Protein 5LDV (pdb70)

B-factor: mean 42.28, std 11.96, range [23.92, 109.25]

Structure (mmCIF, N/CA/C/O backbone):
data_5LDV
#
_entry.id   5LDV
#
_cell.length_a   90.630
_cell.length_b   90.630
_cell.length_c   104.400
_cell.angle_alpha   90.00
_cell.angle_beta   90.00
_cell.angle_gamma   120.00
#
_symmetry.space_group_name_H-M   'P 63'
#
loop_
_entity.id
_entity.type
_entity.pdbx_description
1 polymer 'MOMP porin'
2 non-polymer 'CALCIUM ION'
3 non-polymer 'PENTAETHYLENE GLYCOL'
4 non-polymer N-OCTANE
5 water water
#
loop_
_atom_site.group_PDB
_atom_site.id
_atom_site.type_symbol
_atom_site.label_atom_id
_atom_site.label_alt_id
_atom_site.label_comp_id
_atom_site.label_asym_id
_atom_site.label_entity_id
_atom_site.label_seq_id
_atom_site.pdbx_PDB_ins_code
_atom_site.Cartn_x
_atom_site.Cartn_y
_atom_site.Cartn_z
_atom_site.occupancy
_atom_site.B_iso_or_equiv
_atom_site.auth_seq_id
_atom_site.auth_comp_id
_atom_site.auth_asym_id
_atom_site.auth_atom_id
_atom_site.pdbx_PDB_model_num
ATOM 1 N N . GLY A 1 1 ? -18.920 44.031 15.607 1.00 64.48 1 GLY A N 1
ATOM 2 C CA . GLY A 1 1 ? -18.310 43.151 16.639 1.00 63.87 1 GLY A CA 1
ATOM 3 C C . GLY A 1 1 ? -17.754 43.973 17.782 1.00 63.60 1 GLY A C 1
ATOM 4 O O . GLY A 1 1 ? -17.565 45.192 17.648 1.00 63.41 1 GLY A O 1
ATOM 5 N N . ALA A 1 2 ? -17.495 43.316 18.913 1.00 61.45 2 ALA A N 1
ATOM 6 C CA . ALA A 1 2 ? -16.920 44.003 20.071 1.00 58.94 2 ALA A CA 1
ATOM 7 C C . ALA A 1 2 ? -15.468 44.427 19.789 1.00 53.28 2 ALA A C 1
ATOM 8 O O . ALA A 1 2 ? -14.775 43.851 18.938 1.00 50.64 2 ALA A O 1
ATOM 10 N N . MET A 1 3 ? -15.047 45.468 20.495 1.00 49.62 3 MET A N 1
ATOM 11 C CA A MET A 1 3 ? -13.719 46.035 20.322 0.50 47.55 3 MET A CA 1
ATOM 12 C CA B MET A 1 3 ? -13.736 46.070 20.316 0.50 46.39 3 MET A CA 1
ATOM 13 C C . MET A 1 3 ? -13.162 46.346 21.700 1.00 46.53 3 MET A C 1
ATOM 14 O O . MET A 1 3 ? -13.853 46.892 22.547 1.00 49.66 3 MET A O 1
ATOM 23 N N . GLY A 1 4 ? -11.918 45.956 21.933 1.00 42.08 4 GLY A N 1
ATOM 24 C CA . GLY A 1 4 ? -11.284 46.177 23.221 1.00 39.20 4 GLY A CA 1
ATOM 25 C C . GLY A 1 4 ? -10.347 47.371 23.105 1.00 36.48 4 GLY A C 1
ATOM 26 O O . GLY A 1 4 ? -9.974 47.771 22.001 1.00 33.59 4 GLY A O 1
ATOM 27 N N . PRO A 1 5 ? -9.944 47.923 24.246 1.00 36.64 5 PRO A N 1
ATOM 28 C CA . PRO A 1 5 ? -9.069 49.080 24.257 1.00 35.67 5 PRO A CA 1
ATOM 29 C C . PRO A 1 5 ? -7.742 48.805 23.590 1.00 35.12 5 PRO A C 1
ATOM 30 O O . PRO A 1 5 ? -7.137 47.734 23.770 1.00 32.96 5 PRO A O 1
ATOM 34 N N . LEU A 1 6 ? -7.309 49.782 22.794 1.00 35.15 6 LEU A N 1
ATOM 35 C CA . LEU A 1 6 ? -6.041 49.728 22.150 1.00 36.25 6 LEU A CA 1
ATOM 36 C C . LEU A 1 6 ? -4.946 49.553 23.181 1.00 37.47 6 LEU A C 1
ATOM 37 O O . LEU A 1 6 ? -3.961 48.854 22.921 1.00 35.34 6 LEU A O 1
ATOM 42 N N . GLU A 1 7 ? -5.113 50.201 24.330 1.00 39.65 7 GLU A N 1
ATOM 43 C CA . GLU A 1 7 ? -4.119 50.121 25.386 1.00 44.63 7 GLU A CA 1
ATOM 44 C C . GLU A 1 7 ? -3.924 48.692 25.908 1.00 44.22 7 GLU A C 1
ATOM 45 O O . GLU A 1 7 ? -2.840 48.354 26.351 1.00 44.81 7 GLU A O 1
ATOM 51 N N . GLU A 1 8 ? -4.964 47.870 25.854 1.00 43.63 8 GLU A N 1
ATOM 52 C CA . GLU A 1 8 ? -4.856 46.460 26.243 1.00 44.92 8 GLU A CA 1
ATOM 53 C C . GLU A 1 8 ? -4.206 45.661 25.148 1.00 41.89 8 GLU A C 1
ATOM 54 O O . GLU A 1 8 ? -3.372 44.795 25.399 1.00 41.33 8 GLU A O 1
ATOM 60 N N . ALA A 1 9 ? -4.606 45.956 23.924 1.00 40.14 9 ALA A N 1
ATOM 61 C CA . ALA A 1 9 ? -4.167 45.210 22.780 1.00 38.21 9 ALA A CA 1
ATOM 62 C C . ALA A 1 9 ? -2.636 45.296 22.560 1.00 38.62 9 ALA A C 1
ATOM 63 O O . ALA A 1 9 ? -1.985 44.303 22.177 1.00 37.34 9 ALA A O 1
ATOM 65 N N . ILE A 1 10 ? -2.063 46.474 22.804 1.00 38.81 10 ILE A N 1
ATOM 66 C CA . ILE A 1 10 ? -0.621 46.685 22.585 1.00 37.96 10 ILE A CA 1
ATOM 67 C C . ILE A 1 10 ? 0.262 45.931 23.578 1.00 40.66 10 ILE A C 1
ATOM 68 O O . ILE A 1 10 ? 1.444 45.726 23.306 1.00 36.99 10 ILE A O 1
ATOM 73 N N . LYS A 1 11 ? -0.306 45.527 24.725 1.00 42.88 11 LYS A N 1
ATOM 74 C CA . LYS A 1 11 ? 0.465 44.793 25.738 1.00 46.07 11 LYS A CA 1
ATOM 75 C C . LYS A 1 11 ? 0.957 43.472 25.195 1.00 45.73 11 LYS A C 1
ATOM 76 O O . LYS A 1 11 ? 1.914 42.901 25.688 1.00 46.27 11 LYS A O 1
ATOM 82 N N . ASP A 1 12 ? 0.269 42.973 24.193 1.00 44.38 12 ASP A N 1
ATOM 83 C CA . ASP A 1 12 ? 0.649 41.731 23.584 1.00 48.28 12 ASP A CA 1
ATOM 84 C C . ASP A 1 12 ? 1.809 41.842 22.540 1.00 42.74 12 ASP A C 1
ATOM 85 O O . ASP A 1 12 ? 2.203 40.839 21.947 1.00 39.11 12 ASP A O 1
ATOM 90 N N . VAL A 1 13 ? 2.354 43.039 22.333 1.00 39.13 13 VAL A N 1
ATOM 91 C CA . VAL A 1 13 ? 3.081 43.330 21.087 1.00 39.17 13 VAL A CA 1
ATOM 92 C C . VAL A 1 13 ? 4.475 43.883 21.345 1.00 37.90 13 VAL A C 1
ATOM 93 O O . VAL A 1 13 ? 4.638 44.806 22.127 1.00 38.38 13 VAL A O 1
ATOM 97 N N . ASP A 1 14 ? 5.469 43.312 20.672 1.00 38.05 14 ASP A N 1
ATOM 98 C CA . ASP A 1 14 ? 6.838 43.824 20.696 1.00 37.54 14 ASP A CA 1
ATOM 99 C C . ASP A 1 14 ? 7.151 44.506 19.376 1.00 34.37 14 ASP A C 1
ATOM 100 O O . ASP A 1 14 ? 6.587 44.161 18.331 1.00 34.16 14 ASP A O 1
ATOM 105 N N . VAL A 1 15 ? 8.093 45.436 19.427 1.00 31.68 15 VAL A N 1
ATOM 106 C CA . VAL A 1 15 ? 8.360 46.284 18.301 1.00 31.12 15 VAL A CA 1
ATOM 107 C C . VAL A 1 15 ? 9.858 46.515 18.172 1.00 30.59 15 VAL A C 1
ATOM 108 O O . VAL A 1 15 ? 10.581 46.469 19.137 1.00 29.12 15 VAL A O 1
ATOM 112 N N . SER A 1 16 ? 10.311 46.697 16.947 1.00 28.71 16 SER A N 1
ATOM 113 C CA . SER A 1 16 ? 11.657 47.100 16.700 1.00 30.87 16 SER A CA 1
ATOM 114 C C . SER A 1 16 ? 11.631 47.779 15.336 1.00 31.62 16 SER A C 1
ATOM 115 O O . SER A 1 16 ? 10.593 47.768 14.651 1.00 31.15 16 SER A O 1
ATOM 118 N N . GLY A 1 17 ? 12.762 48.337 14.928 1.00 30.59 17 GLY A N 1
ATOM 119 C CA . GLY A 1 17 ? 12.828 48.974 13.629 1.00 30.19 17 GLY A CA 1
ATOM 120 C C . GLY A 1 17 ? 14.100 49.754 13.354 1.00 30.70 17 GLY A C 1
ATOM 121 O O . GLY A 1 17 ? 15.014 49.822 14.189 1.00 29.25 17 GLY A O 1
ATOM 122 N N . VAL A 1 18 ? 14.120 50.357 12.165 1.00 31.41 18 VAL A N 1
ATOM 123 C CA . VAL A 1 18 ? 15.247 51.109 11.666 1.00 32.62 18 VAL A CA 1
ATOM 124 C C . VAL A 1 18 ? 14.768 52.345 10.903 1.00 32.60 18 VAL A C 1
ATOM 125 O O . VAL A 1 18 ? 13.747 52.314 10.198 1.00 31.63 18 VAL A O 1
ATOM 129 N N . LEU A 1 19 ? 15.486 53.445 11.094 1.00 31.68 19 LEU A N 1
ATOM 130 C CA A LEU A 1 19 ? 15.306 54.658 10.291 0.50 31.57 19 LEU A CA 1
ATOM 131 C CA B LEU A 1 19 ? 15.301 54.633 10.278 0.50 31.47 19 LEU A CA 1
ATOM 132 C C . LEU A 1 19 ? 16.664 55.052 9.758 1.00 31.05 19 LEU A C 1
ATOM 133 O O . LEU A 1 19 ? 17.561 55.326 10.545 1.00 30.26 19 LEU A O 1
ATOM 142 N N . ARG A 1 20 ? 16.797 55.101 8.427 1.00 29.23 20 ARG A N 1
ATOM 143 C CA . ARG A 1 20 ? 18.070 55.372 7.777 1.00 30.14 20 ARG A CA 1
ATOM 144 C C . ARG A 1 20 ? 17.942 56.461 6.733 1.00 31.81 20 ARG A C 1
ATOM 145 O O . ARG A 1 20 ? 17.105 56.358 5.836 1.00 31.49 20 ARG A O 1
ATOM 153 N N . TYR A 1 21 ? 18.778 57.483 6.864 1.00 31.96 21 TYR A N 1
ATOM 154 C CA . TYR A 1 21 ? 18.944 58.509 5.851 1.00 34.09 21 TYR A CA 1
ATOM 155 C C . TYR A 1 21 ? 20.316 58.384 5.219 1.00 33.99 21 TYR A C 1
ATOM 156 O O . TYR A 1 21 ? 21.322 58.289 5.938 1.00 33.79 21 TYR A O 1
ATOM 165 N N . ARG A 1 22 ? 20.370 58.388 3.888 1.00 32.47 22 ARG A N 1
ATOM 166 C CA . ARG A 1 22 ? 21.641 58.484 3.179 1.00 33.56 22 ARG A CA 1
ATOM 167 C C . ARG A 1 22 ? 21.611 59.620 2.198 1.00 34.33 22 ARG A C 1
ATOM 168 O O . ARG A 1 22 ? 20.637 59.780 1.445 1.00 32.82 22 ARG A O 1
ATOM 176 N N . TYR A 1 23 ? 22.714 60.355 2.157 1.00 33.41 23 TYR A N 1
ATOM 177 C CA . TYR A 1 23 ? 22.958 61.288 1.096 1.00 34.64 23 TYR A CA 1
ATOM 178 C C . TYR A 1 23 ? 24.149 60.761 0.334 1.00 35.14 23 TYR A C 1
ATOM 179 O O . TYR A 1 23 ? 25.259 60.798 0.849 1.00 36.11 23 TYR A O 1
ATOM 188 N N . ASP A 1 24 ? 23.905 60.290 -0.892 1.00 34.69 24 ASP A N 1
ATOM 189 C CA . ASP A 1 24 ? 24.915 59.665 -1.755 1.00 35.09 24 ASP A CA 1
ATOM 190 C C . ASP A 1 24 ? 25.165 60.491 -3.016 1.00 37.54 24 ASP A C 1
ATOM 191 O O . ASP A 1 24 ? 24.220 60.983 -3.652 1.00 36.84 24 ASP A O 1
ATOM 196 N N . THR A 1 25 ? 26.438 60.577 -3.396 1.00 39.92 25 THR A N 1
ATOM 197 C CA . THR A 1 25 ? 26.872 61.114 -4.679 1.00 43.04 25 THR A CA 1
ATOM 198 C C . THR A 1 25 ? 27.935 60.186 -5.238 1.00 44.52 25 THR A C 1
ATOM 199 O O . THR A 1 25 ? 28.927 59.912 -4.564 1.00 43.89 25 THR A O 1
ATOM 203 N N . GLY A 1 26 ? 27.713 59.692 -6.457 1.00 45.36 26 GLY A N 1
ATOM 204 C CA . GLY A 1 26 ? 28.667 58.836 -7.165 1.00 46.09 26 GLY A CA 1
ATOM 205 C C . GLY A 1 26 ? 29.014 59.414 -8.545 1.00 47.94 26 GLY A C 1
ATOM 206 O O . GLY A 1 26 ? 28.148 59.463 -9.428 1.00 48.11 26 GLY A O 1
ATOM 207 N N . ASN A 1 27 ? 30.270 59.840 -8.734 1.00 45.21 27 ASN A N 1
ATOM 208 C CA . ASN A 1 27 ? 30.730 60.364 -10.022 1.00 44.64 27 ASN A CA 1
ATOM 209 C C . ASN A 1 27 ? 31.578 59.347 -10.801 1.00 42.73 27 ASN A C 1
ATOM 210 O O . ASN A 1 27 ? 32.229 58.508 -10.206 1.00 40.62 27 ASN A O 1
ATOM 215 N N . PHE A 1 28 ? 31.565 59.449 -12.130 1.00 40.92 28 PHE A N 1
ATOM 216 C CA . PHE A 1 28 ? 32.306 58.545 -13.011 1.00 41.35 28 PHE A CA 1
ATOM 217 C C . PHE A 1 28 ? 32.932 59.352 -14.116 1.00 42.67 28 PHE A C 1
ATOM 218 O O . PHE A 1 28 ? 32.239 60.137 -14.773 1.00 42.14 28 PHE A O 1
ATOM 226 N N . ASP A 1 29 ? 34.216 59.155 -14.370 1.00 42.89 29 ASP A N 1
ATOM 227 C CA . ASP A 1 29 ? 34.761 59.767 -15.566 1.00 45.43 29 ASP A CA 1
ATOM 228 C C . ASP A 1 29 ? 34.336 58.929 -16.775 1.00 44.90 29 ASP A C 1
ATOM 229 O O . ASP A 1 29 ? 33.841 57.811 -16.632 1.00 43.50 29 ASP A O 1
ATOM 234 N N . LYS A 1 30 ? 34.478 59.520 -17.945 1.00 47.15 30 LYS A N 1
ATOM 235 C CA . LYS A 1 30 ? 34.015 58.974 -19.212 1.00 49.83 30 LYS A CA 1
ATOM 236 C C . LYS A 1 30 ? 34.457 57.511 -19.475 1.00 47.55 30 LYS A C 1
ATOM 237 O O . LYS A 1 30 ? 33.689 56.725 -20.014 1.00 45.03 30 LYS A O 1
ATOM 243 N N . ASN A 1 31 ? 35.675 57.152 -19.061 1.00 46.12 31 ASN A N 1
ATOM 244 C CA . ASN A 1 31 ? 36.242 55.835 -19.335 1.00 44.51 31 ASN A CA 1
ATOM 245 C C . ASN A 1 31 ? 35.833 54.718 -18.356 1.00 41.84 31 ASN A C 1
ATOM 246 O O . ASN A 1 31 ? 36.270 53.572 -18.522 1.00 40.71 31 ASN A O 1
ATOM 251 N N . PHE A 1 32 ? 35.002 55.019 -17.353 1.00 41.11 32 PHE A N 1
ATOM 252 C CA . PHE A 1 32 ? 34.636 54.010 -16.348 1.00 39.09 32 PHE A CA 1
ATOM 253 C C . PHE A 1 32 ? 33.580 53.022 -16.829 1.00 38.90 32 PHE A C 1
ATOM 254 O O . PHE A 1 32 ? 32.583 53.397 -17.415 1.00 40.24 32 PHE A O 1
ATOM 262 N N . LEU A 1 33 ? 33.793 51.748 -16.537 1.00 37.97 33 LEU A N 1
ATOM 263 C CA . LEU A 1 33 ? 32.814 50.714 -16.862 1.00 38.30 33 LEU A CA 1
ATOM 264 C C . LEU A 1 33 ? 31.638 50.719 -15.886 1.00 36.52 33 LEU A C 1
ATOM 265 O O . LEU A 1 33 ? 31.752 50.231 -14.767 1.00 36.14 33 LEU A O 1
ATOM 270 N N . ASN A 1 34 ? 30.515 51.282 -16.310 1.00 35.62 34 ASN A N 1
ATOM 271 C CA . ASN A 1 34 ? 29.356 51.421 -15.441 1.00 35.64 34 ASN A CA 1
ATOM 272 C C . ASN A 1 34 ? 28.428 50.211 -15.525 1.00 35.01 34 ASN A C 1
ATOM 273 O O . ASN A 1 34 ? 28.453 49.470 -16.518 1.00 35.57 34 ASN A O 1
ATOM 278 N N . ASN A 1 35 ? 27.593 50.012 -14.505 1.00 32.41 35 ASN A N 1
ATOM 279 C CA . ASN A 1 35 ? 26.673 48.860 -14.513 1.00 31.61 35 ASN A CA 1
ATOM 280 C C . ASN A 1 35 ? 25.468 49.092 -13.567 1.00 31.09 35 ASN A C 1
ATOM 281 O O . ASN A 1 35 ? 25.358 50.163 -12.993 1.00 31.26 35 ASN A O 1
ATOM 286 N N . SER A 1 36 ? 24.573 48.124 -13.419 1.00 30.01 36 SER A N 1
ATOM 287 C CA . SER A 1 36 ? 23.353 48.297 -12.615 1.00 30.38 36 SER A CA 1
ATOM 288 C C . SER A 1 36 ? 23.639 48.285 -11.104 1.00 30.40 36 SER A C 1
ATOM 289 O O . SER A 1 36 ? 22.760 48.488 -10.333 1.00 30.43 36 SER A O 1
ATOM 292 N N . ASN A 1 37 ? 24.872 48.044 -10.677 1.00 30.15 37 ASN A N 1
ATOM 293 C CA . ASN A 1 37 ? 25.142 47.873 -9.254 1.00 30.75 37 ASN A CA 1
ATOM 294 C C . ASN A 1 37 ? 26.031 48.936 -8.632 1.00 30.62 37 ASN A C 1
ATOM 295 O O . ASN A 1 37 ? 26.062 49.086 -7.415 1.00 31.14 37 ASN A O 1
ATOM 300 N N . LEU A 1 38 ? 26.801 49.626 -9.452 1.00 30.89 38 LEU A N 1
ATOM 301 C CA . LEU A 1 38 ? 27.624 50.732 -8.970 1.00 31.62 38 LEU A CA 1
ATOM 302 C C . LEU A 1 38 ? 26.749 51.903 -8.561 1.00 30.99 38 LEU A C 1
ATOM 303 O O . LEU A 1 38 ? 25.627 52.005 -8.977 1.00 31.88 38 LEU A O 1
ATOM 308 N N . ASN A 1 39 ? 27.270 52.760 -7.704 1.00 32.39 39 ASN A N 1
ATOM 309 C CA . ASN A 1 39 ? 26.468 53.819 -7.115 1.00 33.07 39 ASN A CA 1
ATOM 310 C C . ASN A 1 39 ? 26.435 54.988 -8.061 1.00 32.57 39 ASN A C 1
ATOM 311 O O . ASN A 1 39 ? 27.465 55.621 -8.299 1.00 31.51 39 ASN A O 1
ATOM 316 N N . ASN A 1 40 ? 25.253 55.238 -8.605 1.00 31.94 40 ASN A N 1
ATOM 317 C CA . ASN A 1 40 ? 25.030 56.265 -9.626 1.00 34.22 40 ASN A CA 1
ATOM 318 C C . ASN A 1 40 ? 24.173 57.405 -9.088 1.00 34.28 40 ASN A C 1
ATOM 319 O O . ASN A 1 40 ? 23.649 58.230 -9.853 1.00 34.87 40 ASN A O 1
ATOM 324 N N . SER A 1 41 ? 24.064 57.470 -7.764 1.00 33.58 41 SER A N 1
ATOM 325 C CA . SER A 1 41 ? 23.360 58.548 -7.088 1.00 32.92 41 SER A CA 1
ATOM 326 C C . SER A 1 41 ? 23.935 59.923 -7.450 1.00 34.91 41 SER A C 1
ATOM 327 O O . SER A 1 41 ? 25.146 60.118 -7.521 1.00 34.17 41 SER A O 1
ATOM 330 N N . LYS A 1 42 ? 23.053 60.889 -7.633 1.00 38.42 42 LYS A N 1
ATOM 331 C CA . LYS A 1 42 ? 23.444 62.276 -7.843 1.00 41.20 42 LYS A CA 1
ATOM 332 C C . LYS A 1 42 ? 22.816 63.162 -6.764 1.00 41.20 42 LYS A C 1
ATOM 333 O O . LYS A 1 42 ? 21.772 63.759 -6.983 1.00 39.02 42 LYS A O 1
ATOM 339 N N . GLN A 1 43 ? 23.474 63.242 -5.602 1.00 42.08 43 GLN A N 1
ATOM 340 C CA . GLN A 1 43 ? 23.005 64.040 -4.477 1.00 44.37 43 GLN A CA 1
ATOM 341 C C . GLN A 1 43 ? 21.565 63.680 -4.110 1.00 43.01 43 GLN A C 1
ATOM 342 O O . GLN A 1 43 ? 20.734 64.548 -3.875 1.00 42.78 43 GLN A O 1
ATOM 348 N N . ASP A 1 44 ? 21.305 62.380 -4.056 1.00 40.90 44 ASP A N 1
ATOM 349 C CA . ASP A 1 44 ? 20.006 61.846 -3.688 1.00 41.28 44 ASP A CA 1
ATOM 350 C C . ASP A 1 44 ? 19.853 61.770 -2.166 1.00 37.86 44 ASP A C 1
ATOM 351 O O . ASP A 1 44 ? 20.798 61.415 -1.475 1.00 38.82 44 ASP A O 1
ATOM 356 N N . HIS A 1 45 ? 18.670 62.115 -1.683 1.00 34.19 45 HIS A N 1
ATOM 357 C CA . HIS A 1 45 ? 18.270 61.936 -0.299 1.00 34.47 45 HIS A CA 1
ATOM 358 C C . HIS A 1 45 ? 17.492 60.623 -0.258 1.00 32.72 45 HIS A C 1
ATOM 359 O O . HIS A 1 45 ? 16.437 60.506 -0.887 1.00 33.40 45 HIS A O 1
ATOM 366 N N . LYS A 1 46 ? 18.045 59.620 0.395 1.00 30.68 46 LYS A N 1
ATOM 367 C CA . LYS A 1 46 ? 17.451 58.294 0.409 1.00 31.00 46 LYS A CA 1
ATOM 368 C C . LYS A 1 46 ? 16.974 57.997 1.799 1.00 29.71 46 LYS A C 1
ATOM 369 O O . LYS A 1 46 ? 17.737 58.146 2.764 1.00 29.73 46 LYS A O 1
ATOM 375 N N . TYR A 1 47 ? 15.735 57.536 1.910 1.00 27.60 47 TYR A N 1
ATOM 376 C CA . TYR A 1 47 ? 15.144 57.187 3.223 1.00 29.09 47 TYR A CA 1
ATOM 377 C C . TYR A 1 47 ? 14.769 55.723 3.182 1.00 28.24 47 TYR A C 1
ATOM 378 O O . TYR A 1 47 ? 14.169 55.258 2.218 1.00 25.93 47 TYR A O 1
ATOM 387 N N . ARG A 1 48 ? 15.108 55.003 4.224 1.00 28.18 48 ARG A N 1
ATOM 388 C CA . ARG A 1 48 ? 14.651 53.613 4.365 1.00 28.46 48 ARG A CA 1
ATOM 389 C C . ARG A 1 48 ? 14.187 53.485 5.797 1.00 28.61 48 ARG A C 1
ATOM 390 O O . ARG A 1 48 ? 14.948 53.818 6.731 1.00 29.29 48 ARG A O 1
ATOM 398 N N . ALA A 1 49 ? 12.925 53.109 5.987 1.00 28.67 49 ALA A N 1
ATOM 399 C CA . ALA A 1 49 ? 12.394 52.888 7.345 1.00 29.21 49 ALA A CA 1
ATOM 400 C C . ALA A 1 49 ? 11.739 51.532 7.401 1.00 27.15 49 ALA A C 1
ATOM 401 O O . ALA A 1 49 ? 11.092 51.134 6.435 1.00 28.03 49 ALA A O 1
ATOM 403 N N . GLN A 1 50 ? 11.945 50.807 8.492 1.00 25.87 50 GLN A N 1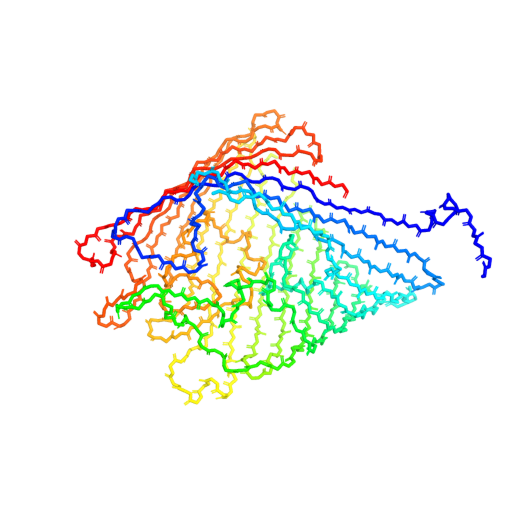
ATOM 404 C CA . GLN A 1 50 ? 11.269 49.545 8.716 1.00 27.51 50 GLN A CA 1
ATOM 405 C C . GLN A 1 50 ? 10.782 49.493 10.145 1.00 29.47 50 GLN A C 1
ATOM 406 O O . GLN A 1 50 ? 11.499 49.907 11.057 1.00 30.69 50 GLN A O 1
ATOM 412 N N . VAL A 1 51 ? 9.543 49.049 10.340 1.00 29.49 51 VAL A N 1
ATOM 413 C CA . VAL A 1 51 ? 9.016 48.849 11.699 1.00 31.22 51 VAL A CA 1
ATOM 414 C C . VAL A 1 51 ? 8.464 47.439 11.750 1.00 29.26 51 VAL A C 1
ATOM 415 O O . VAL A 1 51 ? 7.639 47.048 10.909 1.00 28.20 51 VAL A O 1
ATOM 419 N N . ASN A 1 52 ? 8.937 46.690 12.724 1.00 29.61 52 ASN A N 1
ATOM 420 C CA . ASN A 1 52 ? 8.614 45.278 12.896 1.00 29.40 52 ASN A CA 1
ATOM 421 C C . ASN A 1 52 ? 7.767 45.106 14.151 1.00 30.60 52 ASN A C 1
ATOM 422 O O . ASN A 1 52 ? 8.111 45.646 15.190 1.00 30.33 52 ASN A O 1
ATOM 427 N N . PHE A 1 53 ? 6.656 44.382 14.024 1.00 29.21 53 PHE A N 1
ATOM 428 C CA . PHE A 1 53 ? 5.777 44.063 15.128 1.00 30.65 53 PHE A CA 1
ATOM 429 C C . PHE A 1 53 ? 5.674 42.544 15.261 1.00 30.52 53 PHE A C 1
ATOM 430 O O . PHE A 1 53 ? 5.536 41.795 14.253 1.00 29.11 53 PHE A O 1
ATOM 438 N N . SER A 1 54 ? 5.717 42.095 16.505 1.00 29.89 54 SER A N 1
ATOM 439 C CA . SER A 1 54 ? 5.567 40.679 16.819 1.00 32.03 54 SER A CA 1
ATOM 440 C C . SER A 1 54 ? 4.566 40.541 17.926 1.00 33.94 54 SER A C 1
ATOM 441 O O . SER A 1 54 ? 4.747 41.143 18.967 1.00 35.55 54 SER A O 1
ATOM 444 N N . ALA A 1 55 ? 3.508 39.763 17.716 1.00 35.19 55 ALA A N 1
ATOM 445 C CA . ALA A 1 55 ? 2.452 39.664 18.712 1.00 36.23 55 ALA A CA 1
ATOM 446 C C . ALA A 1 55 ? 2.239 38.216 19.106 1.00 37.60 55 ALA A C 1
ATOM 447 O O . ALA A 1 55 ? 2.129 37.356 18.241 1.00 36.11 55 ALA A O 1
ATOM 449 N N . ALA A 1 56 ? 2.180 37.958 20.411 1.00 37.19 56 ALA A N 1
ATOM 450 C CA . ALA A 1 56 ? 1.842 36.641 20.921 1.00 40.10 56 ALA A CA 1
ATOM 451 C C . ALA A 1 56 ? 0.335 36.476 20.689 1.00 41.68 56 ALA A C 1
ATOM 452 O O . ALA A 1 56 ? -0.457 37.189 21.260 1.00 49.23 56 ALA A O 1
ATOM 454 N N A ILE A 1 57 ? -0.016 35.516 19.851 0.50 41.70 57 ILE A N 1
ATOM 455 N N B ILE A 1 57 ? -0.076 35.571 19.813 0.50 39.38 57 ILE A N 1
ATOM 456 C CA A ILE A 1 57 ? -1.363 35.363 19.344 0.50 41.62 57 ILE A CA 1
ATOM 457 C CA B ILE A 1 57 ? -1.500 35.477 19.477 0.50 37.93 57 ILE A CA 1
ATOM 458 C C A ILE A 1 57 ? -2.160 34.353 20.159 0.50 41.53 57 ILE A C 1
ATOM 459 C C B ILE A 1 57 ? -2.214 34.331 20.185 0.50 39.52 57 ILE A C 1
ATOM 460 O O A ILE A 1 57 ? -3.347 34.539 20.412 0.50 41.59 57 ILE A O 1
ATOM 461 O O B ILE A 1 57 ? -3.423 34.402 20.384 0.50 39.99 57 ILE A O 1
ATOM 470 N N . ALA A 1 58 ? -1.479 33.278 20.539 1.00 40.17 58 ALA A N 1
ATOM 471 C CA . ALA A 1 58 ? -2.041 32.174 21.262 1.00 41.79 58 ALA A CA 1
ATOM 472 C C . ALA A 1 58 ? -0.878 31.442 21.926 1.00 41.98 58 ALA A C 1
ATOM 473 O O . ALA A 1 58 ? 0.274 31.794 21.717 1.00 39.24 58 ALA A O 1
ATOM 475 N N . ASP A 1 59 ? -1.178 30.448 22.748 1.00 44.04 59 ASP A N 1
ATOM 476 C CA . ASP A 1 59 ? -0.119 29.646 23.359 1.00 45.79 59 ASP A CA 1
ATOM 477 C C . ASP A 1 59 ? 0.782 29.122 22.249 1.00 43.87 59 ASP A C 1
ATOM 478 O O . ASP A 1 59 ? 0.296 28.479 21.301 1.00 43.56 59 ASP A O 1
ATOM 483 N N . ASN A 1 60 ? 2.077 29.428 22.350 1.00 42.89 60 ASN A N 1
ATOM 484 C CA . ASN A 1 60 ? 3.099 28.915 21.441 1.00 42.31 60 ASN A CA 1
ATOM 485 C C . ASN A 1 60 ? 3.087 29.524 20.035 1.00 41.14 60 ASN A C 1
ATOM 486 O O . ASN A 1 60 ? 3.862 29.072 19.194 1.00 39.67 60 ASN A O 1
ATOM 491 N N . PHE A 1 61 ? 2.226 30.521 19.779 1.00 39.47 61 PHE A N 1
ATOM 492 C CA . PHE A 1 61 ? 2.133 31.167 18.458 1.00 38.25 61 PHE A CA 1
ATOM 493 C C . PHE A 1 61 ? 2.403 32.669 18.484 1.00 37.74 61 PHE A C 1
ATOM 494 O O . PHE A 1 61 ? 1.885 33.391 19.347 1.00 36.94 61 PHE A O 1
ATOM 502 N N . LYS A 1 62 ? 3.160 33.136 17.490 1.00 36.15 62 LYS A N 1
ATOM 503 C CA . LYS A 1 62 ? 3.447 34.552 17.324 1.00 37.41 62 LYS A CA 1
ATOM 504 C C . LYS A 1 62 ? 3.126 34.908 15.903 1.00 35.73 62 LYS A C 1
ATOM 505 O O . LYS A 1 62 ? 3.277 34.082 15.025 1.00 36.64 62 LYS A O 1
ATOM 511 N N . ALA A 1 63 ? 2.673 36.125 15.669 1.00 34.71 63 ALA A N 1
ATOM 512 C CA . ALA A 1 63 ? 2.556 36.649 14.316 1.00 33.60 63 ALA A CA 1
ATOM 513 C C . ALA A 1 63 ? 3.469 37.850 14.231 1.00 32.70 63 ALA A C 1
ATOM 514 O O . ALA A 1 63 ? 3.590 38.612 15.202 1.00 32.92 63 ALA A O 1
ATOM 516 N N . PHE A 1 64 ? 4.093 38.005 13.071 1.00 30.29 64 PHE A N 1
ATOM 517 C CA . PHE A 1 64 ? 5.093 39.013 12.813 1.00 29.13 64 PHE A CA 1
ATOM 518 C C . PHE A 1 64 ? 4.721 39.729 11.555 1.00 28.73 64 PHE A C 1
ATOM 519 O O . PHE A 1 64 ? 4.306 39.093 10.581 1.00 29.37 64 PHE A O 1
ATOM 527 N N . VAL A 1 65 ? 4.920 41.039 11.552 1.00 27.89 65 VAL A N 1
ATOM 528 C CA . VAL A 1 65 ? 4.765 41.827 10.356 1.00 27.73 65 VAL A CA 1
ATOM 529 C C . VAL A 1 65 ? 5.840 42.909 10.296 1.00 27.66 65 VAL A C 1
ATOM 530 O O . VAL A 1 65 ? 6.189 43.528 11.318 1.00 26.56 65 VAL A O 1
ATOM 534 N N . GLN A 1 66 ? 6.322 43.145 9.084 1.00 26.10 66 GLN A N 1
ATOM 535 C CA . GLN A 1 66 ? 7.245 44.234 8.812 1.00 27.18 66 GLN A CA 1
ATOM 536 C C . GLN A 1 66 ? 6.646 45.172 7.771 1.00 26.21 66 GLN A C 1
ATOM 537 O O . GLN A 1 66 ? 6.251 44.729 6.695 1.00 27.72 66 GLN A O 1
ATOM 543 N N . PHE A 1 67 ? 6.599 46.454 8.123 1.00 27.19 67 PHE A N 1
ATOM 544 C CA . PHE A 1 67 ? 6.257 47.555 7.230 1.00 26.88 67 PHE A CA 1
ATOM 545 C C . PHE A 1 67 ? 7.526 48.265 6.767 1.00 27.51 67 PHE A C 1
ATOM 546 O O . PHE A 1 67 ? 8.431 48.480 7.560 1.00 29.00 67 PHE A O 1
ATOM 554 N N . ASP A 1 68 ? 7.598 48.581 5.481 1.00 28.03 68 ASP A N 1
ATOM 555 C CA . ASP A 1 68 ? 8.779 49.146 4.843 1.00 28.83 68 ASP A CA 1
ATOM 556 C C . ASP A 1 68 ? 8.421 50.385 4.022 1.00 27.69 68 ASP A C 1
ATOM 557 O O . ASP A 1 68 ? 7.415 50.417 3.283 1.00 26.25 68 ASP A O 1
ATOM 562 N N . TYR A 1 69 ? 9.262 51.406 4.176 1.00 28.14 69 TYR A N 1
ATOM 563 C CA . TYR A 1 69 ? 9.201 52.650 3.422 1.00 26.59 69 TYR A CA 1
ATOM 564 C C . TYR A 1 69 ? 10.562 52.822 2.803 1.00 26.33 69 TYR A C 1
ATOM 565 O O . TYR A 1 69 ? 11.571 52.891 3.524 1.00 26.09 69 TYR A O 1
ATOM 574 N N . ASN A 1 70 ? 10.605 52.951 1.488 1.00 26.19 70 ASN A N 1
ATOM 575 C CA . ASN A 1 70 ? 11.837 52.954 0.748 1.00 27.79 70 ASN A CA 1
ATOM 576 C C . ASN A 1 70 ? 11.665 54.007 -0.328 1.00 30.15 70 ASN A C 1
ATOM 577 O O . ASN A 1 70 ? 10.945 53.769 -1.276 1.00 28.52 70 ASN A O 1
ATOM 582 N N . ALA A 1 71 ? 12.298 55.169 -0.162 1.00 29.24 71 ALA A N 1
ATOM 583 C CA . ALA A 1 71 ? 11.997 56.329 -0.981 1.00 31.54 71 ALA A CA 1
ATOM 584 C C . ALA A 1 71 ? 13.230 57.209 -1.226 1.00 33.76 71 ALA A C 1
ATOM 585 O O . ALA A 1 71 ? 14.185 57.228 -0.438 1.00 30.57 71 ALA A O 1
ATOM 587 N N . VAL A 1 72 ? 13.191 57.937 -2.337 1.00 35.50 72 VAL A N 1
ATOM 588 C CA . VAL A 1 72 ? 14.279 58.848 -2.711 1.00 38.16 72 VAL A CA 1
ATOM 589 C C . VAL A 1 72 ? 13.737 60.239 -3.101 1.00 39.20 72 VAL A C 1
ATOM 590 O O . VAL A 1 72 ? 12.793 60.356 -3.877 1.00 39.16 72 VAL A O 1
ATOM 594 N N . ASP A 1 73 ? 14.329 61.293 -2.546 1.00 41.35 73 ASP A N 1
ATOM 595 C CA . ASP A 1 73 ? 14.088 62.654 -3.005 1.00 40.99 73 ASP A CA 1
ATOM 596 C C . ASP A 1 73 ? 15.362 63.042 -3.800 1.00 44.69 73 ASP A C 1
ATOM 597 O O . ASP A 1 73 ? 16.469 63.024 -3.243 1.00 42.68 73 ASP A O 1
ATOM 602 N N . GLY A 1 74 ? 15.210 63.373 -5.083 1.00 60.12 74 GLY A N 1
ATOM 603 C CA . GLY A 1 74 ? 16.338 63.744 -5.936 1.00 65.24 74 GLY A CA 1
ATOM 604 C C . GLY A 1 74 ? 16.920 65.080 -5.517 1.00 70.04 74 GLY A C 1
ATOM 605 O O . GLY A 1 74 ? 16.184 65.988 -5.150 1.00 70.93 74 GLY A O 1
ATOM 606 N N . GLY A 1 75 ? 18.240 65.201 -5.552 1.00 76.01 75 GLY A N 1
ATOM 607 C CA . GLY A 1 75 ? 18.896 66.447 -5.177 1.00 82.23 75 GLY A CA 1
ATOM 608 C C . GLY A 1 75 ? 18.886 67.472 -6.293 1.00 88.22 75 GLY A C 1
ATOM 609 O O . GLY A 1 75 ? 18.181 68.480 -6.209 1.00 87.54 75 GLY A O 1
ATOM 610 N N . THR A 1 76 ? 19.659 67.193 -7.344 1.00 92.42 76 THR A N 1
ATOM 611 C CA . THR A 1 76 ? 19.934 68.167 -8.406 1.00 99.24 76 THR A CA 1
ATOM 612 C C . THR A 1 76 ? 19.061 67.992 -9.651 1.00 98.89 76 THR A C 1
ATOM 613 O O . THR A 1 76 ? 18.687 66.870 -10.009 1.00 98.94 76 THR A O 1
ATOM 617 N N . GLY A 1 77 ? 18.760 69.110 -10.311 1.00 99.28 77 GLY A N 1
ATOM 618 C CA . GLY A 1 77 ? 17.951 69.105 -11.530 1.00 100.42 77 GLY A CA 1
ATOM 619 C C . GLY A 1 77 ? 16.498 68.740 -11.275 1.00 96.82 77 GLY A C 1
ATOM 620 O O . GLY A 1 77 ? 15.603 69.160 -12.011 1.00 94.95 77 GLY A O 1
ATOM 621 N N . ALA A 1 81 ? 14.041 66.948 -10.416 1.00 76.12 81 ALA A N 1
ATOM 622 C CA . ALA A 1 81 ? 14.180 66.495 -9.030 1.00 75.09 81 ALA A CA 1
ATOM 623 C C . ALA A 1 81 ? 12.845 66.015 -8.443 1.00 71.04 81 ALA A C 1
ATOM 624 O O . ALA A 1 81 ? 11.928 66.814 -8.188 1.00 72.52 81 ALA A O 1
ATOM 626 N N . THR A 1 82 ? 12.736 64.708 -8.229 1.00 65.99 82 THR A N 1
ATOM 627 C CA . THR A 1 82 ? 11.546 64.133 -7.617 1.00 61.83 82 THR A CA 1
ATOM 628 C C . THR A 1 82 ? 11.453 64.411 -6.109 1.00 55.30 82 THR A C 1
ATOM 629 O O . THR A 1 82 ? 12.446 64.683 -5.438 1.00 55.51 82 THR A O 1
ATOM 633 N N . ASN A 1 83 ? 10.245 64.311 -5.583 1.00 47.97 83 ASN A N 1
ATOM 634 C CA . ASN A 1 83 ? 10.043 64.314 -4.157 1.00 44.24 83 ASN A CA 1
ATOM 635 C C . ASN A 1 83 ? 9.028 63.208 -3.858 1.00 42.04 83 ASN A C 1
ATOM 636 O O . ASN A 1 83 ? 7.841 63.334 -4.173 1.00 43.45 83 ASN A O 1
ATOM 641 N N . ALA A 1 84 ? 9.525 62.086 -3.330 1.00 39.31 84 ALA A N 1
ATOM 642 C CA . ALA A 1 84 ? 8.750 60.853 -3.254 1.00 37.83 84 ALA A CA 1
ATOM 643 C C . ALA A 1 84 ? 7.442 61.013 -2.461 1.00 37.44 84 ALA A C 1
ATOM 644 O O . ALA A 1 84 ? 7.432 61.614 -1.364 1.00 35.84 84 ALA A O 1
ATOM 646 N N . GLU A 1 85 ? 6.358 60.480 -3.044 1.00 37.05 85 GLU A N 1
ATOM 647 C CA . GLU A 1 85 ? 5.052 60.361 -2.395 1.00 36.78 85 GLU A CA 1
ATOM 648 C C . GLU A 1 85 ? 4.667 58.869 -2.311 1.00 36.33 85 GLU A C 1
ATOM 649 O O . GLU A 1 85 ? 3.975 58.374 -3.165 1.00 37.28 85 GLU A O 1
ATOM 655 N N . LYS A 1 86 ? 5.148 58.167 -1.285 1.00 36.02 86 LYS A N 1
ATOM 656 C CA . LYS A 1 86 ? 5.005 56.705 -1.148 1.00 34.99 86 LYS A CA 1
ATOM 657 C C . LYS A 1 86 ? 4.515 56.370 0.253 1.00 32.30 86 LYS A C 1
ATOM 658 O O . LYS A 1 86 ? 4.758 57.127 1.195 1.00 28.10 86 LYS A O 1
ATOM 664 N N . GLY A 1 87 ? 3.817 55.243 0.359 1.00 29.84 87 GLY A N 1
ATOM 665 C CA . GLY A 1 87 ? 3.394 54.701 1.628 1.00 30.78 87 GLY A CA 1
ATOM 666 C C . GLY A 1 87 ? 4.262 53.545 2.079 1.00 30.53 87 GLY A C 1
ATOM 667 O O . GLY A 1 87 ? 5.402 53.403 1.646 1.00 28.96 87 GLY A O 1
ATOM 668 N N . LEU A 1 88 ? 3.726 52.742 2.985 1.00 30.77 88 LEU A N 1
ATOM 669 C CA . LEU A 1 88 ? 4.464 51.627 3.567 1.00 30.73 88 LEU A CA 1
ATOM 670 C C . LEU A 1 88 ? 3.863 50.385 2.979 1.00 29.11 88 LEU A C 1
ATOM 671 O O . LEU A 1 88 ? 2.649 50.335 2.744 1.00 29.85 88 LEU A O 1
ATOM 676 N N . PHE A 1 89 ? 4.691 49.375 2.775 1.00 27.78 89 PHE A N 1
ATOM 677 C CA . PHE A 1 89 ? 4.214 48.113 2.272 1.00 28.81 89 PHE A CA 1
ATOM 678 C C . PHE A 1 89 ? 4.525 47.008 3.264 1.00 27.07 89 PHE A C 1
ATOM 679 O O . PHE A 1 89 ? 5.419 47.157 4.117 1.00 25.89 89 PHE A O 1
ATOM 687 N N . VAL A 1 90 ? 3.723 45.944 3.212 1.00 26.04 90 VAL A N 1
ATOM 688 C CA . VAL A 1 90 ? 3.917 44.803 4.076 1.00 25.91 90 VAL A CA 1
ATOM 689 C C . VAL A 1 90 ? 5.007 43.976 3.447 1.00 26.29 90 VAL A C 1
ATOM 690 O O . VAL A 1 90 ? 4.820 43.356 2.394 1.00 27.81 90 VAL A O 1
ATOM 694 N N . ARG A 1 91 ? 6.171 44.018 4.072 1.00 25.31 91 ARG A N 1
ATOM 695 C CA . ARG A 1 91 ? 7.351 43.405 3.515 1.00 24.88 91 ARG A CA 1
ATOM 696 C C . ARG A 1 91 ? 7.568 41.993 4.067 1.00 26.62 91 ARG A C 1
ATOM 697 O O . ARG A 1 91 ? 8.183 41.151 3.383 1.00 26.30 91 ARG A O 1
ATOM 705 N N . GLN A 1 92 ? 7.153 41.773 5.324 1.00 26.07 92 GLN A N 1
ATOM 706 C CA . GLN A 1 92 ? 7.160 40.436 5.917 1.00 27.47 92 GLN A CA 1
ATOM 707 C C . GLN A 1 92 ? 5.853 40.223 6.659 1.00 26.91 92 GLN A C 1
ATOM 708 O O . GLN A 1 92 ? 5.297 41.149 7.200 1.00 26.18 92 GLN A O 1
ATOM 714 N N . LEU A 1 93 ? 5.385 38.988 6.658 1.00 26.21 93 LEU A N 1
ATOM 715 C CA . LEU A 1 93 ? 4.163 38.629 7.313 1.00 27.20 93 LEU A CA 1
ATOM 716 C C . LEU A 1 93 ? 4.245 37.130 7.559 1.00 28.37 93 LEU A C 1
ATOM 717 O O . LEU A 1 93 ? 4.195 36.351 6.599 1.00 28.82 93 LEU A O 1
ATOM 722 N N . TYR A 1 94 ? 4.396 36.719 8.823 1.00 28.12 94 TYR A N 1
ATOM 723 C CA . TYR A 1 94 ? 4.544 35.292 9.108 1.00 29.77 94 TYR A CA 1
ATOM 724 C C . TYR A 1 94 ? 4.129 34.834 10.499 1.00 31.19 94 TYR A C 1
ATOM 725 O O . TYR A 1 94 ? 3.991 35.615 11.417 1.00 30.17 94 TYR A O 1
ATOM 734 N N . LEU A 1 95 ? 3.985 33.523 10.623 1.00 32.95 95 LEU A N 1
ATOM 735 C CA . LEU A 1 95 ? 3.538 32.872 11.831 1.00 34.62 95 LEU A CA 1
ATOM 736 C C . LEU A 1 95 ? 4.691 32.037 12.347 1.00 33.91 95 LEU A C 1
ATOM 737 O O . LEU A 1 95 ? 5.401 31.398 11.560 1.00 31.64 95 LEU A O 1
ATOM 742 N N . THR A 1 96 ? 4.850 32.030 13.668 1.00 33.15 96 THR A N 1
ATOM 743 C CA . THR A 1 96 ? 5.882 31.272 14.339 1.00 35.38 96 THR A CA 1
ATOM 744 C C . THR A 1 96 ? 5.217 30.375 15.379 1.00 37.34 96 THR A C 1
ATOM 745 O O . THR A 1 96 ? 4.426 30.830 16.212 1.00 37.03 96 THR A O 1
ATOM 749 N N . TYR A 1 97 ? 5.496 29.088 15.278 1.00 37.32 97 TYR A N 1
ATOM 750 C CA . TYR A 1 97 ? 5.051 28.134 16.269 1.00 39.06 97 TYR A CA 1
ATOM 751 C C . TYR A 1 97 ? 6.299 27.633 17.001 1.00 39.59 97 TYR A C 1
ATOM 752 O O . TYR A 1 97 ? 7.316 27.311 16.375 1.00 36.26 97 TYR A O 1
ATOM 761 N N . THR A 1 98 ? 6.218 27.587 18.324 1.00 41.69 98 THR A N 1
ATOM 762 C CA . THR A 1 98 ? 7.352 27.204 19.152 1.00 44.44 98 THR A CA 1
ATOM 763 C C . THR A 1 98 ? 6.962 26.131 20.130 1.00 47.09 98 THR A C 1
ATOM 764 O O . THR A 1 98 ? 6.102 26.341 20.990 1.00 48.67 98 THR A O 1
ATOM 768 N N . ASN A 1 99 ? 7.593 24.973 19.976 1.00 47.75 99 ASN A N 1
ATOM 769 C CA . ASN A 1 99 ? 7.465 23.911 20.944 1.00 51.41 99 ASN A CA 1
ATOM 770 C C . ASN A 1 99 ? 8.705 23.890 21.852 1.00 54.29 99 ASN A C 1
ATOM 771 O O . ASN A 1 99 ? 9.768 23.397 21.471 1.00 53.53 99 ASN A O 1
ATOM 776 N N . GLU A 1 100 ? 8.550 24.425 23.057 1.00 58.61 100 GLU A N 1
ATOM 777 C CA . GLU A 1 100 ? 9.657 24.561 24.014 1.00 61.60 100 GLU A CA 1
ATOM 778 C C . GLU A 1 100 ? 10.241 23.222 24.467 1.00 63.12 100 GLU A C 1
ATOM 779 O O . GLU A 1 100 ? 11.443 23.131 24.702 1.00 64.03 100 GLU A O 1
ATOM 785 N N . ASP A 1 101 ? 9.395 22.194 24.575 1.00 63.87 101 ASP A N 1
ATOM 786 C CA . ASP A 1 101 ? 9.818 20.859 25.005 1.00 67.19 101 ASP A CA 1
ATOM 787 C C . ASP A 1 101 ? 10.932 20.247 24.150 1.00 65.33 101 ASP A C 1
ATOM 788 O O . ASP A 1 101 ? 11.693 19.417 24.644 1.00 69.03 101 ASP A O 1
ATOM 793 N N . VAL A 1 102 ? 11.010 20.615 22.872 1.00 61.37 102 VAL A N 1
ATOM 794 C CA . VAL A 1 102 ? 12.065 20.105 21.995 1.00 59.49 102 VAL A CA 1
ATOM 795 C C . VAL A 1 102 ? 12.851 21.248 21.345 1.00 56.32 102 VAL A C 1
ATOM 796 O O . VAL A 1 102 ? 13.460 21.071 20.301 1.00 52.87 102 VAL A O 1
ATOM 800 N N . ALA A 1 103 ? 12.839 22.416 21.980 1.00 51.04 103 ALA A N 1
ATOM 801 C CA . ALA A 1 103 ? 13.651 23.535 21.542 1.00 49.69 103 ALA A CA 1
ATOM 802 C C . ALA A 1 103 ? 13.537 23.800 20.023 1.00 46.11 103 ALA A C 1
ATOM 803 O O . ALA A 1 103 ? 14.530 24.130 19.382 1.00 44.44 103 ALA A O 1
ATOM 805 N N . THR A 1 104 ? 12.342 23.621 19.463 1.00 44.65 104 THR A N 1
ATOM 806 C CA . THR A 1 104 ? 12.128 23.722 18.006 1.00 43.55 104 THR A CA 1
ATOM 807 C C . THR A 1 104 ? 11.016 24.740 17.658 1.00 42.68 104 THR A C 1
ATOM 808 O O . THR A 1 104 ? 9.993 24.835 18.344 1.00 42.69 104 THR A O 1
ATOM 812 N N . SER A 1 105 ? 11.246 25.493 16.590 1.00 41.85 105 SER A N 1
ATOM 813 C CA . SER A 1 105 ? 10.300 26.483 16.075 1.00 41.42 105 SER A CA 1
ATOM 814 C C . SER A 1 105 ? 10.065 26.246 14.595 1.00 39.86 105 SER A C 1
ATOM 815 O O . SER A 1 105 ? 10.970 25.802 13.879 1.00 38.40 105 SER A O 1
ATOM 818 N N . VAL A 1 106 ? 8.843 26.528 14.159 1.00 39.71 106 VAL A N 1
ATOM 819 C CA . VAL A 1 106 ? 8.461 26.459 12.753 1.00 39.35 106 VAL A CA 1
ATOM 820 C C . VAL A 1 106 ? 7.979 27.850 12.362 1.00 37.59 106 VAL A C 1
ATOM 821 O O . VAL A 1 106 ? 7.072 28.376 12.992 1.00 36.73 106 VAL A O 1
ATOM 825 N N . ILE A 1 107 ? 8.598 28.424 11.331 1.00 35.99 107 ILE A N 1
ATOM 826 C CA . ILE A 1 107 ? 8.306 29.757 10.876 1.00 35.57 107 ILE A CA 1
ATOM 827 C C . ILE A 1 107 ? 7.745 29.670 9.446 1.00 34.58 107 ILE A C 1
ATOM 828 O O . ILE A 1 107 ? 8.460 29.264 8.527 1.00 34.59 107 ILE A O 1
ATOM 833 N N . ALA A 1 108 ? 6.499 30.082 9.255 1.00 33.26 108 ALA A N 1
ATOM 834 C CA . ALA A 1 108 ? 5.854 29.993 7.947 1.00 32.88 108 ALA A CA 1
ATOM 835 C C . ALA A 1 108 ? 5.255 31.337 7.473 1.00 32.11 108 ALA A C 1
ATOM 836 O O . ALA A 1 108 ? 4.513 31.981 8.216 1.00 31.16 108 ALA A O 1
ATOM 838 N N . GLY A 1 109 ? 5.567 31.699 6.224 1.00 29.94 109 GLY A N 1
ATOM 839 C CA . GLY A 1 109 ? 4.994 32.839 5.529 1.00 30.50 109 GLY A CA 1
ATOM 840 C C . GLY A 1 109 ? 6.068 33.672 4.806 1.00 29.08 109 GLY A C 1
ATOM 841 O O . GLY A 1 109 ? 7.136 33.183 4.448 1.00 28.80 109 GLY A O 1
ATOM 842 N N . LYS A 1 110 ? 5.755 34.938 4.596 1.00 28.85 110 LYS A N 1
ATOM 843 C CA . LYS A 1 110 ? 6.606 35.868 3.851 1.00 28.60 110 LYS A CA 1
ATOM 844 C C . LYS A 1 110 ? 7.664 36.407 4.821 1.00 27.33 110 LYS A C 1
ATOM 845 O O . LYS A 1 110 ? 7.329 37.117 5.760 1.00 26.28 110 LYS A O 1
ATOM 851 N N . GLN A 1 111 ? 8.923 36.051 4.598 1.00 27.33 111 GLN A N 1
ATOM 852 C CA . GLN A 1 111 ? 9.959 36.290 5.586 1.00 28.52 111 GLN A CA 1
ATOM 853 C C . GLN A 1 111 ? 11.286 36.624 4.932 1.00 27.13 111 GLN A C 1
ATOM 854 O O . GLN A 1 111 ? 11.617 36.104 3.849 1.00 27.04 111 GLN A O 1
ATOM 860 N N . GLN A 1 112 ? 12.050 37.507 5.566 1.00 27.12 112 GLN A N 1
ATOM 861 C CA . GLN A 1 112 ? 13.394 37.763 5.076 1.00 27.44 112 GLN A CA 1
ATOM 862 C C . GLN A 1 112 ? 14.184 36.461 5.237 1.00 27.36 112 GLN A C 1
ATOM 863 O O . GLN A 1 112 ? 14.130 35.813 6.264 1.00 25.35 112 GLN A O 1
ATOM 869 N N . LEU A 1 113 ? 14.859 36.039 4.186 1.00 27.54 113 LEU A N 1
ATOM 870 C CA . LEU A 1 113 ? 15.425 34.697 4.183 1.00 29.21 113 LEU A CA 1
ATOM 871 C C . LEU A 1 113 ? 16.605 34.507 5.115 1.00 29.61 113 LEU A C 1
ATOM 872 O O . LEU A 1 113 ? 16.735 33.425 5.713 1.00 31.00 113 LEU A O 1
ATOM 877 N N . ASN A 1 114 ? 17.504 35.494 5.150 1.00 28.11 114 ASN A N 1
ATOM 878 C CA . ASN A 1 114 ? 18.657 35.493 6.053 1.00 29.71 114 ASN A CA 1
ATOM 879 C C . ASN A 1 114 ? 19.458 34.233 5.969 1.00 30.93 114 ASN A C 1
ATOM 880 O O . ASN A 1 114 ? 19.700 33.548 6.971 1.00 30.88 114 ASN A O 1
ATOM 885 N N . ILE A 1 115 ? 19.876 33.924 4.754 1.00 29.32 115 ILE A N 1
ATOM 886 C CA . ILE A 1 115 ? 20.746 32.805 4.563 1.00 30.81 115 ILE A CA 1
ATOM 887 C C . ILE A 1 115 ? 22.126 33.350 4.199 1.00 29.67 115 ILE A C 1
ATOM 888 O O . ILE A 1 115 ? 22.283 34.542 3.984 1.00 30.08 115 ILE A O 1
ATOM 893 N N . ILE A 1 116 ? 23.130 32.491 4.126 1.00 29.60 116 ILE A N 1
ATOM 894 C CA . ILE A 1 116 ? 24.481 32.974 3.901 1.00 29.68 116 ILE A CA 1
ATOM 895 C C . ILE A 1 116 ? 24.607 33.632 2.507 1.00 29.02 116 ILE A C 1
ATOM 896 O O . ILE A 1 116 ? 25.422 34.525 2.321 1.00 31.36 116 ILE A O 1
ATOM 901 N N . TRP A 1 117 ? 23.786 33.229 1.542 1.00 27.64 117 TRP A N 1
ATOM 902 C CA . TRP A 1 117 ? 23.857 33.783 0.184 1.00 27.25 117 TRP A CA 1
ATOM 903 C C . TRP A 1 117 ? 22.953 35.009 -0.052 1.00 27.21 117 TRP A C 1
ATOM 904 O O . TRP A 1 117 ? 22.777 35.456 -1.195 1.00 26.14 117 TRP A O 1
ATOM 915 N N . THR A 1 118 ? 22.343 35.524 1.005 1.00 26.45 118 THR A N 1
ATOM 916 C CA . THR A 1 118 ? 21.530 36.748 0.896 1.00 26.04 118 THR A CA 1
ATOM 917 C C . THR A 1 118 ? 21.938 37.748 1.953 1.00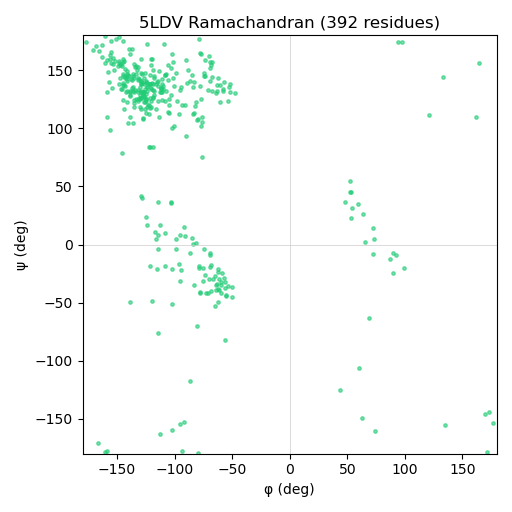 26.87 118 THR A C 1
ATOM 918 O O . THR A 1 118 ? 22.527 37.401 2.988 1.00 25.82 118 THR A O 1
ATOM 922 N N . ASP A 1 119 ? 21.602 39.006 1.706 1.00 28.56 119 ASP A N 1
ATOM 923 C CA . ASP A 1 119 ? 21.868 40.068 2.669 1.00 29.86 119 ASP A CA 1
ATOM 924 C C . ASP A 1 119 ? 20.987 39.829 3.878 1.00 28.55 119 ASP A C 1
ATOM 925 O O . ASP A 1 119 ? 19.823 39.528 3.723 1.00 29.40 119 ASP A O 1
ATOM 930 N N . ASN A 1 120 ? 21.565 39.889 5.078 1.00 29.07 120 ASN A N 1
ATOM 931 C CA . ASN A 1 120 ? 20.824 39.666 6.300 1.00 29.12 120 ASN A CA 1
ATOM 932 C C . ASN A 1 120 ? 20.427 41.000 6.967 1.00 30.86 120 ASN A C 1
ATOM 933 O O . ASN A 1 120 ? 19.923 41.004 8.077 1.00 31.12 120 ASN A O 1
ATOM 938 N N . GLY A 1 121 ? 20.716 42.121 6.312 1.00 30.79 121 GLY A N 1
ATOM 939 C CA . GLY A 1 121 ? 20.432 43.445 6.870 1.00 32.07 121 GLY A CA 1
ATOM 940 C C . GLY A 1 121 ? 19.059 43.959 6.448 1.00 32.38 121 GLY A C 1
ATOM 941 O O . GLY A 1 121 ? 18.112 43.180 6.163 1.00 31.11 121 GLY A O 1
ATOM 942 N N . VAL A 1 122 ? 18.955 45.281 6.402 1.00 32.06 122 VAL A N 1
ATOM 943 C CA . VAL A 1 122 ? 17.715 45.967 6.074 1.00 31.18 122 VAL A CA 1
ATOM 944 C C . VAL A 1 122 ? 17.120 45.524 4.742 1.00 29.78 122 VAL A C 1
ATOM 945 O O . VAL A 1 122 ? 15.922 45.334 4.623 1.00 29.71 122 VAL A O 1
ATOM 949 N N . ASP A 1 123 ? 17.966 45.404 3.734 1.00 29.32 123 ASP A N 1
ATOM 950 C CA . ASP A 1 123 ? 17.510 45.159 2.375 1.00 29.75 123 ASP A CA 1
ATOM 951 C C . ASP A 1 123 ? 17.705 43.700 1.950 1.00 29.06 123 ASP A C 1
ATOM 952 O O . ASP A 1 123 ? 17.953 43.432 0.783 1.00 32.71 123 ASP A O 1
ATOM 957 N N . GLY A 1 124 ? 17.541 42.751 2.865 1.00 26.82 124 GLY A N 1
ATOM 958 C CA . GLY A 1 124 ? 17.692 41.333 2.497 1.00 28.13 124 GLY A CA 1
ATOM 959 C C . GLY A 1 124 ? 16.531 40.749 1.681 1.00 29.47 124 GLY A C 1
ATOM 960 O O . GLY A 1 124 ? 15.349 41.124 1.827 1.00 29.04 124 GLY A O 1
ATOM 961 N N . LEU A 1 125 ? 16.881 39.822 0.817 1.00 29.24 125 LEU A N 1
ATOM 962 C CA . LEU A 1 125 ? 15.910 39.095 0.026 1.00 29.51 125 LEU A CA 1
ATOM 963 C C . LEU A 1 125 ? 14.814 38.497 0.892 1.00 28.76 125 LEU A C 1
ATOM 964 O O . LEU A 1 125 ? 15.091 37.841 1.896 1.00 29.34 125 LEU A O 1
ATOM 969 N N . VAL A 1 126 ? 13.573 38.720 0.478 1.00 27.97 126 VAL A N 1
ATOM 970 C CA . VAL A 1 126 ? 12.408 38.134 1.117 1.00 26.76 126 VAL A CA 1
ATOM 971 C C . VAL A 1 126 ? 11.828 37.059 0.207 1.00 27.73 126 VAL A C 1
ATOM 972 O O . VAL A 1 126 ? 11.845 37.182 -1.027 1.00 27.81 126 VAL A O 1
ATOM 976 N N . GLY A 1 127 ? 11.288 36.023 0.818 1.00 26.95 127 GLY A N 1
ATOM 977 C CA . GLY A 1 127 ? 10.552 35.023 0.098 1.00 28.75 127 GLY A CA 1
ATOM 978 C C . GLY A 1 127 ? 9.498 34.394 0.988 1.00 29.39 127 GLY A C 1
ATOM 979 O O . GLY A 1 127 ? 9.382 34.707 2.182 1.00 29.37 127 GLY A O 1
ATOM 980 N N . THR A 1 128 ? 8.725 33.498 0.400 1.00 29.51 128 THR A N 1
ATOM 981 C CA . THR A 1 128 ? 7.639 32.897 1.112 1.00 30.31 128 THR A CA 1
ATOM 982 C C . THR A 1 128 ? 7.944 31.406 1.184 1.00 31.13 128 THR A C 1
ATOM 983 O O . THR A 1 128 ? 8.283 30.773 0.180 1.00 30.71 128 THR A O 1
ATOM 987 N N . GLY A 1 129 ? 7.877 30.872 2.398 1.00 31.00 129 GLY A N 1
ATOM 988 C CA . GLY A 1 129 ? 8.109 29.463 2.612 1.00 32.97 129 GLY A CA 1
ATOM 989 C C . GLY A 1 129 ? 8.069 29.098 4.076 1.00 33.84 129 GLY A C 1
ATOM 990 O O . GLY A 1 129 ? 7.423 29.793 4.895 1.00 33.70 129 GLY A O 1
ATOM 991 N N . VAL A 1 130 ? 8.779 28.020 4.395 1.00 34.04 130 VAL A N 1
ATOM 992 C CA . VAL A 1 130 ? 8.768 27.448 5.720 1.00 35.61 130 VAL A CA 1
ATOM 993 C C . VAL A 1 130 ? 10.201 27.188 6.162 1.00 35.48 130 VAL A C 1
ATOM 994 O O . VAL A 1 130 ? 11.041 26.785 5.363 1.00 34.53 130 VAL A O 1
ATOM 998 N N . LYS A 1 131 ? 10.420 27.406 7.458 1.00 35.59 131 LYS A N 1
ATOM 999 C CA . LYS A 1 131 ? 11.674 27.218 8.129 1.00 38.96 131 LYS A CA 1
ATOM 1000 C C . LYS A 1 131 ? 11.438 26.480 9.448 1.00 38.55 131 LYS A C 1
ATOM 1001 O O . LYS A 1 131 ? 10.531 26.831 10.182 1.00 38.38 131 LYS A O 1
ATOM 1007 N N . VAL A 1 132 ? 12.247 25.462 9.715 1.00 38.46 132 VAL A N 1
ATOM 1008 C CA . VAL A 1 132 ? 12.250 24.755 10.977 1.00 40.05 132 VAL A CA 1
ATOM 1009 C C . VAL A 1 132 ? 13.640 24.922 11.601 1.00 39.65 132 VAL A C 1
ATOM 1010 O O . VAL A 1 132 ? 14.641 24.639 10.960 1.00 39.38 132 VAL A O 1
ATOM 1014 N N . VAL A 1 133 ? 13.670 25.393 12.844 1.00 38.53 133 VAL A N 1
ATOM 1015 C CA . VAL A 1 133 ? 14.869 25.753 13.559 1.00 38.49 133 VAL A CA 1
ATOM 1016 C C . VAL A 1 133 ? 14.894 25.011 14.902 1.00 39.47 133 VAL A C 1
ATOM 1017 O O . VAL A 1 133 ? 13.924 25.077 15.669 1.00 38.65 133 VAL A O 1
ATOM 1021 N N . ASN A 1 134 ? 15.997 24.309 15.168 1.00 39.35 134 ASN A N 1
ATOM 1022 C CA . ASN A 1 134 ? 16.177 23.546 16.388 1.00 39.95 134 ASN A CA 1
ATOM 1023 C C . ASN A 1 134 ? 17.367 24.067 17.175 1.00 41.02 134 ASN A C 1
ATOM 1024 O O . ASN A 1 134 ? 18.433 24.290 16.609 1.00 38.25 134 ASN A O 1
ATOM 1029 N N . ASN A 1 135 ? 17.171 24.260 18.477 1.00 43.08 135 ASN A N 1
ATOM 1030 C CA . ASN A 1 135 ? 18.226 24.751 19.353 1.00 46.61 135 ASN A CA 1
ATOM 1031 C C . ASN A 1 135 ? 18.378 23.866 20.574 1.00 49.10 135 ASN A C 1
ATOM 1032 O O . ASN A 1 135 ? 18.571 24.370 21.673 1.00 50.78 135 ASN A O 1
ATOM 1037 N N . SER A 1 136 ? 18.306 22.550 20.368 1.00 50.29 136 SER A N 1
ATOM 1038 C CA . SER A 1 136 ? 18.417 21.582 21.444 1.00 52.79 136 SER A CA 1
ATOM 1039 C C . SER A 1 136 ? 19.836 21.554 22.016 1.00 55.46 136 SER A C 1
ATOM 1040 O O . SER A 1 136 ? 20.018 21.427 23.229 1.00 56.45 136 SER A O 1
ATOM 1043 N N . ILE A 1 137 ? 20.836 21.641 21.143 1.00 54.13 137 ILE A N 1
ATOM 1044 C CA . ILE A 1 137 ? 22.229 21.586 21.574 1.00 56.26 137 ILE A CA 1
ATOM 1045 C C . ILE A 1 137 ? 22.722 23.003 21.843 1.00 55.93 137 ILE A C 1
ATOM 1046 O O . ILE A 1 137 ? 22.730 23.837 20.940 1.00 48.90 137 ILE A O 1
ATOM 1051 N N . ASP A 1 138 ? 23.149 23.271 23.076 1.00 59.58 138 ASP A N 1
ATOM 1052 C CA . ASP A 1 138 ? 23.550 24.632 23.453 1.00 63.21 138 ASP A CA 1
ATOM 1053 C C . ASP A 1 138 ? 24.687 25.129 22.546 1.00 60.09 138 ASP A C 1
ATOM 1054 O O . ASP A 1 138 ? 25.648 24.413 22.282 1.00 58.66 138 ASP A O 1
ATOM 1059 N N . GLY A 1 139 ? 24.538 26.344 22.031 1.00 59.73 139 GLY A N 1
ATOM 1060 C CA . GLY A 1 139 ? 25.481 26.889 21.056 1.00 58.50 139 GLY A CA 1
ATOM 1061 C C . GLY A 1 139 ? 25.125 26.574 19.604 1.00 56.48 139 GLY A C 1
ATOM 1062 O O . GLY A 1 139 ? 25.525 27.313 18.706 1.00 54.86 139 GLY A O 1
ATOM 1063 N N . LEU A 1 140 ? 24.370 25.499 19.367 1.00 54.66 140 LEU A N 1
ATOM 1064 C CA . LEU A 1 140 ? 24.112 25.016 18.007 1.00 52.42 140 LEU A CA 1
ATOM 1065 C C . LEU A 1 140 ? 22.682 25.201 17.554 1.00 50.17 140 LEU A C 1
ATOM 1066 O O . LEU A 1 140 ? 21.748 24.709 18.198 1.00 50.54 140 LEU A O 1
ATOM 1071 N N . THR A 1 141 ? 22.534 25.889 16.419 1.00 47.43 141 THR A N 1
ATOM 1072 C CA . THR A 1 141 ? 21.265 26.080 15.754 1.00 44.64 141 THR A CA 1
ATOM 1073 C C . THR A 1 141 ? 21.274 25.233 14.493 1.00 43.35 141 THR A C 1
ATOM 1074 O O . THR A 1 141 ? 22.188 25.346 13.657 1.00 41.89 141 THR A O 1
ATOM 1078 N N . LEU A 1 142 ? 20.279 24.351 14.382 1.00 42.26 142 LEU A N 1
ATOM 1079 C CA . LEU A 1 142 ? 20.058 23.564 13.172 1.00 41.13 142 LEU A CA 1
ATOM 1080 C C . LEU A 1 142 ? 18.782 24.051 12.516 1.00 40.24 142 LEU A C 1
ATOM 1081 O O . LEU A 1 142 ? 17.792 24.290 13.216 1.00 40.73 142 LEU A O 1
ATOM 1086 N N . ALA A 1 143 ? 18.801 24.183 11.185 1.00 37.77 143 ALA A N 1
ATOM 1087 C CA . ALA A 1 143 ? 17.640 24.668 10.431 1.00 37.90 143 ALA A CA 1
ATOM 1088 C C . ALA A 1 143 ? 17.476 23.942 9.098 1.00 37.40 143 ALA A C 1
ATOM 1089 O O . ALA A 1 143 ? 18.462 23.536 8.477 1.00 36.71 143 ALA A O 1
ATOM 1091 N N . ALA A 1 144 ? 16.219 23.720 8.709 1.00 37.31 144 ALA A N 1
ATOM 1092 C CA . ALA A 1 144 ? 15.872 23.284 7.369 1.00 38.84 144 ALA A CA 1
ATOM 1093 C C . ALA A 1 144 ? 14.848 24.295 6.844 1.00 38.54 144 ALA A C 1
ATOM 1094 O O . ALA A 1 144 ? 14.112 24.873 7.635 1.00 39.45 144 ALA A O 1
ATOM 1096 N N . PHE A 1 145 ? 14.844 24.549 5.535 1.00 35.35 145 PHE A N 1
ATOM 1097 C CA . PHE A 1 145 ? 13.998 25.583 4.967 1.00 34.21 145 PHE A CA 1
ATOM 1098 C C . PHE A 1 145 ? 13.605 25.204 3.556 1.00 34.25 145 PHE A C 1
ATOM 1099 O O . PHE A 1 145 ? 14.306 24.436 2.896 1.00 32.51 145 PHE A O 1
ATOM 1107 N N . ALA A 1 146 ? 12.450 25.724 3.137 1.00 33.51 146 ALA A N 1
ATOM 1108 C CA . ALA A 1 146 ? 11.926 25.550 1.792 1.00 33.21 146 ALA A CA 1
ATOM 1109 C C . ALA A 1 146 ? 11.210 26.847 1.452 1.00 32.95 146 ALA A C 1
ATOM 1110 O O . ALA A 1 146 ? 10.473 27.357 2.275 1.00 33.78 146 ALA A O 1
ATOM 1112 N N . VAL A 1 147 ? 11.457 27.370 0.254 1.00 31.41 147 VAL A N 1
ATOM 1113 C CA . VAL A 1 147 ? 10.994 28.662 -0.179 1.00 32.60 147 VAL A CA 1
ATOM 1114 C C . VAL A 1 147 ? 10.335 28.446 -1.533 1.00 33.47 147 VAL A C 1
ATOM 1115 O O . VAL A 1 147 ? 10.961 27.873 -2.410 1.00 33.61 147 VAL A O 1
ATOM 1119 N N . ASP A 1 148 ? 9.103 28.918 -1.739 1.00 35.82 148 ASP A N 1
ATOM 1120 C CA . ASP A 1 148 ? 8.478 28.689 -3.048 1.00 38.38 148 ASP A CA 1
ATOM 1121 C C . ASP A 1 148 ? 8.219 29.925 -3.876 1.00 38.48 148 ASP A C 1
ATOM 1122 O O . ASP A 1 148 ? 7.798 29.845 -5.033 1.00 41.12 148 ASP A O 1
ATOM 1127 N N . SER A 1 149 ? 8.505 31.088 -3.315 1.00 36.46 149 SER A N 1
ATOM 1128 C CA . SER A 1 149 ? 8.479 32.297 -4.116 1.00 35.66 149 SER A CA 1
ATOM 1129 C C . SER A 1 149 ? 9.370 33.356 -3.507 1.00 32.62 149 SER A C 1
ATOM 1130 O O . SER A 1 149 ? 9.666 33.344 -2.303 1.00 29.38 149 SER A O 1
ATOM 1133 N N . PHE A 1 150 ? 9.800 34.255 -4.370 1.00 31.16 150 PHE A N 1
ATOM 1134 C CA . PHE A 1 150 ? 10.747 35.290 -4.019 1.00 32.15 150 PHE A CA 1
ATOM 1135 C C . PHE A 1 150 ? 10.176 36.655 -4.334 1.00 31.63 150 PHE A C 1
ATOM 1136 O O . PHE A 1 150 ? 9.627 36.885 -5.423 1.00 30.84 150 PHE A O 1
ATOM 1144 N N . MET A 1 151 ? 10.350 37.558 -3.383 1.00 31.18 151 MET A N 1
ATOM 1145 C CA . MET A 1 151 ? 10.082 38.988 -3.596 1.00 31.75 151 MET A CA 1
ATOM 1146 C C . MET A 1 151 ? 11.228 39.629 -4.418 1.00 31.64 151 MET A C 1
ATOM 1147 O O . MET A 1 151 ? 12.082 40.384 -3.908 1.00 30.12 151 MET A O 1
ATOM 1152 N N . ALA A 1 152 ? 11.203 39.330 -5.718 1.00 33.14 152 ALA A N 1
ATOM 1153 C CA . ALA A 1 152 ? 12.301 39.657 -6.640 1.00 32.78 152 ALA A CA 1
ATOM 1154 C C . ALA A 1 152 ? 12.295 41.119 -7.038 1.00 32.74 152 ALA A C 1
ATOM 1155 O O . ALA A 1 152 ? 13.342 41.766 -7.123 1.00 31.72 152 ALA A O 1
ATOM 1157 N N . ALA A 1 153 ? 11.112 41.654 -7.284 1.00 34.60 153 ALA A N 1
ATOM 1158 C CA . ALA A 1 153 ? 11.006 42.988 -7.825 1.00 38.07 153 ALA A CA 1
ATOM 1159 C C . ALA A 1 153 ? 11.651 44.032 -6.912 1.00 38.15 153 ALA A C 1
ATOM 1160 O O . ALA A 1 153 ? 12.328 44.952 -7.394 1.00 41.36 153 ALA A O 1
ATOM 1162 N N . GLU A 1 154 ? 11.436 43.908 -5.602 1.00 35.55 154 GLU A N 1
ATOM 1163 C CA . GLU A 1 154 ? 11.983 44.877 -4.662 1.00 35.41 154 GLU A CA 1
ATOM 1164 C C . GLU A 1 154 ? 13.513 44.932 -4.759 1.00 33.58 154 GLU A C 1
ATOM 1165 O O . GLU A 1 154 ? 14.095 45.966 -4.571 1.00 33.82 154 GLU A O 1
ATOM 1171 N N . GLN A 1 155 ? 14.150 43.808 -5.028 1.00 32.05 155 GLN A N 1
ATOM 1172 C CA . GLN A 1 155 ? 15.616 43.739 -5.038 1.00 32.66 155 GLN A CA 1
ATOM 1173 C C . GLN A 1 155 ? 16.287 44.281 -6.292 1.00 32.59 155 GLN A C 1
ATOM 1174 O O . GLN A 1 155 ? 17.449 44.601 -6.247 1.00 32.58 155 GLN A O 1
ATOM 1180 N N . GLY A 1 156 ? 15.559 44.382 -7.401 1.00 33.13 156 GLY A N 1
ATOM 1181 C CA . GLY A 1 156 ? 16.133 44.778 -8.698 1.00 32.95 156 GLY A CA 1
ATOM 1182 C C .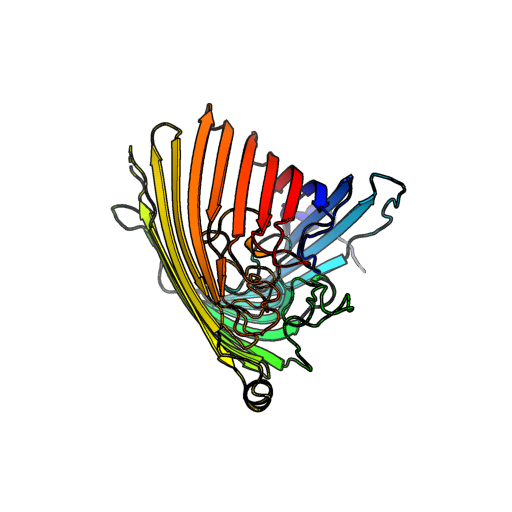 GLY A 1 156 ? 17.451 44.090 -8.975 1.00 31.88 156 GLY A C 1
ATOM 1183 O O . GLY A 1 156 ? 17.568 42.862 -8.857 1.00 30.45 156 GLY A O 1
ATOM 1184 N N . SER A 1 157 ? 18.474 44.889 -9.253 1.00 31.60 157 SER A N 1
ATOM 1185 C CA . SER A 1 157 ? 19.777 44.375 -9.646 1.00 32.62 157 SER A CA 1
ATOM 1186 C C . SER A 1 157 ? 20.572 43.648 -8.556 1.00 31.99 157 SER A C 1
ATOM 1187 O O . SER A 1 157 ? 21.597 43.054 -8.863 1.00 32.83 157 SER A O 1
ATOM 1190 N N . ASP A 1 158 ? 20.110 43.655 -7.304 1.00 30.58 158 ASP A N 1
ATOM 1191 C CA . ASP A 1 158 ? 20.736 42.835 -6.262 1.00 30.06 158 ASP A CA 1
ATOM 1192 C C . ASP A 1 158 ? 20.565 41.340 -6.505 1.00 30.15 158 ASP A C 1
ATOM 1193 O O . ASP A 1 158 ? 21.415 40.534 -6.098 1.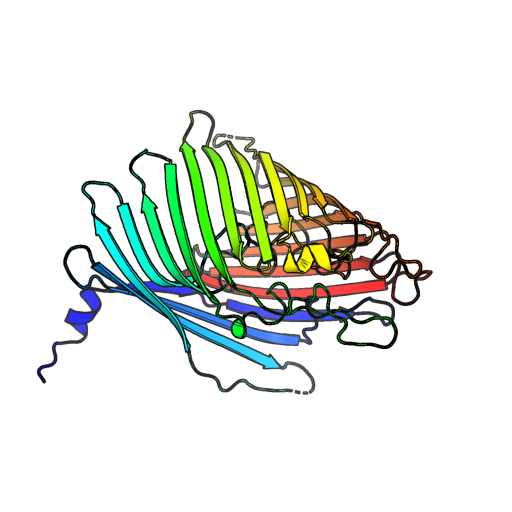00 29.18 158 ASP A O 1
ATOM 1198 N N . LEU A 1 159 ? 19.472 40.952 -7.149 1.00 28.10 159 LEU A N 1
ATOM 1199 C CA . LEU A 1 159 ? 19.181 39.537 -7.330 1.00 29.49 159 LEU A CA 1
ATOM 1200 C C . LEU A 1 159 ? 19.878 38.934 -8.530 1.00 30.02 159 LEU A C 1
ATOM 1201 O O . LEU A 1 159 ? 19.867 39.499 -9.630 1.00 30.86 159 LEU A O 1
ATOM 1206 N N . LEU A 1 160 ? 20.447 37.750 -8.320 1.00 30.14 160 LEU A N 1
ATOM 1207 C CA . LEU A 1 160 ? 21.037 36.984 -9.410 1.00 31.94 160 LEU A CA 1
ATOM 1208 C C . LEU A 1 160 ? 20.111 36.919 -10.602 1.00 31.39 160 LEU A C 1
ATOM 1209 O O . LEU A 1 160 ? 18.952 36.542 -10.461 1.00 31.30 160 LEU A O 1
ATOM 1214 N N . GLY A 1 161 ? 20.628 37.233 -11.778 1.00 32.01 161 GLY A N 1
ATOM 1215 C CA . GLY A 1 161 ? 19.830 37.193 -12.982 1.00 33.93 161 GLY A CA 1
ATOM 1216 C C . GLY A 1 161 ? 19.166 38.509 -13.356 1.00 33.77 161 GLY A C 1
ATOM 1217 O O . GLY A 1 161 ? 18.615 38.633 -14.464 1.00 33.94 161 GLY A O 1
ATOM 1218 N N . GLN A 1 162 ? 19.235 39.493 -12.465 1.00 33.39 162 GLN A N 1
ATOM 1219 C CA . GLN A 1 162 ? 18.563 40.789 -12.684 1.00 33.50 162 GLN A CA 1
ATOM 1220 C C . GLN A 1 162 ? 19.552 41.945 -12.827 1.00 32.88 162 GLN A C 1
ATOM 1221 O O . GLN A 1 162 ? 19.123 43.089 -12.854 1.00 34.76 162 GLN A O 1
ATOM 1227 N N . SER A 1 163 ? 20.859 41.661 -12.914 1.00 31.69 163 SER A N 1
ATOM 1228 C CA . SER A 1 163 ? 21.875 42.688 -13.089 1.00 31.19 163 SER A CA 1
ATOM 1229 C C . SER A 1 163 ? 22.357 42.786 -14.522 1.00 32.68 163 SER A C 1
ATOM 1230 O O . SER A 1 163 ? 22.289 41.834 -15.294 1.00 33.35 163 SER A O 1
ATOM 1233 N N . THR A 1 164 ? 22.884 43.951 -14.857 1.00 32.33 164 THR A N 1
ATOM 1234 C CA . THR A 1 164 ? 23.329 44.225 -16.204 1.00 33.29 164 THR A CA 1
ATOM 1235 C C . THR A 1 164 ? 24.627 44.997 -16.137 1.00 32.56 164 THR A C 1
ATOM 1236 O O . THR A 1 164 ? 25.031 45.482 -15.071 1.00 31.49 164 THR A O 1
ATOM 1240 N N . TYR A 1 165 ? 25.281 45.119 -17.279 1.00 32.84 165 TYR A N 1
ATOM 1241 C CA . TYR A 1 165 ? 26.435 45.979 -17.379 1.00 33.63 165 TYR A CA 1
ATOM 1242 C C . TYR A 1 165 ? 26.477 46.640 -18.758 1.00 34.98 165 TYR A C 1
ATOM 1243 O O . TYR A 1 165 ? 25.849 46.171 -19.712 1.00 34.65 165 TYR A O 1
ATOM 1252 N N . VAL A 1 166 ? 27.174 47.768 -18.833 1.00 35.94 166 VAL A N 1
ATOM 1253 C CA . VAL A 1 166 ? 27.329 48.512 -20.073 1.00 37.27 166 VAL A CA 1
ATOM 1254 C C . VAL A 1 166 ? 28.569 47.963 -20.790 1.00 39.56 166 VAL A C 1
ATOM 1255 O O . VAL A 1 166 ? 29.589 47.656 -20.140 1.00 38.40 166 VAL A O 1
ATOM 1259 N N . GLY A 1 167 ? 28.471 47.814 -22.114 1.00 42.11 167 GLY A N 1
ATOM 1260 C CA . GLY A 1 167 ? 29.611 47.389 -22.954 1.00 45.47 167 GLY A CA 1
ATOM 1261 C C . GLY A 1 167 ? 29.223 46.925 -24.361 1.00 49.13 167 GLY A C 1
ATOM 1262 O O . GLY A 1 167 ? 28.086 46.501 -24.597 1.00 48.47 167 GLY A O 1
ATOM 1263 N N . ASN A 1 168 ? 30.171 46.997 -25.291 1.00 54.08 168 ASN A N 1
ATOM 1264 C CA . ASN A 1 168 ? 29.956 46.570 -26.695 1.00 58.94 168 ASN A CA 1
ATOM 1265 C C . ASN A 1 168 ? 28.720 47.211 -27.340 1.00 59.88 168 ASN A C 1
ATOM 1266 O O . ASN A 1 168 ? 27.915 46.514 -27.982 1.00 61.12 168 ASN A O 1
ATOM 1271 N N . GLY A 1 169 ? 28.556 48.523 -27.153 1.00 58.63 169 GLY A N 1
ATOM 1272 C CA . GLY A 1 169 ? 27.424 49.258 -27.739 1.00 59.12 169 GLY A CA 1
ATOM 1273 C C . GLY A 1 169 ? 26.067 48.985 -27.099 1.00 57.68 169 GLY A C 1
ATOM 1274 O O . GLY A 1 169 ? 25.025 49.351 -27.650 1.00 57.73 169 GLY A O 1
ATOM 1275 N N . LYS A 1 170 ? 26.067 48.368 -25.922 1.00 54.28 170 LYS A N 1
ATOM 1276 C CA . LYS A 1 170 ? 24.825 47.981 -25.265 1.00 54.32 170 LYS A CA 1
ATOM 1277 C C . LYS A 1 170 ? 24.864 48.419 -23.808 1.00 50.84 170 LYS A C 1
ATOM 1278 O O . LYS A 1 170 ? 25.912 48.327 -23.166 1.00 47.31 170 LYS A O 1
ATOM 1284 N N . ASN A 1 171 ? 23.725 48.878 -23.291 1.00 49.48 171 ASN A N 1
ATOM 1285 C CA . ASN A 1 171 ? 23.626 49.374 -21.917 1.00 47.36 171 ASN A CA 1
ATOM 1286 C C . ASN A 1 171 ? 23.116 48.346 -20.918 1.00 45.29 171 ASN A C 1
ATOM 1287 O O . ASN A 1 171 ? 23.309 48.502 -19.720 1.00 42.01 171 ASN A O 1
ATOM 1292 N N . ASN A 1 172 ? 22.515 47.280 -21.425 1.00 45.84 172 ASN A N 1
ATOM 1293 C CA . ASN A 1 172 ? 21.801 46.315 -20.613 1.00 44.46 172 ASN A CA 1
ATOM 1294 C C . ASN A 1 172 ? 22.262 44.869 -20.875 1.00 44.34 172 ASN A C 1
ATOM 1295 O O . ASN A 1 172 ? 21.446 43.950 -20.888 1.00 45.43 172 ASN A O 1
ATOM 1300 N N . ASN A 1 173 ? 23.563 44.654 -21.051 1.00 43.83 173 ASN A N 1
ATOM 1301 C CA . ASN A 1 173 ? 24.067 43.282 -21.183 1.00 43.42 173 ASN A CA 1
ATOM 1302 C C . ASN A 1 173 ? 23.780 42.550 -19.888 1.00 42.74 173 ASN A C 1
ATOM 1303 O O . ASN A 1 173 ? 24.005 43.069 -18.792 1.00 39.77 173 ASN A O 1
ATOM 1308 N N . ASP A 1 174 ? 23.325 41.325 -20.037 1.00 43.93 174 ASP A N 1
ATOM 1309 C CA . ASP A 1 174 ? 22.899 40.514 -18.933 1.00 45.15 174 ASP A CA 1
ATOM 1310 C C . ASP A 1 174 ? 24.135 39.871 -18.314 1.00 44.51 174 ASP A C 1
ATOM 1311 O O . ASP A 1 174 ? 24.829 39.134 -18.979 1.00 45.88 174 ASP A O 1
ATOM 1316 N N . SER A 1 175 ? 24.404 40.162 -17.043 1.00 41.19 175 SER A N 1
ATOM 1317 C CA . SER A 1 175 ? 25.584 39.641 -16.335 1.00 39.74 175 SER A CA 1
ATOM 1318 C C . SER A 1 175 ? 25.568 38.122 -16.187 1.00 40.15 175 SER A C 1
ATOM 1319 O O . SER A 1 175 ? 26.597 37.478 -16.266 1.00 42.01 175 SER A O 1
ATOM 1322 N N . PHE A 1 176 ? 24.386 37.587 -15.913 1.00 40.28 176 PHE A N 1
ATOM 1323 C CA . PHE A 1 176 ? 24.166 36.187 -15.619 1.00 40.02 176 PHE A CA 1
ATOM 1324 C C . PHE A 1 176 ? 22.717 35.903 -15.958 1.00 40.21 176 PHE A C 1
ATOM 1325 O O . PHE A 1 176 ? 21.832 36.187 -15.169 1.00 41.41 176 PHE A O 1
ATOM 1333 N N . LYS A 1 177 ? 22.482 35.342 -17.125 1.00 42.05 177 LYS A N 1
ATOM 1334 C CA . LYS A 1 177 ? 21.152 35.162 -17.656 1.00 45.42 177 LYS A CA 1
ATOM 1335 C C . LYS A 1 177 ? 20.467 33.977 -16.977 1.00 46.57 177 LYS A C 1
ATOM 1336 O O . LYS A 1 177 ? 20.992 32.865 -16.964 1.00 44.66 177 LYS A O 1
ATOM 1342 N N . LEU A 1 178 ? 19.294 34.246 -16.419 1.00 48.46 178 LEU A N 1
ATOM 1343 C CA . LEU A 1 178 ? 18.462 33.254 -15.754 1.00 52.48 178 LEU A CA 1
ATOM 1344 C C . LEU A 1 178 ? 17.042 33.306 -16.339 1.00 56.37 178 LEU A C 1
ATOM 1345 O O . LEU A 1 178 ? 16.305 34.261 -16.084 1.00 60.32 178 LEU A O 1
ATOM 1350 N N . ASP A 1 179 ? 16.674 32.292 -17.125 1.00 60.21 179 ASP A N 1
ATOM 1351 C CA . ASP A 1 179 ? 15.372 32.249 -17.821 1.00 63.87 179 ASP A CA 1
ATOM 1352 C C . ASP A 1 179 ? 14.200 31.913 -16.894 1.00 64.32 179 ASP A C 1
ATOM 1353 O O . ASP A 1 179 ? 13.067 32.326 -17.159 1.00 67.47 179 ASP A O 1
ATOM 1358 N N . SER A 1 180 ? 14.464 31.120 -15.854 1.00 61.00 180 SER A N 1
ATOM 1359 C CA . SER A 1 180 ? 13.505 30.895 -14.768 1.00 57.14 180 SER A CA 1
ATOM 1360 C C . SER A 1 180 ? 14.201 30.313 -13.543 1.00 52.50 180 SER A C 1
ATOM 1361 O O . SER A 1 180 ? 15.375 29.944 -13.589 1.00 50.32 180 SER A O 1
ATOM 1364 N N . ILE A 1 181 ? 13.446 30.243 -12.457 1.00 49.89 181 ILE A N 1
ATOM 1365 C CA . ILE A 1 181 ? 13.936 29.875 -11.136 1.00 49.03 181 ILE A CA 1
ATOM 1366 C C . ILE A 1 181 ? 12.893 29.000 -10.448 1.00 49.81 181 ILE A C 1
ATOM 1367 O O . ILE A 1 181 ? 11.688 29.167 -10.645 1.00 52.54 181 ILE A O 1
ATOM 1372 N N . GLY A 1 182 ? 13.351 28.069 -9.635 1.00 45.09 182 GLY A N 1
ATOM 1373 C CA . GLY A 1 182 ? 12.450 27.151 -8.973 1.00 41.63 182 GLY A CA 1
ATOM 1374 C C . GLY A 1 182 ? 12.447 27.416 -7.484 1.00 38.59 182 GLY A C 1
ATOM 1375 O O . GLY A 1 182 ? 12.888 28.455 -7.014 1.00 36.05 182 GLY A O 1
ATOM 1376 N N . ASN A 1 183 ? 11.953 26.443 -6.748 1.00 37.56 183 ASN A N 1
ATOM 1377 C CA . ASN A 1 183 ? 11.972 26.485 -5.301 1.00 36.34 183 ASN A CA 1
ATOM 1378 C C . ASN A 1 183 ? 13.399 26.334 -4.791 1.00 34.71 183 ASN A C 1
ATOM 1379 O O . ASN A 1 183 ? 14.272 25.832 -5.508 1.00 32.25 183 ASN A O 1
ATOM 1384 N N . LEU A 1 184 ? 13.591 26.717 -3.536 1.00 32.78 184 LEU A N 1
ATOM 1385 C CA . LEU A 1 184 ? 14.878 26.661 -2.869 1.00 34.67 184 LEU A CA 1
ATOM 1386 C C . LEU A 1 184 ? 14.667 25.854 -1.614 1.00 34.81 184 LEU A C 1
ATOM 1387 O O . LEU A 1 184 ? 13.782 26.180 -0.819 1.00 33.71 184 LEU A O 1
ATOM 1392 N N . TYR A 1 185 ? 15.473 24.805 -1.450 1.00 35.40 185 TYR A N 1
ATOM 1393 C CA . TYR A 1 185 ? 15.429 23.951 -0.284 1.00 36.58 185 TYR A CA 1
ATOM 1394 C C . TYR A 1 185 ? 16.831 23.936 0.295 1.00 36.76 185 TYR A C 1
ATOM 1395 O O . TYR A 1 185 ? 17.798 23.880 -0.446 1.00 37.80 185 TYR A O 1
ATOM 1404 N N . GLY A 1 186 ? 16.954 23.970 1.611 1.00 33.82 186 GLY A N 1
ATOM 1405 C CA . GLY A 1 186 ? 18.261 23.879 2.195 1.00 34.03 186 GLY A CA 1
ATOM 1406 C C . GLY A 1 186 ? 18.245 23.616 3.667 1.00 34.38 186 GLY A C 1
ATOM 1407 O O . GLY A 1 186 ? 17.198 23.307 4.265 1.00 34.04 186 GLY A O 1
ATOM 1408 N N . ALA A 1 187 ? 19.437 23.718 4.243 1.00 34.81 187 ALA A N 1
ATOM 1409 C CA . ALA A 1 187 ? 19.658 23.381 5.627 1.00 34.43 187 ALA A CA 1
ATOM 1410 C C . ALA A 1 187 ? 20.916 24.094 6.064 1.00 34.50 187 ALA A C 1
ATOM 1411 O O . ALA A 1 187 ? 21.738 24.452 5.229 1.00 34.73 187 ALA A O 1
ATOM 1413 N N . ALA A 1 188 ? 21.064 24.280 7.368 1.00 33.65 188 ALA A N 1
ATOM 1414 C CA . ALA A 1 188 ? 22.188 24.994 7.905 1.00 33.76 188 ALA A CA 1
ATOM 1415 C C . ALA A 1 188 ? 22.466 24.507 9.300 1.00 34.23 188 ALA A C 1
ATOM 1416 O O . ALA A 1 188 ? 21.560 24.059 10.005 1.00 35.20 188 ALA 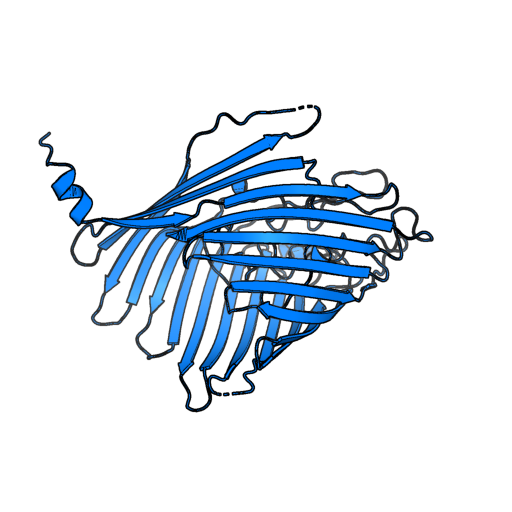A O 1
ATOM 1418 N N . ALA A 1 189 ? 23.731 24.572 9.672 1.00 36.11 189 ALA A N 1
ATOM 1419 C CA . ALA A 1 189 ? 24.169 24.325 11.037 1.00 37.95 189 ALA A CA 1
ATOM 1420 C C . ALA A 1 189 ? 25.037 25.499 11.375 1.00 38.29 189 ALA A C 1
ATOM 1421 O O . ALA A 1 189 ? 26.064 25.714 10.718 1.00 38.33 189 ALA A O 1
ATOM 1423 N N . VAL A 1 190 ? 24.620 26.253 12.393 1.00 38.31 190 VAL A N 1
ATOM 1424 C CA . VAL A 1 190 ? 25.313 27.464 12.787 1.00 39.68 190 VAL A CA 1
ATOM 1425 C C . VAL A 1 190 ? 25.652 27.359 14.257 1.00 42.28 190 VAL A C 1
ATOM 1426 O O . VAL A 1 190 ? 24.760 27.165 15.107 1.00 40.65 190 VAL A O 1
ATOM 1430 N N . GLY A 1 191 ? 26.943 27.474 14.547 1.00 42.85 191 GLY A N 1
ATOM 1431 C CA . GLY A 1 191 ? 27.436 27.349 15.905 1.00 45.80 191 GLY A CA 1
ATOM 1432 C C . GLY A 1 191 ? 27.940 28.660 16.472 1.00 46.92 191 GLY A C 1
ATOM 1433 O O . GLY A 1 191 ? 28.537 29.468 15.764 1.00 43.49 191 GLY A O 1
ATOM 1434 N N . SER A 1 192 ? 27.686 28.861 17.760 1.00 50.64 192 SER A N 1
ATOM 1435 C CA . SER A 1 192 ? 28.342 29.903 18.535 1.00 54.02 192 SER A CA 1
ATOM 1436 C C . SER A 1 192 ? 28.697 29.336 19.891 1.00 56.64 192 SER A C 1
ATOM 1437 O O . SER A 1 192 ? 27.815 29.067 20.715 1.00 57.75 192 SER A O 1
ATOM 1440 N N . TYR A 1 193 ? 29.994 29.151 20.119 1.00 58.25 193 TYR A N 1
ATOM 1441 C CA . TYR A 1 193 ? 30.482 28.525 21.324 1.00 60.36 193 TYR A CA 1
ATOM 1442 C C . TYR A 1 193 ? 31.399 29.473 22.090 1.00 64.11 193 TYR A C 1
ATOM 1443 O O . TYR A 1 193 ? 32.442 29.882 21.578 1.00 62.92 193 TYR A O 1
ATOM 1452 N N . ASP A 1 194 ? 31.012 29.813 23.316 1.00 67.45 194 ASP A N 1
ATOM 1453 C CA . ASP A 1 194 ? 31.910 30.530 24.226 1.00 70.35 194 ASP A CA 1
ATOM 1454 C C . ASP A 1 194 ? 32.925 29.555 24.786 1.00 72.11 194 ASP A C 1
ATOM 1455 O O . ASP A 1 194 ? 32.597 28.719 25.630 1.00 73.18 194 ASP A O 1
ATOM 1460 N N . LEU A 1 195 ? 34.152 29.652 24.284 1.00 70.86 195 LEU A N 1
ATOM 1461 C CA . LEU A 1 195 ? 35.267 28.882 24.803 1.00 74.40 195 LEU A CA 1
ATOM 1462 C C . LEU A 1 195 ? 35.982 29.744 25.851 1.00 75.32 195 LEU A C 1
ATOM 1463 O O . LEU A 1 195 ? 35.550 30.865 26.134 1.00 74.15 195 LEU A O 1
ATOM 1468 N N . ALA A 1 196 ? 37.071 29.233 26.411 1.00 76.36 196 ALA A N 1
ATOM 1469 C CA . ALA A 1 196 ? 37.823 29.980 27.432 1.00 80.65 196 ALA A CA 1
ATOM 1470 C C . ALA A 1 196 ? 38.445 31.273 26.861 1.00 80.22 196 ALA A C 1
ATOM 1471 O O . ALA A 1 196 ? 38.226 32.361 27.397 1.00 80.10 196 ALA A O 1
ATOM 1473 N N . GLY A 1 197 ? 39.189 31.153 25.763 1.00 79.89 197 GLY A N 1
ATOM 1474 C CA . GLY A 1 197 ? 39.889 32.300 25.169 1.00 78.54 197 GLY A CA 1
ATOM 1475 C C . GLY A 1 197 ? 39.001 33.274 24.416 1.00 76.16 197 GLY A C 1
ATOM 1476 O O . GLY A 1 197 ? 39.370 34.426 24.197 1.00 77.55 197 GLY A O 1
ATOM 1477 N N . GLY A 1 198 ? 37.826 32.812 24.010 1.00 73.98 198 GLY A N 1
ATOM 1478 C CA . GLY A 1 198 ? 36.930 33.622 23.206 1.00 70.08 198 GLY A CA 1
ATOM 1479 C C . GLY A 1 198 ? 35.778 32.808 22.665 1.00 66.47 198 GLY A C 1
ATOM 1480 O O . GLY A 1 198 ? 35.323 31.867 23.324 1.00 65.81 198 GLY A O 1
ATOM 1481 N N . GLN A 1 199 ? 35.340 33.160 21.454 1.00 61.46 199 GLN A N 1
ATOM 1482 C CA . GLN A 1 199 ? 34.127 32.621 20.859 1.00 60.12 199 GLN A CA 1
ATOM 1483 C C . GLN A 1 199 ? 34.359 32.087 19.433 1.00 57.70 199 GLN A C 1
ATOM 1484 O O . GLN A 1 199 ? 34.947 32.773 18.587 1.00 54.68 199 GLN A O 1
ATOM 1490 N N . PHE A 1 200 ? 33.863 30.877 19.175 1.00 55.04 200 PHE A N 1
ATOM 1491 C CA . PHE A 1 200 ? 34.071 30.192 17.902 1.00 54.82 200 PHE A CA 1
ATOM 1492 C C . PHE A 1 200 ? 32.729 30.049 17.206 1.00 51.83 200 PHE A C 1
ATOM 1493 O O . PHE A 1 200 ? 31.778 29.508 17.787 1.00 50.60 200 PHE A O 1
ATOM 1501 N N . ASN A 1 201 ? 32.656 30.564 15.977 1.00 49.17 201 ASN A N 1
ATOM 1502 C CA . ASN A 1 201 ? 31.428 30.563 15.182 1.00 47.52 201 ASN A CA 1
ATOM 1503 C C . ASN A 1 201 ? 31.582 29.861 13.840 1.00 46.41 201 ASN A C 1
ATOM 1504 O O . ASN A 1 201 ? 31.824 30.511 12.822 1.00 44.54 201 ASN A O 1
ATOM 1509 N N . PRO A 1 202 ? 31.437 28.523 13.831 1.00 45.50 202 PRO A N 1
ATOM 1510 C CA . PRO A 1 202 ? 31.423 27.781 12.568 1.00 44.16 202 PRO A CA 1
ATOM 1511 C C . PRO A 1 202 ? 30.044 27.760 11.950 1.00 43.56 202 PRO A C 1
ATOM 1512 O O . PRO A 1 202 ? 29.070 27.705 12.678 1.00 43.25 202 PRO A O 1
ATOM 1516 N N . GLN A 1 203 ? 29.966 27.787 10.618 1.00 42.03 203 GLN A N 1
ATOM 1517 C CA . GLN A 1 203 ? 28.701 27.614 9.923 1.00 40.71 203 GLN A CA 1
ATOM 1518 C C . GLN A 1 203 ? 28.873 26.663 8.753 1.00 40.12 203 GLN A C 1
ATOM 1519 O O . GLN A 1 203 ? 29.898 26.694 8.060 1.00 36.94 203 GLN A O 1
ATOM 1525 N N . LEU A 1 204 ? 27.835 25.852 8.537 1.00 37.54 204 LEU A N 1
ATOM 1526 C CA . LEU A 1 204 ? 27.676 25.079 7.319 1.00 37.03 204 LEU A CA 1
ATOM 1527 C C . LEU A 1 204 ? 26.289 25.350 6.745 1.00 34.80 204 LEU A C 1
ATOM 1528 O O . LEU A 1 204 ? 25.279 25.266 7.457 1.00 33.44 204 LEU A O 1
ATOM 1533 N N . TRP A 1 205 ? 26.263 25.669 5.454 1.00 32.84 205 TRP A N 1
ATOM 1534 C CA . TRP A 1 205 ? 25.047 25.925 4.722 1.00 32.47 205 TRP A CA 1
ATOM 1535 C C . TRP A 1 205 ? 24.993 25.080 3.461 1.00 32.99 205 TRP A C 1
ATOM 1536 O O . TRP A 1 205 ? 25.940 25.076 2.679 1.00 32.34 205 TRP A O 1
ATOM 1547 N N . LEU A 1 206 ? 23.875 24.401 3.243 1.00 33.49 206 LEU A N 1
ATOM 1548 C CA . LEU A 1 206 ? 23.607 23.685 1.984 1.00 34.47 206 LEU A CA 1
ATOM 1549 C C . LEU A 1 206 ? 22.244 24.076 1.457 1.00 34.93 206 LEU A C 1
ATOM 1550 O O . LEU A 1 206 ? 21.312 24.235 2.242 1.00 37.93 206 LEU A O 1
ATOM 1555 N N . ALA A 1 207 ? 22.125 24.230 0.138 1.00 34.67 207 ALA A N 1
ATOM 1556 C CA . ALA A 1 207 ? 20.869 24.608 -0.479 1.00 34.90 207 ALA A CA 1
ATOM 1557 C C . ALA A 1 207 ? 20.766 24.135 -1.927 1.00 35.65 207 ALA A C 1
ATOM 1558 O O . ALA A 1 207 ? 21.710 24.284 -2.709 1.00 36.39 207 ALA A O 1
ATOM 1560 N N . TYR A 1 208 ? 19.618 23.571 -2.279 1.00 35.47 208 TYR A N 1
ATOM 1561 C CA . TYR A 1 208 ? 19.327 23.255 -3.658 1.00 37.72 208 TYR A CA 1
ATOM 1562 C C . TYR A 1 208 ? 18.349 24.267 -4.197 1.00 35.24 208 TYR A C 1
ATOM 1563 O O . TYR A 1 208 ? 17.198 24.319 -3.7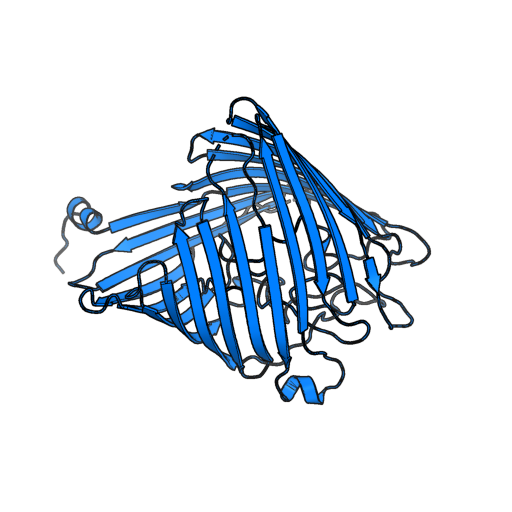66 1.00 34.09 208 TYR A O 1
ATOM 1572 N N . TRP A 1 209 ? 18.804 25.079 -5.136 1.00 34.21 209 TRP A N 1
ATOM 1573 C CA . TRP A 1 209 ? 17.906 26.018 -5.828 1.00 34.80 209 TRP A CA 1
ATOM 1574 C C . TRP A 1 209 ? 17.581 25.441 -7.201 1.00 36.21 209 TRP A C 1
ATOM 1575 O O . TRP A 1 209 ? 18.389 25.508 -8.114 1.00 35.42 209 TRP A O 1
ATOM 1586 N N . ASP A 1 210 ? 16.404 24.834 -7.298 1.00 36.33 210 ASP A N 1
ATOM 1587 C CA . ASP A 1 210 ? 15.936 24.184 -8.514 1.00 39.64 210 ASP A CA 1
ATOM 1588 C C . ASP A 1 210 ? 16.017 25.115 -9.733 1.00 40.04 210 ASP A C 1
ATOM 1589 O O . ASP A 1 210 ? 15.646 26.309 -9.656 1.00 37.82 210 ASP A O 1
ATOM 1594 N N . GLN A 1 211 ? 16.520 24.552 -10.828 1.00 41.95 211 GLN A N 1
ATOM 1595 C CA . GLN A 1 211 ? 16.825 25.269 -12.079 1.00 44.30 211 GLN A CA 1
ATOM 1596 C C . GLN A 1 211 ? 18.049 26.179 -12.007 1.00 41.72 211 GLN A C 1
ATOM 1597 O O . GLN A 1 211 ? 18.486 26.706 -13.034 1.00 41.14 211 GLN A O 1
ATOM 1603 N N . VAL A 1 212 ? 18.626 26.373 -10.824 1.00 39.01 212 VAL A N 1
ATOM 1604 C CA . VAL A 1 212 ? 19.775 27.296 -10.713 1.00 37.75 212 VAL A CA 1
ATOM 1605 C C . VAL A 1 212 ? 21.039 26.540 -10.323 1.00 37.36 212 VAL A C 1
ATOM 1606 O O . VAL A 1 212 ? 21.896 26.263 -11.169 1.00 36.10 212 VAL A O 1
ATOM 1610 N N . ALA A 1 213 ? 21.162 26.166 -9.054 1.00 36.27 213 ALA A N 1
ATOM 1611 C CA . ALA A 1 213 ? 22.354 25.447 -8.659 1.00 36.15 213 ALA A CA 1
ATOM 1612 C C . ALA A 1 213 ? 22.188 24.812 -7.301 1.00 36.01 213 ALA A C 1
ATOM 1613 O O . ALA A 1 213 ? 21.266 25.139 -6.536 1.00 33.28 213 ALA A O 1
ATOM 1615 N N . PHE A 1 214 ? 23.119 23.914 -7.018 1.00 36.01 214 PHE A N 1
ATOM 1616 C CA . PHE A 1 214 ? 23.341 23.406 -5.678 1.00 36.44 214 PHE A CA 1
ATOM 1617 C C . PHE A 1 214 ? 24.436 24.254 -5.007 1.00 35.32 214 PHE A C 1
ATOM 1618 O O . PHE A 1 214 ? 25.555 24.307 -5.504 1.00 34.97 214 PHE A O 1
ATOM 1626 N N . PHE A 1 215 ? 24.104 24.903 -3.885 1.00 34.83 215 PHE A N 1
ATOM 1627 C CA . PHE A 1 215 ? 25.028 25.774 -3.153 1.00 34.82 215 PHE A CA 1
ATOM 1628 C C . PHE A 1 215 ? 25.524 25.119 -1.860 1.00 34.58 215 PHE A C 1
ATOM 1629 O O . PHE A 1 215 ? 24.755 24.479 -1.145 1.00 36.43 215 PHE A O 1
ATOM 1637 N N . TYR A 1 216 ? 26.797 25.324 -1.546 1.00 33.42 216 TYR A N 1
ATOM 1638 C CA . TYR A 1 216 ? 27.400 24.784 -0.324 1.00 34.59 216 TYR A CA 1
ATOM 1639 C C . TYR A 1 216 ? 28.447 25.771 0.170 1.00 34.17 216 TYR A C 1
ATOM 1640 O O . TYR A 1 216 ? 29.265 26.286 -0.617 1.00 34.43 216 TYR A O 1
ATOM 1649 N N . ALA A 1 217 ? 28.407 26.031 1.466 1.00 32.30 217 ALA A N 1
ATOM 1650 C CA . ALA A 1 217 ? 29.258 27.036 2.065 1.00 33.51 217 ALA A CA 1
ATOM 1651 C C . ALA A 1 217 ? 29.704 26.586 3.433 1.00 35.19 217 ALA A C 1
ATOM 1652 O O . ALA A 1 217 ? 28.920 26.068 4.221 1.00 36.93 217 ALA A O 1
ATOM 1654 N N . VAL A 1 218 ? 30.979 26.781 3.713 1.00 36.60 218 VAL A N 1
ATOM 1655 C CA . VAL A 1 218 ? 31.475 26.543 5.045 1.00 39.47 218 VAL A CA 1
ATOM 1656 C C . VAL A 1 218 ? 32.247 27.780 5.443 1.00 40.49 218 VAL A C 1
ATOM 1657 O O . VAL A 1 218 ? 32.906 28.411 4.609 1.00 38.88 218 VAL A O 1
ATOM 1661 N N . ASP A 1 219 ? 32.065 28.173 6.696 1.00 41.87 219 ASP A N 1
ATOM 1662 C CA . ASP A 1 219 ? 32.712 29.351 7.254 1.00 44.17 219 ASP A CA 1
ATOM 1663 C C . ASP A 1 219 ? 33.128 28.980 8.665 1.00 45.22 219 ASP A C 1
ATOM 1664 O O . ASP A 1 219 ? 32.452 28.198 9.332 1.00 45.75 219 ASP A O 1
ATOM 1669 N N . ALA A 1 220 ? 34.266 29.500 9.101 1.00 45.91 220 ALA A N 1
ATOM 1670 C CA . ALA A 1 220 ? 34.654 29.417 10.500 1.00 46.92 220 ALA A CA 1
ATOM 1671 C C . ALA A 1 220 ? 35.248 30.751 10.910 1.00 45.81 220 ALA A C 1
ATOM 1672 O O . ALA A 1 220 ? 36.136 31.250 10.224 1.00 43.59 220 ALA A O 1
ATOM 1674 N N . ALA A 1 221 ? 34.739 31.312 12.012 1.00 45.21 221 ALA A N 1
ATOM 1675 C CA . ALA A 1 221 ? 35.287 32.522 12.633 1.00 45.70 221 ALA A CA 1
ATOM 1676 C C . ALA A 1 221 ? 35.735 32.240 14.078 1.00 47.53 221 ALA A C 1
ATOM 1677 O O . ALA A 1 221 ? 35.069 31.521 14.823 1.00 47.86 221 ALA A O 1
ATOM 1679 N N . TYR A 1 222 ? 36.875 32.785 14.475 1.00 49.54 222 TYR A N 1
ATOM 1680 C CA . TYR A 1 222 ? 37.284 32.738 15.877 1.00 52.08 222 TYR A CA 1
ATOM 1681 C C . TYR A 1 222 ? 37.648 34.143 16.328 1.00 53.99 222 TYR A C 1
ATOM 1682 O O . TYR A 1 222 ? 38.322 34.872 15.603 1.00 51.39 222 TYR A O 1
ATOM 1691 N N . SER A 1 223 ? 37.213 34.490 17.540 1.00 55.80 223 SER A N 1
ATOM 1692 C CA . SER A 1 223 ? 37.276 35.851 18.057 1.00 57.55 223 SER A CA 1
ATOM 1693 C C . SER A 1 223 ? 37.582 35.798 19.563 1.00 60.66 223 SER A C 1
ATOM 1694 O O . SER A 1 223 ? 36.802 35.244 20.337 1.00 60.04 223 SER A O 1
ATOM 1697 N N . THR A 1 224 ? 38.730 36.348 19.972 1.00 54.69 224 THR A N 1
ATOM 1698 C CA . THR A 1 224 ? 39.123 36.368 21.381 1.00 54.41 224 THR A CA 1
ATOM 1699 C C . THR A 1 224 ? 38.367 37.447 22.157 1.00 58.64 224 THR A C 1
ATOM 1700 O O . THR A 1 224 ? 37.784 38.359 21.576 1.00 54.42 224 THR A O 1
ATOM 1704 N N . THR A 1 225 ? 38.396 37.336 23.484 1.00 65.11 225 THR A N 1
ATOM 1705 C CA . THR A 1 225 ? 37.881 38.393 24.357 1.00 70.43 225 THR A CA 1
ATOM 1706 C C . THR A 1 225 ? 38.699 38.487 25.653 1.00 76.22 225 THR A C 1
ATOM 1707 O O . THR A 1 225 ? 38.282 37.982 26.702 1.00 79.55 225 THR A O 1
ATOM 1711 N N . ILE A 1 226 ? 39.870 39.122 25.568 1.00 80.28 226 ILE A N 1
ATOM 1712 C CA . ILE A 1 226 ? 40.659 39.453 26.762 1.00 84.38 226 ILE A CA 1
ATOM 1713 C C . ILE A 1 226 ? 40.188 40.795 27.322 1.00 84.86 226 ILE A C 1
ATOM 1714 O O . ILE A 1 226 ? 39.635 41.618 26.595 1.00 80.85 226 ILE A O 1
ATOM 1719 N N . GLY A 1 229 ? 44.342 42.878 26.616 1.00 83.38 229 GLY A N 1
ATOM 1720 C CA . GLY A 1 229 ? 44.772 43.977 25.754 1.00 80.60 229 GLY A CA 1
ATOM 1721 C C . GLY A 1 229 ? 44.468 43.742 24.281 1.00 75.13 229 GLY A C 1
ATOM 1722 O O . GLY A 1 229 ? 43.466 44.225 23.761 1.00 74.02 229 GLY A O 1
ATOM 1723 N N . ILE A 1 230 ? 45.343 42.984 23.623 1.00 75.52 230 ILE A N 1
ATOM 1724 C CA . ILE A 1 230 ? 45.260 42.716 22.189 1.00 71.36 230 ILE A CA 1
ATOM 1725 C C . ILE A 1 230 ? 44.166 41.683 21.875 1.00 68.25 230 ILE A C 1
ATOM 1726 O O . ILE A 1 230 ? 44.317 40.510 22.216 1.00 71.14 230 ILE A O 1
ATOM 1731 N N . ASN A 1 231 ? 43.067 42.130 21.251 1.00 63.71 231 ASN A N 1
ATOM 1732 C CA . ASN A 1 231 ? 41.984 41.241 20.800 1.00 60.19 231 ASN A CA 1
ATOM 1733 C C . ASN A 1 231 ? 42.108 41.019 19.317 1.00 55.62 231 ASN A C 1
ATOM 1734 O O . ASN A 1 231 ? 42.493 41.926 18.576 1.00 53.55 231 ASN A O 1
ATOM 1739 N N . TRP A 1 232 ? 41.805 39.805 18.886 1.00 50.98 232 TRP A N 1
ATOM 1740 C CA . TRP A 1 232 ? 41.970 39.476 17.494 1.00 47.83 232 TRP A CA 1
ATOM 1741 C C . TRP A 1 232 ? 40.891 38.527 17.030 1.00 45.68 232 TRP A C 1
ATOM 1742 O O . TRP A 1 232 ? 40.226 37.881 17.841 1.00 46.74 232 TRP A O 1
ATOM 1753 N N . THR A 1 233 ? 40.701 38.507 15.713 1.00 42.55 233 THR A N 1
ATOM 1754 C CA A THR A 1 233 ? 39.749 37.635 15.057 0.50 42.01 233 THR A CA 1
ATOM 1755 C CA B THR A 1 233 ? 39.754 37.615 15.073 0.50 42.48 233 THR A CA 1
ATOM 1756 C C . THR A 1 233 ? 40.425 36.985 13.854 1.00 41.40 233 THR A C 1
ATOM 1757 O O . THR A 1 233 ? 41.318 37.580 13.243 1.00 39.83 233 THR A O 1
ATOM 1764 N N . LEU A 1 234 ? 40.007 35.767 13.536 1.00 41.47 234 LEU A N 1
ATOM 1765 C CA . LEU A 1 234 ? 40.399 35.089 12.309 1.00 41.71 234 LEU A CA 1
ATOM 1766 C C . LEU A 1 234 ? 39.159 34.416 11.730 1.00 41.21 234 LEU A C 1
ATOM 1767 O O . LEU A 1 234 ? 38.393 33.780 12.456 1.00 38.16 234 LEU A O 1
ATOM 1772 N N . GLU A 1 235 ? 38.957 34.564 10.428 1.00 39.05 235 GLU A N 1
ATOM 1773 C CA . GLU A 1 235 ? 37.778 34.005 9.800 1.00 41.37 235 GLU A CA 1
ATOM 1774 C C . GLU A 1 235 ? 38.141 33.545 8.415 1.00 41.66 235 GLU A C 1
ATOM 1775 O O . GLU A 1 235 ? 38.859 34.243 7.678 1.00 40.00 235 GLU A O 1
ATOM 1781 N N . GLY A 1 236 ? 37.643 32.366 8.067 1.00 40.68 236 GLY A N 1
ATOM 1782 C CA . GLY A 1 236 ? 37.859 31.807 6.739 1.00 41.10 236 GLY A CA 1
ATOM 1783 C C . GLY A 1 236 ? 36.538 31.301 6.210 1.00 39.81 236 GLY A C 1
ATOM 1784 O O . GLY A 1 236 ? 35.684 30.888 7.003 1.00 37.90 236 GLY A O 1
ATOM 1785 N N . ALA A 1 237 ? 36.378 31.338 4.883 1.00 37.30 237 ALA A N 1
ATOM 1786 C CA . ALA A 1 237 ? 35.174 30.825 4.231 1.00 37.00 237 ALA A CA 1
ATOM 1787 C C . ALA A 1 237 ? 35.435 30.229 2.844 1.00 35.82 237 ALA A C 1
ATOM 1788 O O . ALA A 1 237 ? 36.295 30.693 2.077 1.00 33.66 237 ALA A O 1
ATOM 1790 N N . TYR A 1 238 ? 34.703 29.160 2.551 1.00 36.09 238 TYR A N 1
ATOM 1791 C CA . TYR A 1 238 ? 34.621 28.648 1.202 1.00 35.72 238 TYR A CA 1
ATOM 1792 C C . TYR A 1 238 ? 33.146 28.592 0.831 1.00 34.47 238 TYR A C 1
ATOM 1793 O O . TYR A 1 238 ? 32.338 28.053 1.590 1.00 33.24 238 TYR A O 1
ATOM 1802 N N . LEU A 1 239 ? 32.812 29.165 -0.326 1.00 33.05 239 LEU A N 1
ATOM 1803 C CA . LEU A 1 239 ? 31.461 29.089 -0.884 1.00 34.10 239 LEU A CA 1
ATOM 1804 C C . LEU A 1 239 ? 31.609 28.569 -2.284 1.00 33.69 239 LEU A C 1
ATOM 1805 O O . LEU A 1 239 ? 32.421 29.077 -3.059 1.00 33.11 239 LEU A O 1
ATOM 1810 N N . GLY A 1 240 ? 30.858 27.529 -2.600 1.00 33.08 240 GLY A N 1
ATOM 1811 C CA . GLY A 1 240 ? 30.867 27.021 -3.934 1.00 32.86 240 GLY A CA 1
ATOM 1812 C C . GLY A 1 240 ? 29.478 26.658 -4.361 1.00 33.83 240 GLY A C 1
ATOM 1813 O O . GLY A 1 240 ? 28.586 26.508 -3.544 1.00 33.30 240 GLY A O 1
ATOM 1814 N N . ASN A 1 241 ? 29.300 26.491 -5.664 1.00 34.83 241 ASN A N 1
ATOM 1815 C CA . ASN A 1 241 ? 28.055 25.965 -6.166 1.00 35.42 241 ASN A CA 1
ATOM 1816 C C . ASN A 1 241 ? 28.263 25.147 -7.423 1.00 36.00 241 ASN A C 1
ATOM 1817 O O . ASN A 1 241 ? 29.243 25.321 -8.138 1.00 34.66 241 ASN A O 1
ATOM 1822 N N . SER A 1 242 ? 27.323 24.243 -7.664 1.00 36.73 242 SER A N 1
ATOM 1823 C CA . SER A 1 242 ? 27.369 23.378 -8.822 1.00 38.17 242 SER A CA 1
ATOM 1824 C C . SER A 1 242 ? 26.096 23.575 -9.607 1.00 38.93 242 SER A C 1
ATOM 1825 O O . SER A 1 242 ? 25.010 23.342 -9.099 1.00 39.77 242 SER A O 1
ATOM 1828 N N . LEU A 1 243 ? 26.245 24.002 -10.848 1.00 40.43 243 LEU A N 1
ATOM 1829 C CA . LEU A 1 243 ? 25.131 24.467 -11.637 1.00 41.75 243 LEU A CA 1
ATOM 1830 C C . LEU A 1 243 ? 24.146 23.353 -11.981 1.00 42.41 243 LEU A C 1
ATOM 1831 O O . LEU A 1 243 ? 24.530 22.208 -12.216 1.00 39.70 243 LEU A O 1
ATOM 1836 N N . ASP A 1 244 ? 22.876 23.726 -12.008 1.00 41.94 244 ASP A N 1
ATOM 1837 C CA . ASP A 1 244 ? 21.809 22.842 -12.430 1.00 45.77 244 ASP A CA 1
ATOM 1838 C C . ASP A 1 244 ? 22.003 22.584 -13.929 1.00 48.39 244 ASP A C 1
ATOM 1839 O O . ASP A 1 244 ? 22.658 23.371 -14.625 1.00 46.14 244 ASP A O 1
ATOM 1844 N N . SER A 1 245 ? 21.451 21.478 -14.416 1.00 52.17 245 SER A N 1
ATOM 1845 C CA . SER A 1 245 ? 21.639 21.076 -15.812 1.00 56.35 245 SER A CA 1
ATOM 1846 C C . SER A 1 245 ? 21.117 22.124 -16.791 1.00 58.03 245 SER A C 1
ATOM 1847 O O . SER A 1 245 ? 21.697 22.299 -17.857 1.00 57.82 245 SER A O 1
ATOM 1850 N N . GLU A 1 246 ? 20.058 22.847 -16.425 1.00 61.93 246 GLU A N 1
ATOM 1851 C CA . GLU A 1 246 ? 19.506 23.874 -17.327 1.00 66.38 246 GLU A CA 1
ATOM 1852 C C . GLU A 1 246 ? 20.593 24.875 -17.730 1.00 62.97 246 GLU A C 1
ATOM 1853 O O . GLU A 1 246 ? 20.699 25.230 -18.896 1.00 64.32 246 GLU A O 1
ATOM 1859 N N . LEU A 1 247 ? 21.411 25.298 -16.771 1.00 58.41 247 LEU A N 1
ATOM 1860 C CA . LEU A 1 247 ? 22.534 26.197 -17.058 1.00 58.83 247 LEU A CA 1
ATOM 1861 C C . LEU A 1 247 ? 23.784 25.479 -17.558 1.00 57.83 247 LEU A C 1
ATOM 1862 O O . LEU A 1 247 ? 24.540 26.010 -18.370 1.00 57.03 247 LEU A O 1
ATOM 1867 N N . ASP A 1 248 ? 24.013 24.282 -17.049 1.00 58.67 248 ASP A N 1
ATOM 1868 C CA . ASP A 1 248 ? 25.184 23.507 -17.438 1.00 61.56 248 ASP A CA 1
ATOM 1869 C C . ASP A 1 248 ? 25.174 23.201 -18.937 1.00 62.08 248 ASP A C 1
ATOM 1870 O O . ASP A 1 248 ? 26.208 23.259 -19.606 1.00 60.32 248 ASP A O 1
ATOM 1875 N N . ASP A 1 249 ? 23.991 22.899 -19.459 1.00 64.92 249 ASP A N 1
ATOM 1876 C CA . ASP A 1 249 ? 23.830 22.578 -20.885 1.00 69.91 249 ASP A CA 1
ATOM 1877 C C . ASP A 1 249 ? 24.202 23.751 -21.821 1.00 71.29 249 ASP A C 1
ATOM 1878 O O . ASP A 1 249 ? 24.522 23.525 -22.988 1.00 71.59 249 ASP A O 1
ATOM 1883 N N . LYS A 1 250 ? 24.193 24.983 -21.298 1.00 70.11 250 LYS A N 1
ATOM 1884 C CA . LYS A 1 250 ? 24.432 26.191 -22.105 1.00 71.29 250 LYS A CA 1
ATOM 1885 C C . LYS A 1 250 ? 25.904 26.427 -22.395 1.00 68.44 250 LYS A C 1
ATOM 1886 O O . LYS A 1 250 ? 26.236 27.203 -23.284 1.00 71.06 250 LYS A O 1
ATOM 1892 N N . LYS A 1 251 ? 26.778 25.798 -21.615 1.00 64.99 251 LYS A N 1
ATOM 1893 C CA . LYS A 1 251 ? 28.236 25.858 -21.821 1.00 65.09 251 LYS A CA 1
ATOM 1894 C C . LYS A 1 251 ? 28.892 27.237 -21.639 1.00 62.27 251 LYS A C 1
ATOM 1895 O O . LYS A 1 251 ? 30.108 27.363 -21.779 1.00 62.92 251 LYS A O 1
ATOM 1901 N N . THR A 1 252 ? 28.110 28.252 -21.278 1.00 57.22 252 THR A N 1
ATOM 1902 C CA . THR A 1 252 ? 28.638 29.591 -21.062 1.00 54.60 252 THR A CA 1
ATOM 1903 C C . THR A 1 252 ? 28.643 29.963 -19.586 1.00 49.65 252 THR A C 1
ATOM 1904 O O . THR A 1 252 ? 28.883 31.110 -19.253 1.00 48.74 252 THR A O 1
ATOM 1908 N N . TYR A 1 253 ? 28.375 28.999 -18.712 1.00 47.30 253 TYR A N 1
ATOM 1909 C CA . TYR A 1 253 ? 28.383 29.220 -17.273 1.00 44.85 253 TYR A CA 1
ATOM 1910 C C . TYR A 1 253 ? 29.391 28.320 -16.616 1.00 44.11 253 TYR A C 1
ATOM 1911 O O . TYR A 1 253 ? 29.781 27.321 -17.187 1.00 43.04 253 TYR A O 1
ATOM 1920 N N . ALA A 1 254 ? 29.806 28.683 -15.404 1.00 42.08 254 ALA A N 1
ATOM 1921 C CA . ALA A 1 254 ? 30.758 27.878 -14.653 1.00 41.22 254 ALA A CA 1
ATOM 1922 C C . ALA A 1 254 ? 30.265 27.759 -13.234 1.00 39.58 254 ALA A C 1
ATOM 1923 O O . ALA A 1 254 ? 29.546 28.636 -12.744 1.00 38.02 254 ALA A O 1
ATOM 1925 N N . ASN A 1 255 ? 30.663 26.665 -12.597 1.00 39.11 255 ASN A N 1
ATOM 1926 C CA . ASN A 1 255 ? 30.426 26.431 -11.184 1.00 39.48 255 ASN A CA 1
ATOM 1927 C C . ASN A 1 255 ? 31.132 27.477 -10.359 1.00 39.39 255 ASN A C 1
ATOM 1928 O O . ASN A 1 255 ? 32.242 27.898 -10.695 1.00 42.13 255 ASN A O 1
ATOM 1933 N N . GLY A 1 256 ? 30.504 27.895 -9.275 1.00 38.88 256 GLY A N 1
ATOM 1934 C CA . GLY A 1 256 ? 31.068 28.959 -8.447 1.00 38.39 256 GLY A CA 1
ATOM 1935 C C . GLY A 1 256 ? 32.038 28.438 -7.417 1.00 37.83 256 GLY A C 1
ATOM 1936 O O . GLY A 1 256 ? 31.817 27.380 -6.818 1.00 37.04 256 GLY A O 1
ATOM 1937 N N . ASN A 1 257 ? 33.121 29.182 -7.211 1.00 38.70 257 ASN A N 1
ATOM 1938 C CA . ASN A 1 257 ? 34.041 28.941 -6.087 1.00 38.83 257 ASN A CA 1
ATOM 1939 C C . ASN A 1 257 ? 34.544 30.281 -5.517 1.00 38.29 257 ASN A C 1
ATOM 1940 O O . ASN A 1 257 ? 34.958 31.169 -6.267 1.00 36.47 257 ASN A O 1
ATOM 1945 N N . LEU A 1 258 ? 34.480 30.430 -4.197 1.00 36.49 258 LEU A N 1
ATOM 1946 C CA . LEU A 1 258 ? 35.055 31.602 -3.533 1.00 35.15 258 LEU A CA 1
ATOM 1947 C C . LEU A 1 258 ? 35.818 31.136 -2.313 1.00 35.23 258 LEU A C 1
ATOM 1948 O O . LEU A 1 258 ? 35.300 30.336 -1.550 1.00 34.88 258 LEU A O 1
ATOM 1953 N N . PHE A 1 259 ? 37.053 31.607 -2.157 1.00 34.36 259 PHE A N 1
ATOM 1954 C CA . PHE A 1 259 ? 37.826 31.374 -0.944 1.00 35.39 259 PHE A CA 1
ATOM 1955 C C . PHE A 1 259 ? 38.132 32.746 -0.335 1.00 34.49 259 PHE A C 1
ATOM 1956 O O . PHE A 1 259 ? 38.457 33.690 -1.057 1.00 33.88 259 PHE A O 1
ATOM 1964 N N . ALA A 1 260 ? 38.011 32.858 0.985 1.00 34.27 260 ALA A N 1
ATOM 1965 C CA . ALA A 1 260 ? 38.245 34.124 1.675 1.00 35.07 260 ALA A CA 1
ATOM 1966 C C . ALA A 1 260 ? 38.880 33.906 3.022 1.00 37.01 260 ALA A C 1
ATOM 1967 O O . ALA A 1 260 ? 38.618 32.901 3.676 1.00 37.49 260 ALA A O 1
ATOM 1969 N N . LEU A 1 261 ? 39.729 34.850 3.425 1.00 37.08 261 LEU A N 1
ATOM 1970 C CA . LEU A 1 261 ? 40.380 34.796 4.728 1.00 39.28 261 LEU A CA 1
ATOM 1971 C C . LEU A 1 261 ? 40.590 36.229 5.201 1.00 37.45 261 LEU A C 1
ATOM 1972 O O . LEU A 1 261 ? 40.939 37.104 4.399 1.00 35.54 261 LEU A O 1
ATOM 1977 N N . LYS A 1 262 ? 40.335 36.468 6.482 1.00 36.86 262 LYS A N 1
ATOM 1978 C CA . LYS A 1 262 ? 40.537 37.788 7.068 1.00 38.82 262 LYS A CA 1
ATOM 1979 C C . LYS A 1 262 ? 41.018 37.628 8.496 1.00 39.08 262 LYS A C 1
ATOM 1980 O O . LYS A 1 262 ? 40.532 36.754 9.218 1.00 37.83 262 LYS A O 1
ATOM 1986 N N . GLY A 1 263 ? 41.986 38.464 8.871 1.00 38.42 263 GLY A N 1
ATOM 1987 C CA . GLY A 1 263 ? 42.439 38.591 10.254 1.00 39.87 263 GLY A CA 1
ATOM 1988 C C . GLY A 1 263 ? 42.266 40.030 10.722 1.00 40.48 263 GLY A C 1
ATOM 1989 O O . GLY A 1 263 ? 42.401 40.977 9.930 1.00 37.22 263 GLY A O 1
ATOM 1990 N N . SER A 1 264 ? 41.951 40.208 12.003 1.00 41.11 264 SER A N 1
ATOM 1991 C CA . SER A 1 264 ? 41.857 41.556 12.555 1.00 43.16 264 SER A CA 1
ATOM 1992 C C . SER A 1 264 ? 42.362 41.602 13.978 1.00 45.33 264 SER A C 1
ATOM 1993 O O . SER A 1 264 ? 42.476 40.578 14.658 1.00 44.61 264 SER A O 1
ATOM 1996 N N . ILE A 1 265 ? 42.729 42.807 14.376 1.00 46.31 265 ILE A N 1
ATOM 1997 C CA . ILE A 1 265 ? 43.329 43.051 15.669 1.00 50.35 265 ILE A CA 1
ATOM 1998 C C . ILE A 1 265 ? 42.796 44.385 16.170 1.00 49.17 265 ILE A C 1
ATOM 1999 O O . ILE A 1 265 ? 42.527 45.297 15.376 1.00 43.70 265 ILE A O 1
ATOM 2004 N N . GLU A 1 266 ? 42.611 44.465 17.484 1.00 50.43 266 GLU A N 1
ATOM 2005 C CA . GLU A 1 266 ? 42.223 45.698 18.144 1.00 52.16 266 GLU A CA 1
ATOM 2006 C C . GLU A 1 266 ? 43.061 45.883 19.415 1.00 51.00 266 GLU A C 1
ATOM 2007 O O . GLU A 1 266 ? 43.209 44.954 20.207 1.00 49.51 266 GLU A O 1
ATOM 2013 N N . VAL A 1 267 ? 43.618 47.081 19.598 1.00 51.63 267 VAL A N 1
ATOM 2014 C CA . VAL A 1 267 ? 44.380 47.421 20.814 1.00 53.72 267 VAL A CA 1
ATOM 2015 C C . VAL A 1 267 ? 44.462 48.935 21.027 1.00 54.19 267 VAL A C 1
ATOM 2016 O O . VAL A 1 267 ? 44.802 49.678 20.101 1.00 50.65 267 VAL A O 1
ATOM 2020 N N . ASN A 1 268 ? 44.154 49.380 22.250 1.00 57.45 268 ASN A N 1
ATOM 2021 C CA . ASN A 1 268 ? 44.346 50.785 22.683 1.00 59.64 268 ASN A CA 1
ATOM 2022 C C . ASN A 1 268 ? 43.582 51.798 21.842 1.00 57.24 268 ASN A C 1
ATOM 2023 O O . ASN A 1 268 ? 44.080 52.890 21.588 1.00 58.00 268 ASN A O 1
ATOM 2028 N N . GLY A 1 269 ? 42.396 51.427 21.386 1.00 54.45 269 GLY A N 1
ATOM 2029 C CA . GLY A 1 269 ? 41.628 52.278 20.495 1.00 52.62 269 GLY A CA 1
ATOM 2030 C C . GLY A 1 269 ? 41.949 52.099 19.006 1.00 48.88 269 GLY A C 1
ATOM 2031 O O . GLY A 1 269 ? 41.232 52.621 18.173 1.00 45.97 269 GLY A O 1
ATOM 2032 N N . TRP A 1 270 ? 43.038 51.404 18.676 1.00 47.57 270 TRP A N 1
ATOM 2033 C CA . TRP A 1 270 ? 43.386 51.105 17.285 1.00 45.66 270 TRP A CA 1
ATOM 2034 C C . TRP A 1 270 ? 42.726 49.809 16.838 1.00 45.37 270 TRP A C 1
ATOM 2035 O O . TRP A 1 270 ? 42.509 48.902 17.642 1.00 46.71 270 TRP A O 1
ATOM 2046 N N . ASP A 1 271 ? 42.423 49.718 15.550 1.00 41.92 271 ASP A N 1
ATOM 2047 C CA . ASP A 1 271 ? 42.031 48.460 14.977 1.00 42.64 271 ASP A CA 1
ATOM 2048 C C . ASP A 1 271 ? 42.605 48.371 13.563 1.00 42.06 271 ASP A C 1
ATOM 2049 O O . ASP A 1 271 ? 42.828 49.392 12.891 1.00 42.76 271 ASP A O 1
ATOM 2054 N N . ALA A 1 272 ? 42.872 47.149 13.131 1.00 40.08 272 ALA A N 1
ATOM 2055 C CA . ALA A 1 272 ? 43.352 46.914 11.791 1.00 39.54 272 ALA A CA 1
ATOM 2056 C C . ALA A 1 272 ? 42.826 45.575 11.348 1.00 39.04 272 ALA A C 1
ATOM 2057 O O . ALA A 1 272 ? 42.455 44.737 12.186 1.00 38.65 272 ALA A O 1
ATOM 2059 N N . SER A 1 273 ? 42.764 45.381 10.036 1.00 37.19 273 SER A N 1
ATOM 2060 C CA . SER A 1 273 ? 42.407 44.094 9.505 1.00 38.29 273 SER A CA 1
ATOM 2061 C C . SER A 1 273 ? 43.148 43.855 8.209 1.00 37.01 273 SER A C 1
ATOM 2062 O O . SER A 1 273 ? 43.575 44.789 7.529 1.00 36.60 273 SER A O 1
ATOM 2065 N N . LEU A 1 274 ? 43.318 42.580 7.901 1.00 37.32 274 LEU A N 1
ATOM 2066 C CA . LEU A 1 274 ? 44.012 42.139 6.715 1.00 37.71 274 LEU A CA 1
ATOM 2067 C C . LEU A 1 274 ? 43.259 40.926 6.176 1.00 36.96 274 LEU A C 1
ATOM 2068 O O . LEU A 1 274 ? 42.970 39.986 6.920 1.00 36.88 274 LEU A O 1
ATOM 2073 N N . GLY A 1 275 ? 42.980 40.927 4.882 1.00 35.64 275 GLY A N 1
ATOM 2074 C CA . GLY A 1 275 ? 42.341 39.789 4.271 1.00 35.99 275 GLY A CA 1
ATOM 2075 C C . GLY A 1 275 ? 42.484 39.702 2.765 1.00 37.41 275 GLY A C 1
ATOM 2076 O O . GLY A 1 275 ? 43.093 40.566 2.112 1.00 34.90 275 GLY A O 1
ATOM 2077 N N . GLY A 1 276 ? 41.905 38.634 2.224 1.00 37.80 276 GLY A N 1
ATOM 2078 C CA . GLY A 1 276 ? 41.987 38.364 0.808 1.00 39.39 276 GLY A CA 1
ATOM 2079 C C . GLY A 1 276 ? 40.801 37.542 0.337 1.00 37.82 276 GLY A C 1
ATOM 2080 O O . GLY A 1 276 ? 40.126 36.883 1.137 1.00 35.02 276 GLY A O 1
ATOM 2081 N N . LEU A 1 277 ? 40.563 37.579 -0.961 1.00 36.79 277 LEU A N 1
ATOM 2082 C CA . LEU A 1 277 ? 39.628 36.654 -1.568 1.00 38.33 277 LEU A CA 1
ATOM 2083 C C . LEU A 1 277 ? 39.910 36.316 -3.038 1.00 37.07 277 LEU A C 1
ATOM 2084 O O . LEU A 1 277 ? 40.590 37.035 -3.749 1.00 35.34 277 LEU A O 1
ATOM 2089 N N . TYR A 1 278 ? 39.381 35.168 -3.438 1.00 36.65 278 TYR A N 1
ATOM 2090 C CA . TYR A 1 278 ? 39.643 34.563 -4.715 1.00 38.40 278 TYR A CA 1
ATOM 2091 C C . TYR A 1 278 ? 38.311 33.969 -5.153 1.00 36.41 278 TYR A C 1
ATOM 2092 O O . TYR A 1 278 ? 37.734 33.170 -4.433 1.00 35.17 278 TYR A O 1
ATOM 2101 N N . TYR A 1 279 ? 37.817 34.372 -6.310 1.00 35.11 279 TYR A N 1
ATOM 2102 C CA . TYR A 1 279 ? 36.522 33.880 -6.781 1.00 35.49 279 TYR A CA 1
ATOM 2103 C C . TYR A 1 279 ? 36.356 34.149 -8.268 1.00 36.26 279 TYR A C 1
ATOM 2104 O O . TYR A 1 279 ? 37.035 34.993 -8.818 1.00 37.32 279 TYR A O 1
ATOM 2113 N N . GLY A 1 280 ? 35.432 33.431 -8.906 1.00 37.58 280 GLY A N 1
ATOM 2114 C CA . GLY A 1 280 ? 35.097 33.645 -10.311 1.00 37.33 280 GLY A CA 1
ATOM 2115 C C . GLY A 1 280 ? 35.837 32.760 -11.285 1.00 38.85 280 GLY A C 1
ATOM 2116 O O . GLY A 1 280 ? 36.748 32.043 -10.905 1.00 38.52 280 GLY A O 1
ATOM 2117 N N . ASP A 1 281 ? 35.441 32.875 -12.558 1.00 40.06 281 ASP A N 1
ATOM 2118 C CA . ASP A 1 281 ? 35.976 32.112 -13.664 1.00 41.86 281 ASP A CA 1
ATOM 2119 C C . ASP A 1 281 ? 36.397 33.067 -14.774 1.00 43.90 281 ASP A C 1
ATOM 2120 O O . ASP A 1 281 ? 35.682 34.033 -15.086 1.00 40.43 281 ASP A O 1
ATOM 2125 N N . LYS A 1 282 ? 37.547 32.764 -15.376 1.00 47.05 282 LYS A N 1
ATOM 2126 C CA . LYS A 1 282 ? 38.132 33.545 -16.464 1.00 50.51 282 LYS A CA 1
ATOM 2127 C C . LYS A 1 282 ? 37.172 33.840 -17.597 1.00 51.14 282 LYS A C 1
ATOM 2128 O O . LYS A 1 282 ? 37.154 34.951 -18.118 1.00 51.88 282 LYS A O 1
ATOM 2134 N N . GLU A 1 283 ? 36.432 32.823 -18.023 1.00 51.02 283 GLU A N 1
ATOM 2135 C CA . GLU A 1 283 ? 35.746 32.893 -19.314 1.00 53.56 283 GLU A CA 1
ATOM 2136 C C . GLU A 1 283 ? 34.238 32.739 -19.262 1.00 50.86 283 GLU A C 1
ATOM 2137 O O . GLU A 1 283 ? 33.571 33.140 -20.209 1.00 50.00 283 GLU A O 1
ATOM 2143 N N . LYS A 1 284 ? 33.711 32.189 -18.162 1.00 46.12 284 LYS A N 1
ATOM 2144 C CA . LYS A 1 284 ? 32.308 31.811 -18.075 1.00 46.18 284 LYS A CA 1
ATOM 2145 C C . LYS A 1 284 ? 31.635 32.595 -16.953 1.00 42.33 284 LYS A C 1
ATOM 2146 O O . LYS A 1 284 ? 32.278 32.932 -15.972 1.00 38.56 284 LYS A O 1
ATOM 2152 N N . ALA A 1 285 ? 30.342 32.857 -17.087 1.00 38.90 285 ALA A N 1
ATOM 2153 C CA . ALA A 1 285 ? 29.589 33.535 -16.022 1.00 37.13 285 ALA A CA 1
ATOM 2154 C C . ALA A 1 285 ? 29.401 32.604 -14.820 1.00 36.59 285 ALA A C 1
ATOM 2155 O O . ALA A 1 285 ? 29.040 31.450 -14.985 1.00 37.80 285 ALA A O 1
ATOM 2157 N N . SER A 1 286 ? 29.671 33.120 -13.621 1.00 35.99 286 SER A N 1
ATOM 2158 C CA . SER A 1 286 ? 29.456 32.403 -12.360 1.00 34.24 286 SER A CA 1
ATOM 2159 C C . SER A 1 286 ? 28.843 33.316 -11.317 1.00 32.73 286 SER A C 1
ATOM 2160 O O . SER A 1 286 ? 28.792 34.530 -11.494 1.00 32.12 286 SER A O 1
ATOM 2163 N N . THR A 1 287 ? 28.386 32.727 -10.217 1.00 32.81 287 THR A N 1
ATOM 2164 C CA . THR A 1 287 ? 27.969 33.497 -9.044 1.00 33.10 287 THR A CA 1
ATOM 2165 C C . THR A 1 287 ? 28.478 32.918 -7.740 1.00 32.05 287 THR A C 1
ATOM 2166 O O . THR A 1 287 ? 28.845 31.743 -7.654 1.00 33.46 287 THR A O 1
ATOM 2170 N N . VAL A 1 288 ? 28.579 33.780 -6.744 1.00 31.20 288 VAL A N 1
ATOM 2171 C CA . VAL A 1 288 ? 28.894 33.378 -5.380 1.00 31.14 288 VAL A CA 1
ATOM 2172 C C . VAL A 1 288 ? 27.617 33.369 -4.554 1.00 30.24 288 VAL A C 1
ATOM 2173 O O . VAL A 1 288 ? 27.322 32.399 -3.892 1.00 31.54 288 VAL A O 1
ATOM 2177 N N . VAL A 1 289 ? 26.860 34.463 -4.593 1.00 30.61 289 VAL A N 1
ATOM 2178 C CA . VAL A 1 289 ? 25.663 34.589 -3.764 1.00 30.67 289 VAL A CA 1
ATOM 2179 C C . VAL A 1 289 ? 24.375 34.645 -4.604 1.00 30.13 289 VAL A C 1
ATOM 2180 O O . VAL A 1 289 ? 24.421 34.623 -5.842 1.00 31.63 289 VAL A O 1
ATOM 2184 N N A ILE A 1 290 ? 23.230 34.685 -3.913 0.50 30.71 290 ILE A N 1
ATOM 2185 N N B ILE A 1 290 ? 23.242 34.723 -3.915 0.50 29.20 290 ILE A N 1
ATOM 2186 C CA A ILE A 1 290 ? 21.910 34.786 -4.536 0.50 31.51 290 ILE A CA 1
ATOM 2187 C CA B ILE A 1 290 ? 21.934 34.773 -4.538 0.50 28.85 290 ILE A CA 1
ATOM 2188 C C A ILE A 1 290 ? 21.513 36.262 -4.688 0.50 31.01 290 ILE A C 1
ATOM 2189 C C B ILE A 1 290 ? 21.461 36.236 -4.655 0.50 29.48 290 ILE A C 1
ATOM 2190 O O A ILE A 1 290 ? 20.951 36.675 -5.710 0.50 30.22 290 ILE A O 1
ATOM 2191 O O B ILE A 1 290 ? 20.811 36.617 -5.639 0.50 28.80 290 ILE A O 1
ATOM 2200 N N . GLU A 1 291 ? 21.796 37.045 -3.651 1.00 29.94 291 GLU A N 1
ATOM 2201 C CA . GLU A 1 291 ? 21.379 38.457 -3.594 1.00 31.35 291 GLU A CA 1
ATOM 2202 C C . GLU A 1 291 ? 22.441 39.398 -3.006 1.00 29.11 291 GLU A C 1
ATOM 2203 O O . GLU A 1 291 ? 22.917 39.181 -1.905 1.00 29.65 291 GLU A O 1
ATOM 2209 N N . ASP A 1 292 ? 22.793 40.428 -3.774 1.00 29.64 292 ASP A N 1
ATOM 2210 C CA . ASP A 1 292 ? 23.751 41.503 -3.401 1.00 30.99 292 ASP A CA 1
ATOM 2211 C C . ASP A 1 292 ? 25.154 40.942 -3.082 1.00 31.04 292 ASP A C 1
ATOM 2212 O O . ASP A 1 292 ? 25.860 40.567 -4.005 1.00 30.76 292 ASP A O 1
ATOM 2217 N N . GLN A 1 293 ? 25.548 40.899 -1.807 1.00 30.25 293 GLN A N 1
ATOM 2218 C CA . GLN A 1 293 ? 26.860 40.342 -1.400 1.00 32.19 293 GLN A CA 1
ATOM 2219 C C . GLN A 1 293 ? 26.689 39.237 -0.378 1.00 30.96 293 GLN A C 1
ATOM 2220 O O . GLN A 1 293 ? 27.643 38.844 0.286 1.00 31.82 293 GLN A O 1
ATOM 2226 N N . GLY A 1 294 ? 25.468 38.719 -0.275 1.00 30.31 294 GLY A N 1
ATOM 2227 C CA . GLY A 1 294 ? 25.176 37.661 0.666 1.00 30.35 294 GLY A CA 1
ATOM 2228 C C . GLY A 1 294 ? 25.424 38.195 2.057 1.00 29.64 294 GLY A C 1
ATOM 2229 O O . GLY A 1 294 ? 25.257 39.386 2.307 1.00 28.57 294 GLY A O 1
ATOM 2230 N N . ASN A 1 295 ? 25.822 37.314 2.957 1.00 28.97 295 ASN A N 1
ATOM 2231 C CA . ASN A 1 295 ? 26.155 37.707 4.312 1.00 30.38 295 ASN A CA 1
ATOM 2232 C C . ASN A 1 295 ? 27.681 37.740 4.466 1.00 30.63 295 ASN A C 1
ATOM 2233 O O . ASN A 1 295 ? 28.232 37.384 5.515 1.00 30.81 295 ASN A O 1
ATOM 2238 N N . LEU A 1 296 ? 28.356 38.169 3.407 1.00 31.53 296 LEU A N 1
ATOM 2239 C CA . LEU A 1 296 ? 29.825 38.100 3.324 1.00 33.71 296 LEU A CA 1
ATOM 2240 C C . LEU A 1 296 ? 30.532 39.382 3.739 1.00 34.02 296 LEU A C 1
ATOM 2241 O O . LEU A 1 296 ? 31.780 39.477 3.602 1.00 33.40 296 LEU A O 1
ATOM 2246 N N . GLY A 1 297 ? 29.763 40.338 4.274 1.00 34.91 297 GLY A N 1
ATOM 2247 C CA . GLY A 1 297 ? 30.278 41.679 4.587 1.00 34.84 297 GLY A CA 1
ATOM 2248 C C . GLY A 1 297 ? 31.517 41.648 5.472 1.00 35.81 297 GLY A C 1
ATOM 2249 O O . GLY A 1 297 ? 32.400 42.466 5.300 1.00 38.08 297 GLY A O 1
ATOM 2250 N N . SER A 1 298 ? 31.592 40.702 6.411 1.00 38.86 298 SER A N 1
ATOM 2251 C CA . SER A 1 298 ? 32.748 40.597 7.313 1.00 39.99 298 SER A CA 1
ATOM 2252 C C . SER A 1 298 ? 34.025 40.138 6.598 1.00 41.35 298 SER A C 1
ATOM 2253 O O . SER A 1 298 ? 35.097 40.153 7.208 1.00 39.97 298 SER A O 1
ATOM 2256 N N . LEU A 1 299 ? 33.905 39.718 5.330 1.00 39.28 299 LEU A N 1
ATOM 2257 C CA . LEU A 1 299 ? 35.022 39.164 4.570 1.00 39.23 299 LEU A CA 1
ATOM 2258 C C . LEU A 1 299 ? 35.338 40.025 3.363 1.00 39.22 299 LEU A C 1
ATOM 2259 O O . LEU A 1 299 ? 36.114 39.621 2.489 1.00 36.60 299 LEU A O 1
ATOM 2264 N N . LEU A 1 300 ? 34.734 41.209 3.311 1.00 37.01 300 LEU A N 1
ATOM 2265 C CA . LEU A 1 300 ? 35.005 42.147 2.240 1.00 37.58 300 LEU A CA 1
ATOM 2266 C C . LEU A 1 300 ? 35.448 43.456 2.847 1.00 37.64 300 LEU A C 1
ATOM 2267 O O . LEU A 1 300 ? 35.367 43.653 4.062 1.00 40.65 300 LEU A O 1
ATOM 2272 N N . ALA A 1 301 ? 35.881 44.362 1.990 1.00 36.95 301 ALA A N 1
ATOM 2273 C CA . ALA A 1 301 ? 36.293 45.689 2.415 1.00 37.13 301 ALA A CA 1
ATOM 2274 C C . ALA A 1 301 ? 35.962 46.650 1.284 1.00 34.33 301 ALA A C 1
ATOM 2275 O O . ALA A 1 301 ? 35.464 46.242 0.248 1.00 34.58 301 ALA A O 1
ATOM 2277 N N . GLY A 1 302 ? 36.229 47.926 1.484 1.00 33.72 302 GLY A N 1
ATOM 2278 C CA . GLY A 1 302 ? 35.895 48.922 0.497 1.00 33.21 302 GLY A CA 1
ATOM 2279 C C . GLY A 1 302 ? 34.394 49.163 0.484 1.00 32.87 302 GLY A C 1
ATOM 2280 O O . GLY A 1 302 ? 33.689 48.857 1.451 1.00 33.27 302 GLY A O 1
ATOM 2281 N N . GLU A 1 303 ? 33.912 49.728 -0.607 1.00 32.01 303 GLU A N 1
ATOM 2282 C CA . GLU A 1 303 ? 32.497 50.049 -0.744 1.00 33.63 303 GLU A CA 1
ATOM 2283 C C . GLU A 1 303 ? 32.010 49.710 -2.148 1.00 32.35 303 GLU A C 1
ATOM 2284 O O . GLU A 1 303 ? 31.013 49.024 -2.311 1.00 33.07 303 GLU A O 1
ATOM 2290 N N . GLU A 1 304 ? 32.740 50.167 -3.157 1.00 32.05 304 GLU A N 1
ATOM 2291 C CA . GLU A 1 304 ? 32.310 50.076 -4.561 1.00 31.70 304 GLU A CA 1
ATOM 2292 C C . GLU A 1 304 ? 33.080 49.056 -5.400 1.00 31.35 304 GLU A C 1
ATOM 2293 O O . GLU A 1 304 ? 32.607 48.676 -6.454 1.00 33.49 304 GLU A O 1
ATOM 2299 N N . ILE A 1 305 ? 34.260 48.620 -4.966 1.00 32.72 305 ILE A N 1
ATOM 2300 C CA . ILE A 1 305 ? 35.143 47.833 -5.837 1.00 32.48 305 ILE A CA 1
ATOM 2301 C C . ILE A 1 305 ? 34.568 46.482 -6.245 1.00 32.83 305 ILE A C 1
ATOM 2302 O O . ILE A 1 305 ? 34.786 45.990 -7.378 1.00 33.37 305 ILE A O 1
ATOM 2307 N N . PHE A 1 306 ? 33.831 45.866 -5.348 1.00 30.43 306 PHE A N 1
ATOM 2308 C CA . PHE A 1 306 ? 33.255 44.569 -5.656 1.00 30.57 306 PHE A CA 1
ATOM 2309 C C . PHE A 1 306 ? 31.950 44.731 -6.401 1.00 29.87 306 PHE A C 1
ATOM 2310 O O . PHE A 1 306 ? 31.292 43.748 -6.656 1.00 32.25 306 PHE A O 1
ATOM 2318 N N . TYR A 1 307 ? 31.581 45.964 -6.763 1.00 29.49 307 TYR A N 1
ATOM 2319 C CA . TYR A 1 307 ? 30.488 46.201 -7.684 1.00 29.58 307 TYR A CA 1
ATOM 2320 C C . TYR A 1 307 ? 30.936 46.461 -9.132 1.00 29.98 307 TYR A C 1
ATOM 2321 O O . TYR A 1 307 ? 30.107 46.593 -10.032 1.00 29.59 307 TYR A O 1
ATOM 2330 N N . THR A 1 308 ? 32.239 46.518 -9.361 1.00 30.73 308 THR A N 1
ATOM 2331 C CA . THR A 1 308 ? 32.747 46.823 -10.674 1.00 31.68 308 THR A CA 1
ATOM 2332 C C . THR A 1 308 ? 32.432 45.646 -11.575 1.00 32.06 308 THR A C 1
ATOM 2333 O O . THR A 1 308 ? 32.324 44.495 -11.127 1.00 30.25 308 THR A O 1
ATOM 2337 N N . THR A 1 309 ? 32.282 45.935 -12.853 1.00 32.18 309 THR A N 1
ATOM 2338 C CA . THR A 1 309 ? 31.946 44.906 -13.806 1.00 31.68 309 THR A CA 1
ATOM 2339 C C . THR A 1 309 ? 33.099 43.907 -13.817 1.00 33.61 309 THR A C 1
ATOM 2340 O O . THR A 1 309 ? 34.258 44.293 -13.909 1.00 33.67 309 THR A O 1
ATOM 2344 N N . GLY A 1 310 ? 32.748 42.629 -13.732 1.00 33.07 310 GLY A N 1
ATOM 2345 C CA . GLY A 1 310 ? 33.698 41.564 -13.636 1.00 34.46 310 GLY A CA 1
ATOM 2346 C C . GLY A 1 310 ? 33.915 41.068 -12.227 1.00 33.36 310 GLY A C 1
ATOM 2347 O O . GLY A 1 310 ? 34.388 39.944 -12.047 1.00 33.99 310 GLY A O 1
ATOM 2348 N N . SER A 1 311 ? 33.572 41.886 -11.240 1.00 31.28 311 SER A N 1
ATOM 2349 C CA . SER A 1 311 ? 33.859 41.562 -9.858 1.00 31.66 311 SER A CA 1
ATOM 2350 C C . SER A 1 311 ? 32.633 41.369 -8.980 1.00 31.20 311 SER A C 1
ATOM 2351 O O . SER A 1 311 ? 32.788 41.175 -7.772 1.00 33.59 311 SER A O 1
ATOM 2354 N N . ARG A 1 312 ? 31.427 41.407 -9.537 1.00 29.56 312 ARG A N 1
ATOM 2355 C CA . ARG A 1 312 ? 30.262 41.296 -8.684 1.00 30.09 312 ARG A CA 1
ATOM 2356 C C . ARG A 1 312 ? 30.095 39.858 -8.203 1.00 32.23 312 ARG A C 1
ATOM 2357 O O . ARG A 1 312 ? 30.364 38.909 -8.950 1.00 33.22 312 ARG A O 1
ATOM 2365 N N . LEU A 1 313 ? 29.625 39.732 -6.970 1.00 30.40 313 LEU A N 1
ATOM 2366 C CA . LEU A 1 313 ? 29.457 38.454 -6.295 1.00 32.35 313 LEU A CA 1
ATOM 2367 C C . LEU A 1 313 ? 28.113 37.779 -6.595 1.00 32.47 313 LEU A C 1
ATOM 2368 O O . LEU A 1 313 ? 27.896 36.622 -6.198 1.00 30.14 313 LEU A O 1
ATOM 2373 N N . ASN A 1 314 ? 27.226 38.499 -7.290 1.00 31.22 314 ASN A N 1
ATOM 2374 C CA . ASN A 1 314 ? 25.907 37.980 -7.667 1.00 31.20 314 ASN A CA 1
ATOM 2375 C C . ASN A 1 314 ? 25.733 37.827 -9.188 1.00 30.95 314 ASN A C 1
ATOM 2376 O O . ASN A 1 314 ? 24.637 38.048 -9.728 1.00 33.21 314 ASN A O 1
ATOM 2381 N N . GLY A 1 315 ? 26.800 37.437 -9.865 1.00 32.61 315 GLY A N 1
ATOM 2382 C CA . GLY A 1 315 ? 26.768 37.143 -11.312 1.00 33.78 315 GLY A CA 1
ATOM 2383 C C . GLY A 1 315 ? 27.721 38.010 -12.083 1.00 33.38 315 GLY A C 1
ATOM 2384 O O . GLY A 1 315 ? 27.527 39.212 -12.168 1.00 33.34 315 GLY A O 1
ATOM 2385 N N . ASP A 1 316 ? 28.773 37.405 -12.623 1.00 35.52 316 ASP A N 1
ATOM 2386 C CA . ASP A 1 316 ? 29.744 38.113 -13.468 1.00 35.19 316 ASP A CA 1
ATOM 2387 C C . ASP A 1 316 ? 30.700 37.107 -14.119 1.00 36.20 316 ASP A C 1
ATOM 2388 O O . ASP A 1 316 ? 30.724 35.929 -13.742 1.00 36.22 316 ASP A O 1
ATOM 2393 N N . THR A 1 317 ? 31.460 37.568 -15.116 1.00 36.66 317 THR A N 1
ATOM 2394 C CA . THR A 1 317 ? 32.513 36.782 -15.727 1.00 36.66 317 THR A CA 1
ATOM 2395 C C . THR A 1 317 ? 33.837 37.394 -15.321 1.00 35.78 317 THR A C 1
ATOM 2396 O O . THR A 1 317 ? 33.992 38.593 -15.308 1.00 36.59 317 THR A O 1
ATOM 2400 N N . GLY A 1 318 ? 34.798 36.568 -14.961 1.00 36.86 318 GLY A N 1
ATOM 2401 C CA . GLY A 1 318 ? 36.112 37.041 -14.587 1.00 36.20 318 GLY A CA 1
ATOM 2402 C C . GLY A 1 318 ? 36.591 36.382 -13.314 1.00 36.87 318 GLY A C 1
ATOM 2403 O O . GLY A 1 318 ? 35.802 36.086 -12.431 1.00 35.98 318 GLY A O 1
ATOM 2404 N N . ARG A 1 319 ? 37.892 36.114 -13.255 1.00 39.75 319 ARG A N 1
ATOM 2405 C CA . ARG A 1 319 ? 38.507 35.517 -12.097 1.00 42.15 319 ARG A CA 1
ATOM 2406 C C . ARG A 1 319 ? 39.116 36.643 -11.280 1.00 40.64 319 ARG A C 1
ATOM 2407 O O . ARG A 1 319 ? 39.962 37.377 -11.764 1.00 40.08 319 ARG A O 1
ATOM 2415 N N . ASN A 1 320 ? 38.701 36.731 -10.028 1.00 38.27 320 ASN A N 1
ATOM 2416 C CA . ASN A 1 320 ? 39.073 37.826 -9.179 1.00 38.49 320 ASN A CA 1
ATOM 2417 C C . ASN A 1 320 ? 39.980 37.399 -8.074 1.00 39.24 320 ASN A C 1
ATOM 2418 O O . ASN A 1 320 ? 39.721 36.392 -7.421 1.00 38.91 320 ASN A O 1
ATOM 2423 N N . ILE A 1 321 ? 41.026 38.190 -7.859 1.00 39.06 321 ILE A N 1
ATOM 2424 C CA . ILE A 1 321 ? 41.883 38.038 -6.703 1.00 39.75 321 ILE A CA 1
ATOM 2425 C C . ILE A 1 321 ? 42.032 39.405 -6.053 1.00 38.96 321 ILE A C 1
ATOM 2426 O O . ILE A 1 321 ? 42.416 40.355 -6.724 1.00 38.29 321 ILE A O 1
ATOM 2431 N N . PHE A 1 322 ? 41.733 39.503 -4.756 1.00 37.21 322 PHE A N 1
ATOM 2432 C CA . PHE A 1 322 ? 41.851 40.771 -4.049 1.00 37.98 322 PHE A CA 1
ATOM 2433 C C . PHE A 1 322 ? 42.471 40.574 -2.672 1.00 38.01 322 PHE A C 1
ATOM 2434 O O . PHE A 1 322 ? 42.234 39.564 -1.999 1.00 36.80 322 PHE A O 1
ATOM 2442 N N . GLY A 1 323 ? 43.303 41.538 -2.289 1.00 37.19 323 GLY A N 1
ATOM 2443 C CA . GLY A 1 323 ? 43.764 41.680 -0.912 1.00 36.98 323 GLY A CA 1
ATOM 2444 C C . GLY A 1 323 ? 43.325 43.033 -0.373 1.00 35.53 323 GLY A C 1
ATOM 2445 O O . GLY A 1 323 ? 42.991 43.941 -1.146 1.00 32.64 323 GLY A O 1
ATOM 2446 N N . TYR A 1 324 ? 43.291 43.175 0.948 1.00 34.17 324 TYR A N 1
ATOM 2447 C CA . TYR A 1 324 ? 42.942 44.475 1.527 1.00 35.22 324 TYR A CA 1
ATOM 2448 C C . TYR A 1 324 ? 43.484 44.628 2.925 1.00 35.14 324 TYR A C 1
ATOM 2449 O O . TYR A 1 324 ? 43.762 43.646 3.624 1.00 34.41 324 TYR A O 1
ATOM 2458 N N . VAL A 1 325 ? 43.582 45.880 3.327 1.00 34.79 325 VAL A N 1
ATOM 2459 C CA . VAL A 1 325 ? 43.940 46.214 4.670 1.00 37.66 325 VAL A CA 1
ATOM 2460 C C . VAL A 1 325 ? 43.008 47.327 5.105 1.00 37.18 325 VAL A C 1
ATOM 2461 O O . VAL A 1 325 ? 42.563 48.145 4.289 1.00 36.30 325 VAL A O 1
ATOM 2465 N N . THR A 1 326 ? 42.639 47.304 6.381 1.00 36.00 326 THR A N 1
ATOM 2466 C CA . THR A 1 326 ? 41.809 48.355 6.949 1.00 35.11 326 THR A CA 1
ATOM 2467 C C . THR A 1 326 ? 42.423 48.764 8.255 1.00 35.87 326 THR A C 1
ATOM 2468 O O . THR A 1 326 ? 43.123 47.980 8.910 1.00 37.36 326 THR A O 1
ATOM 2472 N N . GLY A 1 327 ? 42.181 50.000 8.645 1.00 36.35 327 GLY A N 1
ATOM 2473 C CA . GLY A 1 327 ? 42.682 50.453 9.926 1.00 37.28 327 GLY A CA 1
ATOM 2474 C C . GLY A 1 327 ? 41.937 51.673 10.388 1.00 37.63 327 GLY A C 1
ATOM 2475 O O . GLY A 1 327 ? 41.389 52.407 9.587 1.00 37.73 327 GLY A O 1
ATOM 2476 N N . GLY A 1 328 ? 41.927 51.893 11.691 1.00 37.43 328 GLY A N 1
ATOM 2477 C CA . GLY A 1 328 ? 41.367 53.112 12.197 1.00 38.20 328 GLY A CA 1
ATOM 2478 C C . GLY A 1 328 ? 41.693 53.314 13.648 1.00 37.45 328 GLY A C 1
ATOM 2479 O O . GLY A 1 328 ? 42.228 52.431 14.300 1.00 38.10 328 GLY A O 1
ATOM 2480 N N . TYR A 1 329 ? 41.377 54.511 14.122 1.00 38.61 329 TYR A N 1
ATOM 2481 C CA . TYR A 1 329 ? 41.474 54.876 15.535 1.00 39.35 329 TYR A CA 1
ATOM 2482 C C . TYR A 1 329 ? 40.112 55.377 15.992 1.00 40.11 329 TYR A C 1
ATOM 2483 O O . TYR A 1 329 ? 39.484 56.192 15.315 1.00 38.41 329 TYR A O 1
ATOM 2492 N N . THR A 1 330 ? 39.701 54.907 17.163 1.00 41.29 330 THR A N 1
ATOM 2493 C CA . THR A 1 330 ? 38.475 55.305 17.809 1.00 41.52 330 THR A CA 1
ATOM 2494 C C . THR A 1 330 ? 38.796 56.234 18.978 1.00 43.52 330 THR A C 1
ATOM 2495 O O . THR A 1 330 ? 39.423 55.819 19.950 1.00 45.05 330 THR A O 1
ATOM 2499 N N . PHE A 1 331 ? 38.378 57.491 18.872 1.00 44.45 331 PHE A N 1
ATOM 2500 C CA . PHE A 1 331 ? 38.491 58.447 19.979 1.00 47.69 331 PHE A CA 1
ATOM 2501 C C . PHE A 1 331 ? 37.330 58.231 20.954 1.00 49.28 331 PHE A C 1
ATOM 2502 O O . PHE A 1 331 ? 36.151 58.314 20.560 1.00 46.73 331 PHE A O 1
ATOM 2510 N N . ASN A 1 332 ? 37.648 57.957 22.217 1.00 52.48 332 ASN A N 1
ATOM 2511 C CA . ASN A 1 332 ? 36.661 57.991 23.300 1.00 55.32 332 ASN A CA 1
ATOM 2512 C C . ASN A 1 332 ? 35.527 56.985 23.189 1.00 53.88 332 ASN A C 1
ATOM 2513 O O . ASN A 1 332 ? 34.427 57.210 23.732 1.00 51.62 332 ASN A O 1
ATOM 2518 N N . GLU A 1 333 ? 35.804 55.888 22.493 1.00 52.55 333 GLU A N 1
ATOM 2519 C CA . GLU A 1 333 ? 34.801 54.902 22.124 1.00 54.75 333 GLU A CA 1
ATOM 2520 C C . GLU A 1 333 ? 33.607 55.527 21.407 1.00 52.14 333 GLU A C 1
ATOM 2521 O O . GLU A 1 333 ? 32.535 54.925 21.392 1.00 53.56 333 GLU A O 1
ATOM 2527 N N . THR A 1 334 ? 33.800 56.705 20.806 1.00 48.66 334 THR A N 1
ATOM 2528 C CA . THR A 1 334 ? 32.701 57.475 20.216 1.00 48.40 334 THR A CA 1
ATOM 2529 C C . THR A 1 334 ? 32.851 57.724 18.697 1.00 45.10 334 THR A C 1
ATOM 2530 O O . THR A 1 334 ? 31.908 57.518 17.936 1.00 43.02 334 THR A O 1
ATOM 2534 N N . VAL A 1 335 ? 34.021 58.179 18.262 1.00 43.01 335 VAL A N 1
ATOM 2535 C CA . VAL A 1 335 ? 34.233 58.558 16.876 1.00 41.83 335 VAL A CA 1
ATOM 2536 C C . VAL A 1 335 ? 35.392 57.757 16.346 1.00 40.85 335 VAL A C 1
ATOM 2537 O O . VAL A 1 335 ? 36.481 57.884 16.861 1.00 41.82 335 VAL A O 1
ATOM 2541 N N . ARG A 1 336 ? 35.155 56.939 15.328 1.00 38.42 336 ARG A N 1
ATOM 2542 C CA . ARG A 1 336 ? 36.229 56.215 14.657 1.00 38.56 336 ARG A CA 1
ATOM 2543 C C . ARG A 1 336 ? 36.515 56.860 13.298 1.00 38.29 336 ARG A C 1
ATOM 2544 O O . ARG A 1 336 ? 35.611 57.014 12.481 1.00 37.25 336 ARG A O 1
ATOM 2552 N N . VAL A 1 337 ? 37.777 57.225 13.096 1.00 39.16 337 VAL A N 1
ATOM 2553 C CA . VAL A 1 337 ? 38.282 57.683 11.821 1.00 41.22 337 VAL A CA 1
ATOM 2554 C C . VAL A 1 337 ? 39.162 56.552 11.268 1.00 41.14 337 VAL A C 1
ATOM 2555 O O . VAL A 1 337 ? 40.015 55.990 11.977 1.00 41.04 337 VAL A O 1
ATOM 2559 N N . GLY A 1 338 ? 38.958 56.213 10.004 1.00 39.88 338 GLY A N 1
ATOM 2560 C CA . GLY A 1 338 ? 39.626 55.062 9.450 1.00 39.75 338 GLY A CA 1
ATOM 2561 C C . GLY A 1 338 ? 39.702 55.026 7.948 1.00 38.32 338 GLY A C 1
ATOM 2562 O O . GLY A 1 338 ? 39.254 55.943 7.256 1.00 37.02 338 GLY A O 1
ATOM 2563 N N . ALA A 1 339 ? 40.293 53.949 7.458 1.00 37.55 339 ALA A N 1
ATOM 2564 C CA . ALA A 1 339 ? 40.484 53.774 6.021 1.00 37.13 339 ALA A CA 1
ATOM 2565 C C . ALA A 1 339 ? 40.558 52.301 5.615 1.00 35.95 339 ALA A C 1
ATOM 2566 O O . ALA A 1 339 ? 40.907 51.423 6.438 1.00 34.38 339 ALA A O 1
ATOM 2568 N N . ASP A 1 340 ? 40.211 52.072 4.346 1.00 35.24 340 ASP A N 1
ATOM 2569 C CA . ASP A 1 340 ? 40.280 50.787 3.658 1.00 35.32 340 ASP A CA 1
ATOM 2570 C C . ASP A 1 340 ? 41.133 50.969 2.410 1.00 37.12 340 ASP A C 1
ATOM 2571 O O . ASP A 1 340 ? 40.990 51.962 1.685 1.00 34.93 340 ASP A O 1
ATOM 2576 N N . PHE A 1 341 ? 41.983 49.992 2.133 1.00 36.97 341 PHE A N 1
ATOM 2577 C CA . PHE A 1 341 ? 42.667 49.919 0.857 1.00 39.04 341 PHE A CA 1
ATOM 2578 C C . PHE A 1 341 ? 42.481 48.497 0.307 1.00 37.00 341 PHE A C 1
ATOM 2579 O O . PHE A 1 341 ? 42.785 47.510 0.986 1.00 35.56 341 PHE A O 1
ATOM 2587 N N . VAL A 1 342 ? 41.961 48.418 -0.908 1.00 35.97 342 VAL A N 1
ATOM 2588 C CA . VAL A 1 342 ? 41.663 47.153 -1.571 1.00 36.25 342 VAL A CA 1
ATOM 2589 C C . VAL A 1 342 ? 42.378 47.172 -2.910 1.00 36.99 342 VAL A C 1
ATOM 2590 O O . VAL A 1 342 ? 42.332 48.154 -3.640 1.00 35.28 342 VAL A O 1
ATOM 2594 N N . TYR A 1 343 ? 43.045 46.081 -3.216 1.00 37.45 343 TYR A N 1
ATOM 2595 C CA . TYR A 1 343 ? 43.852 46.020 -4.398 1.00 39.36 343 TYR A CA 1
ATOM 2596 C C . TYR A 1 343 ? 43.758 44.652 -4.973 1.00 37.88 343 TYR A C 1
ATOM 2597 O O . TYR A 1 343 ? 43.825 43.663 -4.242 1.00 38.25 343 TYR A O 1
ATOM 2606 N N . GLY A 1 344 ? 43.620 44.587 -6.285 1.00 37.60 344 GLY A N 1
ATOM 2607 C CA . GLY A 1 344 ? 43.665 43.305 -6.954 1.00 39.48 344 GLY A CA 1
ATOM 2608 C C . GLY A 1 344 ? 43.332 43.449 -8.404 1.00 39.82 344 GLY A C 1
ATOM 2609 O O . GLY A 1 344 ? 43.650 44.451 -9.034 1.00 39.12 344 GLY A O 1
ATOM 2610 N N . GLY A 1 345 ? 42.650 42.458 -8.932 1.00 41.35 345 GLY A N 1
ATOM 2611 C CA . GLY A 1 345 ? 42.311 42.492 -10.333 1.00 43.35 345 GLY A CA 1
ATOM 2612 C C . GLY A 1 345 ? 41.469 41.325 -10.750 1.00 41.20 345 GLY A C 1
ATOM 2613 O O . GLY A 1 345 ? 41.216 40.404 -9.969 1.00 40.31 345 GLY A O 1
ATOM 2614 N N . THR A 1 346 ? 41.054 41.394 -11.999 1.00 39.26 346 THR A N 1
ATOM 2615 C CA . THR A 1 346 ? 40.141 40.454 -12.571 1.00 39.96 346 THR A CA 1
ATOM 2616 C C . THR A 1 346 ? 40.796 39.944 -13.835 1.00 42.07 346 THR A C 1
ATOM 2617 O O . THR A 1 346 ? 41.225 40.746 -14.662 1.00 41.10 346 THR A O 1
ATOM 2621 N N . LYS A 1 347 ? 40.861 38.622 -13.979 1.00 44.00 347 LYS A N 1
ATOM 2622 C CA . LYS A 1 347 ? 41.408 37.986 -15.173 1.00 47.14 347 LYS A CA 1
ATOM 2623 C C . LYS A 1 347 ? 40.263 37.482 -16.034 1.00 45.59 347 LYS A C 1
ATOM 2624 O O . LYS A 1 347 ? 39.370 36.782 -15.557 1.00 42.70 347 LYS A O 1
ATOM 2630 N N . THR A 1 348 ? 40.313 37.858 -17.303 1.00 46.52 348 THR A N 1
ATOM 2631 C CA . THR A 1 348 ? 39.288 37.564 -18.281 1.00 47.63 348 THR A CA 1
ATOM 2632 C C . THR A 1 348 ? 39.942 36.890 -19.477 1.00 49.26 348 THR A C 1
ATOM 2633 O O . THR A 1 348 ? 41.069 37.237 -19.839 1.00 50.07 348 THR A O 1
ATOM 2637 N N . GLU A 1 349 ? 39.247 35.920 -20.072 1.00 48.88 349 GLU A N 1
ATOM 2638 C CA . GLU A 1 349 ? 39.733 35.260 -21.282 1.00 53.83 349 GLU A CA 1
ATOM 2639 C C . GLU A 1 349 ? 39.169 35.904 -22.550 1.00 55.47 349 GLU A C 1
ATOM 2640 O O . GLU A 1 349 ? 39.754 35.754 -23.633 1.00 56.83 349 GLU A O 1
ATOM 2646 N N . ALA A 1 350 ? 38.046 36.610 -22.433 1.00 54.45 350 ALA A N 1
ATOM 2647 C CA . ALA A 1 350 ? 37.508 37.346 -23.582 1.00 57.13 350 ALA A CA 1
ATOM 2648 C C . ALA A 1 350 ? 38.594 38.255 -24.216 1.00 60.33 350 ALA A C 1
ATOM 2649 O O . ALA A 1 350 ? 39.378 38.901 -23.498 1.00 58.36 350 ALA A O 1
ATOM 2651 N N . THR A 1 351 ? 38.635 38.278 -25.552 1.00 62.77 351 THR A N 1
ATOM 2652 C CA . THR A 1 351 ? 39.521 39.162 -26.328 1.00 66.80 351 THR A CA 1
ATOM 2653 C C . THR A 1 351 ? 39.331 40.657 -25.980 1.00 66.38 351 THR A C 1
ATOM 2654 O O . THR A 1 351 ? 40.286 41.444 -26.050 1.00 68.81 351 THR A O 1
ATOM 2658 N N . THR A 1 352 ? 38.101 41.037 -25.626 1.00 62.86 352 THR A N 1
ATOM 2659 C CA . THR A 1 352 ? 37.810 42.383 -25.122 1.00 62.58 352 THR A CA 1
ATOM 2660 C C . THR A 1 352 ? 38.398 42.590 -23.724 1.00 60.82 352 THR A C 1
ATOM 2661 O O . THR A 1 352 ? 38.737 43.717 -23.345 1.00 58.13 352 THR A O 1
ATOM 2665 N N . HIS A 1 353 ? 38.504 41.496 -22.964 1.00 57.90 353 HIS A N 1
ATOM 2666 C CA . HIS A 1 353 ? 38.890 41.549 -21.551 1.00 56.01 353 HIS A CA 1
ATOM 2667 C C . HIS A 1 353 ? 37.978 42.499 -20.783 1.00 53.18 353 HIS A C 1
ATOM 2668 O O . HIS A 1 353 ? 38.405 43.097 -19.803 1.00 53.12 353 HIS A O 1
ATOM 2675 N N . LEU A 1 354 ? 36.715 42.595 -21.207 1.00 52.72 354 LEU A N 1
ATOM 2676 C CA . LEU A 1 354 ? 35.752 43.526 -20.610 1.00 51.43 354 LEU A CA 1
ATOM 2677 C C . LEU A 1 354 ? 35.557 43.216 -19.125 1.00 47.84 354 LEU A C 1
ATOM 2678 O O . LEU A 1 354 ? 35.193 42.099 -18.767 1.00 45.44 354 LEU A O 1
ATOM 2683 N N . GLY A 1 355 ? 35.814 44.213 -18.281 1.00 44.38 355 GLY A N 1
ATOM 2684 C CA . GLY A 1 355 ? 35.782 44.057 -16.830 1.00 41.56 355 GLY A CA 1
ATOM 2685 C C . GLY A 1 355 ? 37.114 43.635 -16.237 1.00 41.02 355 GLY A C 1
ATOM 2686 O O . GLY A 1 355 ? 37.271 43.604 -15.018 1.00 39.65 355 GLY A O 1
ATOM 2687 N N . GLY A 1 356 ? 38.074 43.315 -17.094 1.00 42.77 356 GLY A N 1
ATOM 2688 C CA . GLY A 1 356 ? 39.357 42.766 -16.659 1.00 44.18 356 GLY A CA 1
ATOM 2689 C C . GLY A 1 356 ? 40.305 43.839 -16.155 1.00 44.36 356 GLY A C 1
ATOM 2690 O O . GLY A 1 356 ? 39.947 45.014 -16.103 1.00 47.69 356 GLY A O 1
ATOM 2691 N N . GLY A 1 357 ? 41.501 43.427 -15.750 1.00 42.49 357 GLY A N 1
ATOM 2692 C CA . GLY A 1 357 ? 42.554 44.355 -15.354 1.00 41.33 357 GLY A CA 1
ATOM 2693 C C . GLY A 1 357 ? 42.659 44.566 -13.861 1.00 39.81 357 GLY A C 1
ATOM 2694 O O . GLY A 1 357 ? 41.823 44.087 -13.068 1.00 36.87 357 GLY A O 1
ATOM 2695 N N . LYS A 1 358 ? 43.683 45.316 -13.481 1.00 39.82 358 LYS A N 1
ATOM 2696 C CA . LYS A 1 358 ? 43.937 45.642 -12.088 1.00 39.67 358 LYS A CA 1
ATOM 2697 C C . LYS A 1 358 ? 42.941 46.687 -11.571 1.00 37.96 358 LYS A C 1
ATOM 2698 O O . LYS A 1 358 ? 42.481 47.551 -12.313 1.00 38.52 358 LYS A O 1
ATOM 2704 N N . LYS A 1 359 ? 42.572 46.573 -10.308 1.00 36.34 359 LYS A N 1
ATOM 2705 C CA . LYS A 1 359 ? 41.561 47.437 -9.725 1.00 36.03 359 LYS A CA 1
ATOM 2706 C C . LYS A 1 359 ? 41.971 47.807 -8.324 1.00 36.71 359 LYS A C 1
ATOM 2707 O O . LYS A 1 359 ? 42.538 46.986 -7.592 1.00 37.79 359 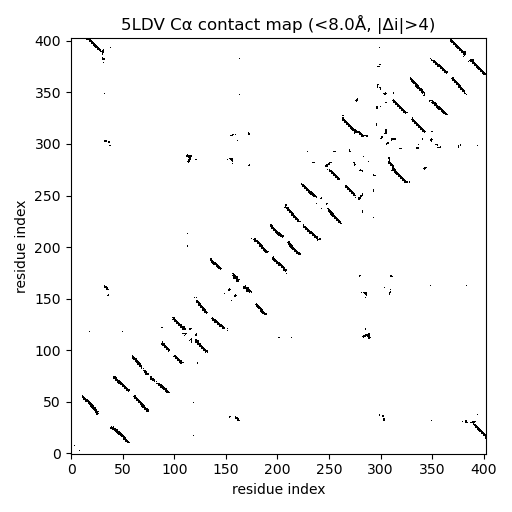LYS A O 1
ATOM 2713 N N . LEU A 1 360 ? 41.632 49.022 -7.924 1.00 37.07 360 LEU A N 1
ATOM 2714 C CA . LEU A 1 360 ? 42.056 49.546 -6.634 1.00 37.54 360 LEU A CA 1
ATOM 2715 C C . LEU A 1 360 ? 40.941 50.399 -6.025 1.00 36.41 360 LEU A C 1
ATOM 2716 O O . LEU A 1 360 ? 40.228 51.075 -6.757 1.00 34.93 360 LEU A O 1
ATOM 2721 N N . GLU A 1 361 ? 40.775 50.331 -4.701 1.00 35.50 361 GLU A N 1
ATOM 2722 C CA . GLU A 1 361 ? 39.867 51.206 -3.986 1.00 35.01 361 GLU A CA 1
ATOM 2723 C C . GLU A 1 361 ? 40.474 51.694 -2.687 1.00 35.84 361 GLU A C 1
ATOM 2724 O O . GLU A 1 361 ? 41.009 50.893 -1.895 1.00 36.29 361 GLU A O 1
ATOM 2730 N N . ALA A 1 362 ? 40.380 53.010 -2.473 1.00 35.16 362 ALA A N 1
ATOM 2731 C CA . ALA A 1 362 ? 40.722 53.616 -1.197 1.00 35.71 362 ALA A CA 1
ATOM 2732 C C . ALA A 1 362 ? 39.444 54.220 -0.666 1.00 34.86 362 ALA A C 1
ATOM 2733 O O . ALA A 1 362 ? 38.697 54.829 -1.435 1.00 32.70 362 ALA A O 1
ATOM 2735 N N . VAL A 1 363 ? 39.206 54.051 0.631 1.00 32.61 363 VAL A N 1
ATOM 2736 C CA . VAL A 1 363 ? 38.036 54.617 1.278 1.00 33.78 363 VAL A CA 1
ATOM 2737 C C . VAL A 1 363 ? 38.459 55.275 2.560 1.00 33.12 363 VAL A C 1
ATOM 2738 O O . VAL A 1 363 ? 39.118 54.630 3.377 1.00 34.42 363 VAL A O 1
ATOM 2742 N N . ALA A 1 364 ? 38.110 56.555 2.714 1.00 33.12 364 ALA A N 1
ATOM 2743 C CA . ALA A 1 364 ? 38.216 57.276 3.980 1.00 34.72 364 ALA A CA 1
ATOM 2744 C C . ALA A 1 364 ? 36.867 57.213 4.709 1.00 34.19 364 ALA A C 1
ATOM 2745 O O . ALA A 1 364 ? 35.813 57.427 4.090 1.00 33.62 364 ALA A O 1
ATOM 2747 N N . ARG A 1 365 ? 36.924 56.947 6.016 1.00 35.31 365 ARG A N 1
ATOM 2748 C CA . ARG A 1 365 ? 35.750 56.688 6.839 1.00 36.89 365 ARG A CA 1
ATOM 2749 C C . ARG A 1 365 ? 35.732 57.497 8.121 1.00 37.16 365 ARG A C 1
ATOM 2750 O O . ARG A 1 365 ? 36.758 57.663 8.771 1.00 36.97 365 ARG A O 1
ATOM 2758 N N . VAL A 1 366 ? 34.534 57.932 8.490 1.00 37.36 366 VAL A N 1
ATOM 2759 C CA . VAL A 1 366 ? 34.222 58.428 9.821 1.00 38.34 366 VAL A CA 1
ATOM 2760 C C . VAL A 1 366 ? 32.932 57.759 10.292 1.00 37.53 366 VAL A C 1
ATOM 2761 O O . VAL A 1 366 ? 31.969 57.685 9.542 1.00 34.68 366 VAL A O 1
ATOM 2765 N N . ASP A 1 367 ? 32.940 57.264 11.526 1.00 38.46 367 ASP A N 1
ATOM 2766 C CA . ASP A 1 367 ? 31.768 56.684 12.163 1.00 38.68 367 ASP A CA 1
ATOM 2767 C C . ASP A 1 367 ? 31.633 57.295 13.574 1.00 37.99 367 ASP A C 1
ATOM 2768 O O . ASP A 1 367 ? 32.555 57.256 14.376 1.00 37.76 367 ASP A O 1
ATOM 2773 N N . TYR A 1 368 ? 30.469 57.860 13.848 1.00 36.82 368 TYR A N 1
ATOM 2774 C CA . TYR A 1 368 ? 30.199 58.586 15.067 1.00 38.09 368 TYR A CA 1
ATOM 2775 C C . TYR A 1 368 ? 29.032 57.928 15.752 1.00 37.16 368 TYR A C 1
ATOM 2776 O O . TYR A 1 368 ? 27.918 58.000 15.255 1.00 34.57 368 TYR A O 1
ATOM 2785 N N . LYS A 1 369 ? 29.300 57.306 16.900 1.00 40.10 369 LYS A N 1
ATOM 2786 C CA . LYS A 1 369 ? 28.293 56.681 17.721 1.00 41.53 369 LYS A CA 1
ATOM 2787 C C . LYS A 1 369 ? 27.795 57.722 18.696 1.00 40.27 369 LYS A C 1
ATOM 2788 O O . LYS A 1 369 ? 28.373 57.921 19.776 1.00 40.04 369 LYS A O 1
ATOM 2794 N N . TYR A 1 370 ? 26.722 58.394 18.299 1.00 37.15 370 TYR A N 1
ATOM 2795 C CA . TYR A 1 370 ? 26.161 59.474 19.085 1.00 37.49 370 TYR A CA 1
ATOM 2796 C C . TYR A 1 370 ? 25.450 58.932 20.326 1.00 38.27 370 TYR A C 1
ATOM 2797 O O . TYR A 1 370 ? 25.574 59.492 21.401 1.00 39.77 370 TYR A O 1
ATOM 2806 N N . SER A 1 371 ? 24.714 57.839 20.174 1.00 38.07 371 SER A N 1
ATOM 2807 C CA . SER A 1 371 ? 24.119 57.129 21.314 1.00 40.13 371 SER A CA 1
ATOM 2808 C C . SER A 1 371 ? 24.179 55.641 20.944 1.00 40.76 371 SER A C 1
ATOM 2809 O O . SER A 1 371 ? 24.556 55.331 19.847 1.00 36.45 371 SER A O 1
ATOM 2812 N N . PRO A 1 372 ? 23.788 54.728 21.848 1.00 44.72 372 PRO A N 1
ATOM 2813 C CA . PRO A 1 372 ? 23.743 53.308 21.436 1.00 45.87 372 PRO A CA 1
ATOM 2814 C C . PRO A 1 372 ? 22.806 53.023 20.224 1.00 44.37 372 PRO A C 1
ATOM 2815 O O . PRO A 1 372 ? 23.040 52.074 19.468 1.00 45.08 372 PRO A O 1
ATOM 2819 N N . LYS A 1 373 ? 21.804 53.880 20.017 1.00 40.37 373 LYS A N 1
ATOM 2820 C CA . LYS A 1 373 ? 20.788 53.676 18.992 1.00 38.02 373 LYS A CA 1
ATOM 2821 C C . LYS A 1 373 ? 20.982 54.515 17.736 1.00 35.78 373 LYS A C 1
ATOM 2822 O O . LYS A 1 373 ? 20.409 54.177 16.688 1.00 34.25 373 LYS A O 1
ATOM 2828 N N . LEU A 1 374 ? 21.733 55.617 17.846 1.00 33.87 374 LEU A N 1
ATOM 2829 C CA . LEU A 1 374 ? 21.864 56.608 16.764 1.00 33.24 374 LEU A CA 1
ATOM 2830 C C . LEU A 1 374 ? 23.327 56.768 16.341 1.00 33.47 374 LEU A C 1
ATOM 2831 O O . LEU A 1 374 ? 24.202 57.184 17.137 1.00 32.43 374 LEU A O 1
ATOM 2836 N N . ASN A 1 375 ? 23.588 56.432 15.084 1.00 32.13 375 ASN A N 1
ATOM 2837 C CA . ASN A 1 375 ? 24.930 56.403 14.562 1.00 35.48 375 ASN A CA 1
ATOM 2838 C C . ASN A 1 375 ? 24.979 57.244 13.304 1.00 34.89 375 ASN A C 1
ATOM 2839 O O . ASN A 1 375 ? 24.138 57.085 12.408 1.00 34.33 375 ASN A O 1
ATOM 2844 N N . PHE A 1 376 ? 25.967 58.129 13.235 1.00 34.71 376 PHE A N 1
ATOM 2845 C CA . PHE A 1 376 ? 26.235 58.910 12.028 1.00 36.72 376 PHE A CA 1
ATOM 2846 C C . PHE A 1 376 ? 27.516 58.410 11.367 1.00 35.88 376 PHE A C 1
ATOM 2847 O O . PHE A 1 376 ? 28.473 58.025 12.043 1.00 37.22 376 PHE A O 1
ATOM 2855 N N . SER A 1 377 ? 27.555 58.448 10.044 1.00 33.50 377 SER A N 1
ATOM 2856 C CA . SER A 1 377 ? 28.687 57.916 9.366 1.00 34.61 377 SER A CA 1
ATOM 2857 C C . SER A 1 377 ? 28.845 58.528 7.991 1.00 34.45 377 SER A C 1
ATOM 2858 O O . SER A 1 377 ? 27.934 59.134 7.445 1.00 33.01 377 SER A O 1
ATOM 2861 N N . ALA A 1 378 ? 30.042 58.361 7.449 1.00 33.91 378 ALA A N 1
ATOM 2862 C CA . ALA A 1 378 ? 30.401 58.982 6.207 1.00 32.09 378 ALA A CA 1
ATOM 2863 C C . ALA A 1 378 ? 31.530 58.212 5.589 1.00 33.60 378 ALA A C 1
ATOM 2864 O O . ALA A 1 378 ? 32.344 57.608 6.291 1.00 33.16 378 ALA A O 1
ATOM 2866 N N . PHE A 1 379 ? 31.563 58.193 4.268 1.00 33.54 379 PHE A N 1
ATOM 2867 C CA . PHE A 1 379 ? 32.718 57.648 3.594 1.00 35.15 379 PHE A CA 1
ATOM 2868 C C . PHE A 1 379 ? 32.986 58.407 2.300 1.00 34.71 379 PHE A C 1
ATOM 2869 O O . PHE A 1 379 ? 32.092 59.011 1.719 1.00 31.83 379 PHE A O 1
ATOM 2877 N N . TYR A 1 380 ? 34.253 58.395 1.899 1.00 36.65 380 TYR A N 1
ATOM 2878 C CA . TYR A 1 380 ? 34.660 58.860 0.596 1.00 37.31 380 TYR A CA 1
ATOM 2879 C C . TYR A 1 380 ? 35.443 57.697 -0.023 1.00 35.87 380 TYR A C 1
ATOM 2880 O O . TYR A 1 380 ? 36.497 57.303 0.487 1.00 35.78 380 TYR A O 1
ATOM 2889 N N . SER A 1 381 ? 34.917 57.163 -1.114 1.00 33.76 381 SER A N 1
ATOM 2890 C CA . SER A 1 381 ? 35.472 56.010 -1.814 1.00 34.27 381 SER A CA 1
ATOM 2891 C C . SER A 1 381 ? 36.036 56.478 -3.141 1.00 33.93 381 SER A C 1
ATOM 2892 O O . SER A 1 381 ? 35.389 57.268 -3.830 1.00 31.25 381 SER A O 1
ATOM 2895 N N . TYR A 1 382 ? 37.253 56.024 -3.455 1.00 34.43 382 TYR A N 1
ATOM 2896 C CA . TYR A 1 382 ? 37.890 56.265 -4.751 1.00 35.63 382 TYR A CA 1
ATOM 2897 C C . TYR A 1 382 ? 38.220 54.916 -5.350 1.00 33.92 382 TYR A C 1
ATOM 2898 O O . TYR A 1 382 ? 38.962 54.136 -4.770 1.00 33.09 382 TYR A O 1
ATOM 2907 N N . VAL A 1 383 ? 37.655 54.639 -6.511 1.00 33.25 383 VAL A N 1
ATOM 2908 C CA . VAL A 1 383 ? 37.952 53.420 -7.211 1.00 33.90 383 VAL A CA 1
ATOM 2909 C C . VAL A 1 383 ? 38.663 53.743 -8.509 1.00 34.63 383 VAL A C 1
ATOM 2910 O O . VAL A 1 383 ? 38.263 54.652 -9.216 1.00 34.07 383 VAL A O 1
ATOM 2914 N N . ASN A 1 384 ? 39.708 52.982 -8.813 1.00 36.49 384 ASN A N 1
ATOM 2915 C CA . ASN A 1 384 ? 40.497 53.167 -10.029 1.00 38.26 384 ASN A CA 1
ATOM 2916 C C . ASN A 1 384 ? 40.571 51.852 -10.774 1.00 37.25 384 ASN A C 1
ATOM 2917 O O . ASN A 1 384 ? 41.021 50.852 -10.218 1.00 36.85 384 ASN A O 1
ATOM 2922 N N . LEU A 1 385 ? 40.123 51.857 -12.027 1.00 37.12 385 LEU A N 1
ATOM 2923 C CA . LEU A 1 385 ? 40.336 50.731 -12.926 1.00 36.95 385 LEU A CA 1
ATOM 2924 C C . LEU A 1 385 ? 41.569 51.036 -13.735 1.00 39.60 385 LEU A C 1
ATOM 2925 O O . LEU A 1 385 ? 41.680 52.124 -14.292 1.00 38.55 385 LEU A O 1
ATOM 2930 N N . ASP A 1 386 ? 42.477 50.072 -13.842 1.00 41.58 386 ASP A N 1
ATOM 2931 C CA . ASP A 1 386 ? 43.648 50.247 -14.691 1.00 46.39 386 ASP A CA 1
ATOM 2932 C C . ASP A 1 386 ? 43.219 50.142 -16.167 1.00 46.01 386 ASP A C 1
ATOM 2933 O O . ASP A 1 386 ? 43.838 50.749 -17.034 1.00 46.39 386 ASP A O 1
ATOM 2938 N N . GLN A 1 387 ? 42.130 49.421 -16.434 1.00 45.52 387 GLN A N 1
ATOM 2939 C CA . GLN A 1 387 ? 41.613 49.253 -17.798 1.00 47.51 387 GLN A CA 1
ATOM 2940 C C . GLN A 1 387 ? 40.137 49.608 -17.881 1.00 45.15 387 GLN A C 1
ATOM 2941 O O . GLN A 1 387 ? 39.289 48.880 -17.358 1.00 45.91 387 GLN A O 1
ATOM 2947 N N . GLY A 1 388 ? 39.837 50.731 -18.530 1.00 44.79 388 GLY A N 1
ATOM 2948 C CA . GLY A 1 388 ? 38.456 51.204 -18.710 1.00 42.74 388 GLY A CA 1
ATOM 2949 C C . GLY A 1 388 ? 37.836 50.791 -20.042 1.00 43.06 388 GLY A C 1
ATOM 2950 O O . GLY A 1 388 ? 38.219 49.783 -20.607 1.00 44.52 388 GLY A O 1
ATOM 2951 N N . VAL A 1 389 ? 36.854 51.573 -20.503 1.00 42.49 389 VAL A N 1
ATOM 2952 C CA . VAL A 1 389 ? 36.023 51.254 -21.649 1.00 45.18 389 VAL A CA 1
ATOM 2953 C C . VAL A 1 389 ? 36.955 51.172 -22.838 1.00 48.82 389 VAL A C 1
ATOM 2954 O O . VAL A 1 389 ? 36.945 50.201 -23.586 1.00 50.71 389 VAL A O 1
ATOM 2958 N N . ASN A 1 390 ? 37.777 52.204 -22.967 1.00 51.13 390 ASN A N 1
ATOM 2959 C CA . ASN A 1 390 ? 39.033 52.119 -23.688 1.00 55.51 390 ASN A CA 1
ATOM 2960 C C . ASN A 1 390 ? 40.074 51.452 -22.774 1.00 53.40 390 ASN A C 1
ATOM 2961 O O . ASN A 1 390 ? 40.536 52.063 -21.793 1.00 51.73 390 ASN A O 1
ATOM 2966 N N . THR A 1 391 ? 40.441 50.205 -23.083 1.00 51.36 391 THR A N 1
ATOM 2967 C CA . THR A 1 391 ? 41.244 49.391 -22.160 1.00 50.99 391 THR A CA 1
ATOM 2968 C C . THR A 1 391 ? 42.687 49.846 -21.947 1.00 51.77 391 THR A C 1
ATOM 2969 O O . THR A 1 391 ? 43.303 49.442 -20.967 1.00 52.94 391 THR A O 1
ATOM 2973 N N . ASN A 1 392 ? 43.227 50.682 -22.830 1.00 52.61 392 ASN A N 1
ATOM 2974 C CA . ASN A 1 392 ? 44.593 51.184 -22.650 1.00 54.09 392 ASN A CA 1
ATOM 2975 C C . ASN A 1 392 ? 44.628 52.514 -21.882 1.00 53.51 392 ASN A C 1
ATOM 2976 O O . ASN A 1 392 ? 45.633 53.211 -21.889 1.00 54.04 392 ASN A O 1
ATOM 2981 N N . GLU A 1 393 ? 43.518 52.862 -21.233 1.00 52.27 393 GLU A N 1
ATOM 2982 C CA . GLU A 1 393 ? 43.443 54.046 -20.388 1.00 52.33 393 GLU A CA 1
ATOM 2983 C C . GLU A 1 393 ? 42.768 53.657 -19.075 1.00 48.66 393 GLU A C 1
ATOM 2984 O O . GLU A 1 393 ? 41.902 52.776 -19.039 1.00 44.32 393 GLU A O 1
ATOM 2990 N N . SER A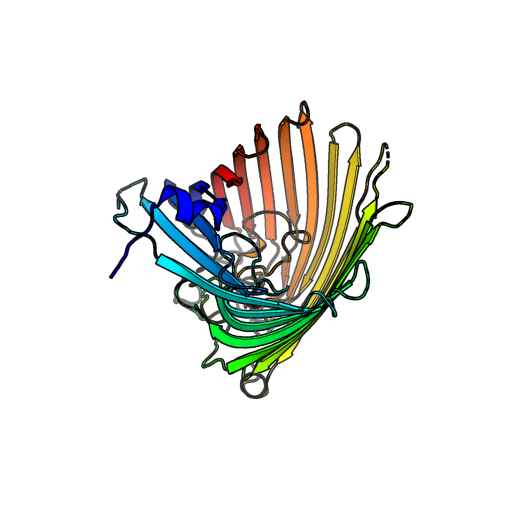 1 394 ? 43.189 54.297 -17.990 1.00 47.61 394 SER A N 1
ATOM 2991 C CA . SER A 1 394 ? 42.607 54.028 -16.683 1.00 45.19 394 SER A CA 1
ATOM 2992 C C . SER A 1 394 ? 41.258 54.747 -16.539 1.00 42.60 394 SER A C 1
ATOM 2993 O O . SER A 1 394 ? 40.830 55.462 -17.450 1.00 41.27 394 SER A O 1
ATOM 2996 N N . ALA A 1 395 ? 40.588 54.535 -15.406 1.00 39.06 395 ALA A N 1
ATOM 2997 C CA . ALA A 1 395 ? 39.290 55.147 -15.162 1.00 40.11 395 ALA A CA 1
ATOM 2998 C C . ALA A 1 395 ? 38.994 55.247 -13.667 1.00 38.99 395 ALA A C 1
ATOM 2999 O O . ALA A 1 395 ? 39.293 54.318 -12.891 1.00 38.61 395 ALA A O 1
ATOM 3001 N N . ASP A 1 396 ? 38.407 56.374 -13.277 1.00 40.35 396 ASP A N 1
ATOM 3002 C CA . ASP A 1 396 ? 38.099 56.680 -11.865 1.00 39.99 396 ASP A CA 1
ATOM 3003 C C . ASP A 1 396 ? 36.583 56.728 -11.607 1.00 38.35 396 ASP A C 1
ATOM 3004 O O . ASP A 1 396 ? 35.812 57.150 -12.459 1.00 37.82 396 ASP A O 1
ATOM 3009 N N . HIS A 1 397 ? 36.204 56.368 -10.388 1.00 35.91 397 HIS A N 1
ATOM 3010 C CA . HIS A 1 397 ? 34.860 56.470 -9.876 1.00 36.40 397 HIS A CA 1
ATOM 3011 C C . HIS A 1 397 ? 34.970 56.830 -8.394 1.00 35.43 397 HIS A C 1
ATOM 3012 O O . HIS A 1 397 ? 35.655 56.145 -7.617 1.00 34.08 397 HIS A O 1
ATOM 3019 N N . SER A 1 398 ? 34.329 57.925 -8.010 1.00 35.38 398 SER A N 1
ATOM 3020 C CA . SER A 1 398 ? 34.324 58.366 -6.631 1.00 35.68 398 SER A CA 1
ATOM 3021 C C . SER A 1 398 ? 32.889 58.368 -6.103 1.00 35.21 398 SER A C 1
ATOM 3022 O O . SER A 1 398 ? 31.964 58.710 -6.833 1.00 36.01 398 SER A O 1
ATOM 3025 N N . THR A 1 399 ? 32.728 58.036 -4.829 1.00 34.12 399 THR A N 1
ATOM 3026 C CA . THR A 1 399 ? 31.440 57.933 -4.190 1.00 34.25 399 THR A CA 1
ATOM 3027 C C . THR A 1 399 ? 31.543 58.545 -2.780 1.00 35.68 399 THR A C 1
ATOM 3028 O O . THR A 1 399 ? 32.442 58.196 -2.002 1.00 35.94 399 THR A O 1
ATOM 3032 N N . VAL A 1 400 ? 30.637 59.471 -2.473 1.00 34.72 400 VAL A N 1
ATOM 3033 C CA . VAL A 1 400 ? 30.504 60.042 -1.145 1.00 34.74 400 VAL A CA 1
ATOM 3034 C C . VAL A 1 400 ? 29.126 59.737 -0.569 1.00 34.49 400 VAL A C 1
ATOM 3035 O O . VAL A 1 400 ? 28.098 59.879 -1.239 1.00 32.99 400 VAL A O 1
ATOM 3039 N N . ARG A 1 401 ? 29.145 59.271 0.672 1.00 32.26 401 ARG A N 1
ATOM 3040 C CA . ARG A 1 401 ? 27.955 58.991 1.425 1.00 33.23 401 ARG A CA 1
ATOM 3041 C C . ARG A 1 401 ? 28.044 59.664 2.771 1.00 32.23 401 ARG A C 1
ATOM 3042 O O . ARG A 1 401 ? 29.065 59.519 3.454 1.00 31.30 401 ARG A O 1
ATOM 3050 N N . LEU A 1 402 ? 26.971 60.370 3.140 1.00 33.17 402 LEU A N 1
ATOM 3051 C CA . LEU A 1 402 ? 26.689 60.761 4.531 1.00 35.41 402 LEU A CA 1
ATOM 3052 C C . LEU A 1 402 ? 25.452 59.953 4.953 1.00 34.75 402 LEU A C 1
ATOM 3053 O O . LEU A 1 402 ? 24.485 59.846 4.193 1.00 29.12 402 LEU A O 1
ATOM 3058 N N . GLN A 1 403 ? 25.493 59.367 6.145 1.00 31.95 403 GLN A N 1
ATOM 3059 C CA . GLN A 1 403 ? 24.412 58.511 6.605 1.00 30.54 403 GLN A CA 1
ATOM 3060 C C . GLN A 1 403 ? 24.066 58.800 8.064 1.00 29.66 403 GLN A C 1
ATOM 3061 O O . GLN A 1 403 ? 24.954 59.050 8.868 1.00 30.31 403 GLN A O 1
ATOM 3067 N N . ALA A 1 404 ? 22.777 58.771 8.385 1.00 29.04 404 ALA A N 1
ATOM 3068 C CA . ALA A 1 404 ? 22.298 58.759 9.759 1.00 29.10 404 ALA A CA 1
ATOM 3069 C C . ALA A 1 404 ? 21.483 57.474 9.913 1.00 30.38 404 ALA A C 1
ATOM 3070 O O . ALA A 1 404 ? 20.683 57.139 9.033 1.00 30.93 404 ALA A O 1
ATOM 3072 N N . LEU A 1 405 ? 21.715 56.745 11.005 1.00 30.53 405 LEU A N 1
ATOM 3073 C CA . LEU A 1 405 ? 21.128 55.430 11.223 1.00 31.00 405 LEU A CA 1
ATOM 3074 C C . LEU A 1 405 ? 20.606 55.318 12.651 1.00 31.55 405 LEU A C 1
ATOM 3075 O O . LEU A 1 405 ? 21.371 55.413 13.621 1.00 30.03 405 LEU A O 1
ATOM 3080 N N . TYR A 1 406 ? 19.304 55.106 12.764 1.00 30.81 406 TYR A N 1
ATOM 3081 C CA . TYR A 1 406 ? 18.661 54.955 14.057 1.00 33.96 406 TYR A CA 1
ATOM 3082 C C . TYR A 1 406 ? 18.035 53.563 14.141 1.00 35.14 406 TYR A C 1
ATOM 3083 O O . TYR A 1 406 ? 17.306 53.173 13.238 1.00 34.01 406 TYR A O 1
ATOM 3092 N N . LYS A 1 407 ? 18.367 52.816 15.194 1.00 38.22 407 LYS A N 1
ATOM 3093 C CA . LYS A 1 407 ? 17.807 51.474 15.453 1.00 42.33 407 LYS A CA 1
ATOM 3094 C C . LYS A 1 407 ? 17.116 51.410 16.815 1.00 44.30 407 LYS A C 1
ATOM 3095 O O . LYS A 1 407 ? 17.653 51.938 17.798 1.00 44.34 407 LYS A O 1
ATOM 3101 N N . PHE A 1 408 ? 15.951 50.754 16.880 1.00 44.33 408 PHE A N 1
ATOM 3102 C CA . PHE A 1 408 ? 15.195 50.612 18.141 1.00 46.12 408 PHE A CA 1
ATOM 3103 C C . PHE A 1 408 ? 14.475 49.257 18.244 1.00 48.83 408 PHE A C 1
ATOM 3104 O O . PHE A 1 408 ? 14.606 48.411 17.341 1.00 51.69 408 PHE A O 1
#

Secondary structure (DSSP, 8-state):
-----HHHHGGGEEEEEEEEEEEEEEEE-TT---BSSS---EEEEEEEEEEEEEEEEETTEEEEEEEEEEEEE------B-----EEEEEEEEEEEGGGTEEEEEEEEE---TTS--STT--EEEEEEEEE--STTEEEEEEEEEEE-HHHHGGGBTTS-EEEETTEEEEESS--S----EEEEEEEE-EE-SSEEEEEEEEEEEETTTEEEEEEEEEEEE----EEEEEEEEEEEEE-HHHHTTSSB--EEEEEEEEEEEETTEEEEEEEEEEEEEEEEE-S-SBTTTT-GGG--SSSGGGSTT--TTSEEEEEEEEEEEEEEEETTTEEEEEEEEEEEEE--STT-TT-EEEEEEEEEEEEESSSSEEEEEEEEEEEESS-SSTTS-EEEEEEEEEEEEE-

Sequence (403 aa):
GAMMGPLEEAIKDVDVSGVLLRYRYDTGNFDKNFLNNSNLNNSKQDHKYRAQVNFSAAIIADNFKAFVQFDYNAVDGGTGATNAEKGLFVRQLYLTYTNEDVATSVIAGKQQLNIIWTDNGVDGLVGTGVKVVNNSIDGLTLAAFAVDSFMAAEQGSDLLGQSTYVGNGKNNNDSFKLDSIGNLYGAAAVGSYDLAGGQFNPQLWLAYWDQVAFFYAVDAAYSTTIGINWTTLEGAYLGNSLDSELDDKKTYANGNLFALKGSIEVNGWDASLGGLYYGDKEKASTVVIIEDQGNLGSLLAGEEIFYTTGSRLNGDTGRNIFGYVTGGYTFNETVRVGADFVYGGTKTEATTHLGGGKKLEAVARVDYKYSPKLNFSAFYSYVNLDQGVNTNESADHSTVRLQALYKF

Nearest PDB structures (foldseek):
  5ldv-assembly1_A  TM=1.002E+00  e=2.663E-76  Campylobacter jejuni
  5ldt-assembly1_B  TM=9.971E-01  e=1.551E-68  Campylobacter jejuni
  3sy9-assembly3_C  TM=7.040E-01  e=3.425E-12  Pseudomonas aeruginosa
  3syb-assembly1_A  TM=6.532E-01  e=3.760E-13  Pseudomonas aeruginosa
  2wjr-assembly1_A  TM=5.339E-01  e=1.380E-05  Escherichia coli K-12

InterPro domains:
  IPR008439 Campylobacter major outer membrane [PF05538] (1-427)

Foldseek 3Di:
DDDDDPVVVCVQKDKWKKKKWKQKDKDWPPFAWDWPQFDHAHRKIWIKIKMKMWGDDDVQKIKIWIWIDTDIFHDPPTDDDDDDIDTQWIWMKGDDVVQQKIKIFFWAQPQDQQWANDRQTKIFGWMKMWGCNDPQKIKMKIKTFGTPPVSQQQQFFQRIATDADPDRGHTQHHQPDWGMKIWMKMWGWDQDDFGIKIWMWIWMDTPQFWTKIKIKIKTWGDDQKTKIKMKMWIWIGGDVNVVVVVQADTKIKIKIKMKIDHPQKIKMKMKMKIAAQGHKYARHRGFQRHCVVGDDADRQCVGAQRPRSIHHWIWIKIKMKMWGDDPVFKIWIKMKMWTWTHHPDPQCVSTAIKIKIKTKMWGCPDVFKIKIKMKMKMKGCQGNNGPHIIIMIMIMTMIMGID

Organism: Campylobacter jejuni (NCBI:txid197)

Solvent-accessible surface area: 19809 Å² total; per-residue (Å²): 111,114,182,61,90,138,132,96,56,100,155,62,54,106,79,44,4,21,93,40,72,52,57,0,25,0,83,47,66,205,20,9,6,38,11,45,20,9,18,67,10,109,78,28,59,56,74,13,20,7,39,22,72,26,20,56,101,59,130,80,70,100,33,37,30,9,64,1,53,60,3,59,22,19,33,101,94,88,99,111,30,172,124,54,114,80,63,0,13,98,45,79,9,79,34,53,138,138,81,38,26,23,53,22,40,21,70,13,20,14,61,7,4,1,0,33,59,39,30,35,0,0,0,2,46,14,67,62,60,24,37,78,66,105,140,28,40,41,74,20,52,20,36,7,97,55,30,38,24,97,47,9,31,27,27,6,4,20,71,1,39,45,55,10,114,94,110,117,94,22,71,6,2,95,31,95,57,72,13,52,1,104,15,42,11,30,49,2,53,69,122,98,116,41,3,66,69,38,36,37,83,27,71,2,97,2,48,55,1,0,86,1,59,2,75,6,43,22,56,38,20,101,148,72,96,36,110,46,89,25,20,12,60,3,2,2,45,16,23,74,68,3,79,112,68,160,86,19,17,73,2,64,2,106,9,107,40,21,30,74,70,43,128,24,150,35,40,12,127,10,24,8,88,4,23,45,82,82,68,12,8,4,9,0,0,0,28,35,8,70,6,53,58,4,20,12,11,52,10,0,5,38,1,8,2,0,7,2,3,0,9,47,2,77,2,86,5,32,7,72,22,25,7,71,38,104,133,144,48,45,52,71,11,52,9,90,0,102,11,11,4,124,17,97,48,136,73,84,39,3,4,16,124,4,50,0,44,3,62,42,63,60,84,108,137,37,129,113,50,52,77,26,32,18,116,0,75,0,31,4,76,59,0,95,72,61,127,95,60,1,48,1,26,0,47,34,88,27,26,34,75,115,85

Radius of gyration: 22.14 Å; Cα contacts (8 Å, |Δi|>4): 1166; chains: 1; bounding box: 64×49×55 Å